Protein AF-A0A9N8HM47-F1 (afdb_monomer_lite)

InterPro domains:
  IPR004963 Pectinacetylesterase/NOTUM [PF03283] (1-287)
  IPR004963 Pectinacetylesterase/NOTUM [PTHR21562] (1-265)

Foldseek 3Di:
DEDDAAAQDLQSLVVLCVAQQAAVVRPDPDDDCPALCSALDCVSQVADNQHAAEAEGHRLRQLLFFCPPAFDQGPVRHDTRDNRSVVLVVVLLVCCVPPVVLLVAQEEELEYFASPLLSLLQCVVVSVVSNCVSVVNRQYEYERAQNQAAQDDPDPDQQQVSSLVSRCVVRVTDGDPQQCVPDPPSSCSSHNLRSLLRDLHAYEYEHELQAQVRCVRRPPDLVCQVVSQVSSVVSVVSQVVSCVSPPRPCVQHAYAYFLAHHGSDLQLQDFPRDGPSRLVNCSSVVPPSHRYGDDDDGPPDPVRSDRPDPPPDDPPDDDDDDDDDDDDDDDDDDDDDDDDDDDDDDDDDDDDDDDDDDDDDPDNDHHYSGDDDDDDDDDDDDDDDD

Organism: NCBI:txid568900

pLDDT: mean 79.09, std 24.96, range [22.53, 98.06]

Structure (mmCIF, N/CA/C/O backbone):
data_AF-A0A9N8HM47-F1
#
_entry.id   AF-A0A9N8HM47-F1
#
loop_
_atom_site.group_PDB
_atom_site.id
_atom_site.type_symbol
_atom_site.label_atom_id
_atom_site.label_alt_id
_atom_site.label_comp_id
_atom_site.label_asym_id
_atom_site.label_entity_id
_atom_site.label_seq_id
_atom_site.pdbx_PDB_ins_code
_atom_site.Cartn_x
_atom_site.Cartn_y
_atom_site.Cartn_z
_atom_site.occupancy
_atom_site.B_iso_or_equiv
_atom_site.auth_seq_id
_atom_site.auth_comp_id
_atom_site.auth_asym_id
_atom_site.auth_atom_id
_atom_site.pdbx_PDB_model_num
ATOM 1 N N . MET A 1 1 ? -0.900 -8.336 0.087 1.00 92.56 1 MET A N 1
ATOM 2 C CA . MET A 1 1 ? 0.102 -8.052 -0.956 1.00 92.56 1 MET A CA 1
ATOM 3 C C . MET A 1 1 ? 1.409 -7.610 -0.319 1.00 92.56 1 MET A C 1
ATOM 5 O O . MET A 1 1 ? 1.403 -6.824 0.624 1.00 92.56 1 MET A O 1
ATOM 9 N N . GLN A 1 2 ? 2.525 -8.169 -0.783 1.00 93.31 2 GLN A N 1
ATOM 10 C CA . GLN A 1 2 ? 3.862 -7.851 -0.278 1.00 93.31 2 GLN A CA 1
ATOM 11 C C . GLN A 1 2 ? 4.313 -6.437 -0.697 1.00 93.31 2 GLN A C 1
ATOM 13 O O . GLN A 1 2 ? 3.975 -5.975 -1.781 1.00 93.31 2 GLN A O 1
ATOM 18 N N . GLY A 1 3 ? 5.107 -5.770 0.147 1.00 92.81 3 GLY A N 1
ATOM 19 C CA . GLY A 1 3 ? 5.797 -4.517 -0.183 1.00 92.81 3 GLY A CA 1
ATOM 20 C C . GLY A 1 3 ? 7.274 -4.694 -0.553 1.00 92.81 3 GLY A C 1
ATOM 21 O O . GLY A 1 3 ? 7.811 -5.802 -0.592 1.00 92.81 3 GLY A O 1
ATOM 22 N N . GLY A 1 4 ? 7.971 -3.584 -0.794 1.00 92.81 4 GLY A N 1
ATOM 23 C CA . GLY A 1 4 ? 9.412 -3.614 -1.080 1.00 92.81 4 GLY A CA 1
ATOM 24 C C . GLY A 1 4 ? 9.939 -2.424 -1.873 1.00 92.81 4 GLY A C 1
ATOM 25 O O . GLY A 1 4 ? 10.873 -2.592 -2.658 1.00 92.81 4 GLY A O 1
ATOM 26 N N . GLY A 1 5 ? 9.320 -1.250 -1.743 1.00 94.38 5 GLY A N 1
ATOM 27 C CA . GLY A 1 5 ? 9.674 -0.062 -2.519 1.00 94.38 5 GLY A CA 1
ATOM 28 C C . GLY A 1 5 ? 9.485 -0.229 -4.032 1.00 94.38 5 GLY A C 1
ATOM 29 O O . GLY A 1 5 ? 8.837 -1.165 -4.495 1.00 94.38 5 GLY A O 1
ATOM 30 N N . TRP A 1 6 ? 10.104 0.658 -4.804 1.00 96.06 6 TRP A N 1
ATOM 31 C CA . TRP A 1 6 ? 9.923 0.767 -6.254 1.00 96.06 6 TRP A CA 1
ATOM 32 C C . TRP A 1 6 ? 11.269 0.836 -6.976 1.00 96.06 6 TRP A C 1
ATOM 34 O O . TRP A 1 6 ? 12.306 1.059 -6.347 1.00 96.06 6 TRP A O 1
ATOM 44 N N . CYS A 1 7 ? 11.269 0.653 -8.294 1.00 96.38 7 CYS A N 1
ATOM 45 C CA . CYS A 1 7 ? 12.394 1.042 -9.142 1.00 96.38 7 CYS A CA 1
ATOM 46 C C . CYS A 1 7 ? 11.928 2.051 -10.190 1.00 96.38 7 CYS A C 1
ATOM 48 O O . CYS A 1 7 ? 10.917 1.838 -10.851 1.00 96.38 7 CYS A O 1
ATOM 50 N N . LYS A 1 8 ? 12.671 3.150 -10.325 1.00 94.38 8 LYS A N 1
ATOM 51 C CA . LYS A 1 8 ? 12.242 4.319 -11.107 1.00 94.38 8 LYS A CA 1
ATOM 52 C C . LYS A 1 8 ? 13.067 4.605 -12.360 1.00 94.38 8 LYS A C 1
ATOM 54 O O . LYS A 1 8 ? 12.788 5.535 -13.095 1.00 94.38 8 LYS A O 1
ATOM 59 N N . ASP A 1 9 ? 14.141 3.852 -12.559 1.00 95.62 9 ASP A N 1
ATOM 60 C CA . ASP A 1 9 ? 14.996 3.960 -13.735 1.00 95.62 9 ASP A CA 1
ATOM 61 C C . ASP A 1 9 ? 15.509 2.565 -14.123 1.00 95.62 9 ASP A C 1
ATOM 63 O O . ASP A 1 9 ? 15.529 1.642 -13.298 1.00 95.62 9 ASP A O 1
ATOM 67 N N . ILE A 1 10 ? 15.937 2.405 -15.379 1.00 97.06 10 ILE A N 1
ATOM 68 C CA . ILE A 1 10 ? 16.410 1.121 -15.923 1.00 97.06 10 ILE A CA 1
ATOM 69 C C . ILE A 1 10 ? 17.522 0.517 -15.063 1.00 97.06 10 ILE A C 1
ATOM 71 O O . ILE A 1 10 ? 17.537 -0.690 -14.821 1.00 97.06 10 ILE A O 1
ATOM 75 N N . ARG A 1 11 ? 18.438 1.340 -14.545 1.00 96.81 11 ARG A N 1
ATOM 76 C CA . ARG A 1 11 ? 19.548 0.878 -13.704 1.00 96.81 11 ARG A CA 1
ATOM 77 C C . ARG A 1 11 ? 19.049 0.339 -12.365 1.00 96.81 11 ARG A C 1
ATOM 79 O O . ARG A 1 11 ? 19.504 -0.71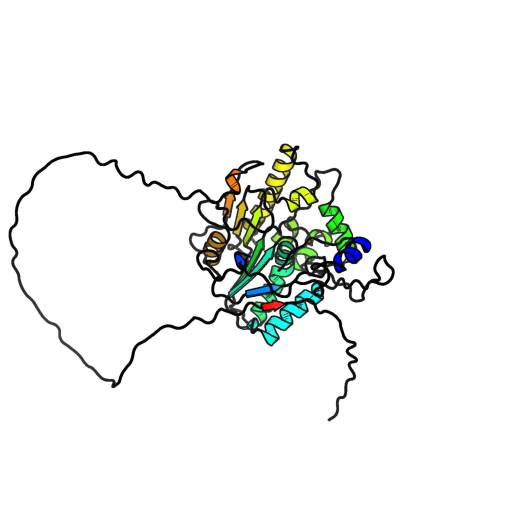3 -11.919 1.00 96.81 11 ARG A O 1
ATOM 86 N N . GLN A 1 12 ? 18.115 1.026 -11.717 1.00 96.38 12 GLN A N 1
ATOM 87 C CA . GLN A 1 12 ? 17.509 0.567 -10.472 1.00 96.38 12 GLN A CA 1
ATOM 88 C C . GLN A 1 12 ? 16.730 -0.728 -10.683 1.00 96.38 12 GLN A C 1
ATOM 90 O O . GLN A 1 12 ? 16.906 -1.657 -9.898 1.00 96.38 12 GLN A O 1
ATOM 95 N N . CYS A 1 13 ? 15.936 -0.833 -11.751 1.00 96.94 13 CYS A N 1
ATOM 96 C CA . CYS A 1 13 ? 15.198 -2.060 -12.048 1.00 96.94 13 CYS A CA 1
ATOM 97 C C . CYS A 1 13 ? 16.146 -3.230 -12.376 1.00 96.94 13 CYS A C 1
ATOM 99 O O . CYS A 1 13 ? 15.972 -4.322 -11.841 1.00 96.94 13 CYS A O 1
ATOM 101 N N . THR A 1 14 ? 17.229 -2.987 -13.123 1.00 96.81 14 THR A N 1
ATOM 102 C CA . THR A 1 14 ? 18.279 -3.992 -13.406 1.00 96.81 14 THR A CA 1
ATOM 103 C C . THR A 1 14 ? 18.984 -4.484 -12.140 1.00 96.81 14 THR A C 1
ATOM 105 O O . THR A 1 14 ? 19.330 -5.658 -12.017 1.00 96.81 14 THR A O 1
ATOM 108 N N . ASN A 1 15 ? 19.186 -3.619 -11.147 1.00 95.38 15 ASN A N 1
ATOM 109 C CA . ASN A 1 15 ? 19.714 -4.061 -9.856 1.00 95.38 15 ASN A CA 1
ATOM 110 C C . ASN A 1 15 ? 18.658 -4.789 -9.020 1.00 95.38 15 ASN A C 1
ATOM 112 O O . ASN A 1 15 ? 18.979 -5.754 -8.327 1.00 95.38 15 ASN A O 1
ATOM 116 N N . ARG A 1 16 ? 17.397 -4.366 -9.109 1.00 94.62 16 ARG A N 1
ATOM 117 C CA . ARG A 1 16 ? 16.286 -4.945 -8.356 1.00 94.62 16 ARG A CA 1
ATOM 118 C C . ARG A 1 16 ? 16.019 -6.402 -8.725 1.00 94.62 16 ARG A C 1
ATOM 120 O O . ARG A 1 16 ? 15.777 -7.196 -7.817 1.00 94.62 16 ARG A O 1
ATOM 127 N N . VAL A 1 17 ? 16.138 -6.786 -10.000 1.00 92.44 17 VAL A N 1
ATOM 128 C CA . VAL A 1 17 ? 15.951 -8.190 -10.437 1.00 92.44 17 VAL A CA 1
ATOM 129 C C . VAL A 1 17 ? 16.958 -9.168 -9.827 1.00 92.44 17 VAL A C 1
ATOM 131 O O . VAL A 1 17 ? 16.735 -10.372 -9.832 1.00 92.44 17 VAL A O 1
ATOM 134 N N . LYS A 1 18 ? 18.050 -8.672 -9.234 1.00 91.50 18 LYS A N 1
ATOM 135 C CA . LYS A 1 18 ? 19.041 -9.486 -8.510 1.00 91.50 18 LYS A CA 1
ATOM 136 C C . LYS A 1 18 ? 18.615 -9.794 -7.069 1.00 91.50 18 LYS A C 1
ATOM 138 O O . LYS A 1 18 ? 19.369 -10.408 -6.323 1.00 91.50 18 LYS A O 1
ATOM 143 N N . THR A 1 19 ? 17.425 -9.357 -6.663 1.00 91.69 19 THR A N 1
ATOM 144 C CA . THR A 1 19 ? 16.881 -9.492 -5.305 1.00 91.69 19 THR A CA 1
ATOM 145 C C . THR A 1 19 ? 15.529 -10.207 -5.330 1.00 91.69 19 THR A C 1
ATOM 147 O O . THR A 1 19 ? 14.919 -10.336 -6.389 1.00 91.69 19 THR A O 1
ATOM 150 N N . GLN A 1 20 ? 15.015 -10.609 -4.165 1.00 88.62 20 GLN A N 1
ATOM 151 C CA . GLN A 1 20 ? 13.668 -11.193 -4.031 1.00 88.62 20 GLN A CA 1
ATOM 152 C C . GLN A 1 20 ? 12.528 -10.251 -4.475 1.00 88.62 20 GLN A C 1
ATOM 154 O O . GLN A 1 20 ? 11.415 -10.699 -4.701 1.00 88.62 20 GLN A O 1
ATOM 159 N N . TRP A 1 21 ? 12.781 -8.942 -4.614 1.00 90.38 21 TRP A N 1
ATOM 160 C CA . TRP A 1 21 ? 11.757 -7.966 -5.015 1.00 90.38 21 TRP A CA 1
ATOM 161 C C . TRP A 1 21 ? 11.713 -7.673 -6.519 1.00 90.38 21 TRP A C 1
ATOM 163 O O . TRP A 1 21 ? 10.964 -6.795 -6.953 1.00 90.38 21 TRP A O 1
ATOM 173 N N . GLY A 1 22 ? 12.553 -8.347 -7.304 1.00 90.50 22 GLY A N 1
ATOM 174 C CA . GLY A 1 22 ? 12.534 -8.283 -8.767 1.00 90.50 22 GLY A CA 1
ATOM 175 C C . GLY A 1 22 ? 12.600 -9.655 -9.441 1.00 90.50 22 GLY A C 1
ATOM 176 O O . GLY A 1 22 ? 12.597 -9.732 -10.663 1.00 90.50 22 GLY A O 1
ATOM 177 N N . THR A 1 23 ? 12.690 -10.744 -8.670 1.00 88.44 23 THR A N 1
ATOM 178 C CA . THR A 1 23 ? 12.568 -12.115 -9.176 1.00 88.44 23 THR A CA 1
ATOM 179 C C . THR A 1 23 ? 12.165 -13.069 -8.062 1.00 88.44 23 THR A C 1
ATOM 181 O O . THR A 1 23 ? 12.686 -13.003 -6.950 1.00 88.44 23 THR A O 1
ATOM 184 N N . THR A 1 24 ? 11.310 -14.031 -8.393 1.00 87.31 24 THR A N 1
ATOM 185 C CA . THR A 1 24 ? 10.959 -15.149 -7.508 1.00 87.31 24 THR A CA 1
ATOM 186 C C . THR A 1 24 ? 12.037 -16.231 -7.462 1.00 87.31 24 THR A C 1
ATOM 188 O O . THR A 1 24 ? 12.000 -17.097 -6.596 1.00 87.31 24 THR A O 1
ATOM 191 N N . SER A 1 25 ? 13.059 -16.172 -8.327 1.00 87.81 25 SER A N 1
ATOM 192 C CA . SER A 1 25 ? 14.207 -17.097 -8.253 1.00 87.81 25 SER A CA 1
ATOM 193 C C . SER A 1 25 ? 15.029 -16.925 -6.970 1.00 87.81 25 SER A C 1
ATOM 195 O O . SER A 1 25 ? 15.739 -17.842 -6.567 1.00 87.81 25 SER A O 1
ATOM 197 N N . ASN A 1 26 ? 14.923 -15.756 -6.335 1.00 85.44 26 ASN A N 1
ATOM 198 C CA . ASN A 1 26 ? 15.590 -15.423 -5.079 1.00 85.44 26 ASN A CA 1
ATOM 199 C C . ASN A 1 26 ? 14.633 -15.474 -3.879 1.00 85.44 26 ASN A C 1
ATOM 201 O O . ASN A 1 26 ? 14.999 -15.034 -2.786 1.00 85.44 26 ASN A O 1
ATOM 205 N N . ASP A 1 27 ? 13.412 -15.983 -4.067 1.00 81.31 27 ASP A N 1
ATOM 206 C CA . ASP A 1 27 ? 12.465 -16.124 -2.971 1.00 81.31 27 ASP A CA 1
ATOM 207 C C . ASP A 1 27 ? 12.934 -17.177 -1.974 1.00 81.31 27 ASP A C 1
ATOM 209 O O . ASP A 1 27 ? 13.497 -18.222 -2.311 1.00 81.31 27 ASP A O 1
ATOM 213 N N . LYS A 1 28 ? 12.618 -16.924 -0.704 1.00 76.19 28 LYS A N 1
ATOM 214 C CA . LYS A 1 28 ? 12.702 -17.971 0.308 1.00 76.19 28 LYS A CA 1
ATOM 215 C C . LYS A 1 28 ? 11.646 -19.043 -0.000 1.00 76.19 28 LYS A C 1
ATOM 217 O O . LYS A 1 28 ? 10.505 -18.689 -0.297 1.00 76.19 28 LYS A O 1
ATOM 222 N N . PRO A 1 29 ? 11.987 -20.336 0.143 1.00 66.62 29 PRO A N 1
ATOM 223 C CA . PRO A 1 29 ? 11.106 -21.447 -0.224 1.00 66.62 29 PRO A CA 1
ATOM 224 C C . PRO A 1 29 ? 9.834 -21.539 0.629 1.00 66.62 29 PRO A C 1
ATOM 226 O O . PRO A 1 29 ? 8.898 -22.234 0.251 1.00 66.62 29 PRO A O 1
ATOM 229 N N . SER A 1 30 ? 9.781 -20.844 1.768 1.00 63.12 30 SER A N 1
ATOM 230 C CA . SER A 1 30 ? 8.581 -20.745 2.590 1.00 63.12 30 SER A CA 1
ATOM 231 C C . SER A 1 30 ? 8.272 -19.302 2.975 1.00 63.12 30 SER A C 1
ATOM 233 O O . SER A 1 30 ? 9.147 -18.515 3.358 1.00 63.12 30 SER A O 1
ATOM 235 N N . PHE A 1 31 ? 6.987 -18.959 2.893 1.00 67.44 31 PHE A N 1
ATOM 236 C CA . PHE A 1 31 ? 6.440 -17.798 3.573 1.00 67.44 31 PHE A CA 1
ATOM 237 C C . PHE A 1 31 ? 6.477 -18.047 5.085 1.00 67.44 31 PHE A C 1
ATOM 239 O O . PHE A 1 31 ? 6.021 -19.081 5.574 1.00 67.44 31 PHE A O 1
ATOM 246 N N . ARG A 1 32 ? 7.038 -17.104 5.845 1.00 59.62 32 ARG A N 1
ATOM 247 C CA . ARG A 1 32 ? 6.946 -17.151 7.304 1.00 59.62 32 ARG A CA 1
ATOM 248 C C . ARG A 1 32 ? 5.606 -16.542 7.700 1.00 59.62 32 ARG A C 1
ATOM 250 O O . ARG A 1 32 ? 5.452 -15.335 7.551 1.00 59.62 32 ARG A O 1
ATOM 257 N N . LYS A 1 33 ? 4.711 -17.338 8.298 1.00 60.47 33 LYS A N 1
ATOM 258 C CA . LYS A 1 33 ? 3.457 -16.889 8.949 1.00 60.47 33 LYS A CA 1
ATOM 259 C C . LYS A 1 33 ? 3.664 -15.906 10.124 1.00 60.47 33 LYS A C 1
ATOM 261 O O . LYS A 1 33 ? 2.757 -15.673 10.902 1.00 60.47 33 LYS A O 1
ATOM 266 N N . ALA A 1 34 ? 4.859 -15.339 10.289 1.00 59.69 34 ALA A N 1
ATOM 267 C CA . ALA A 1 34 ? 5.217 -14.476 11.412 1.00 59.69 34 ALA A CA 1
ATOM 268 C C . ALA A 1 34 ? 4.567 -13.079 11.350 1.00 59.69 34 ALA A C 1
ATOM 270 O O . ALA A 1 34 ? 4.773 -12.277 12.250 1.00 59.69 34 ALA A O 1
ATOM 271 N N . GLN A 1 35 ? 3.831 -12.761 10.282 1.00 76.94 35 GLN A N 1
ATOM 272 C CA . GLN A 1 35 ? 3.062 -11.522 10.189 1.00 76.94 35 GLN A CA 1
ATOM 273 C C . GLN A 1 35 ? 1.719 -11.710 10.897 1.00 76.94 35 GLN A C 1
ATOM 275 O O . GLN A 1 35 ? 1.038 -12.696 10.627 1.00 76.94 35 GLN A O 1
ATOM 280 N N . ALA A 1 36 ? 1.322 -10.757 11.747 1.00 87.31 36 ALA A N 1
ATOM 281 C CA . ALA A 1 36 ? 0.083 -10.831 12.528 1.00 87.31 36 ALA A CA 1
ATOM 282 C C . ALA A 1 36 ? -1.157 -11.096 11.653 1.00 87.31 36 ALA A C 1
ATOM 284 O O . ALA A 1 36 ? -1.953 -11.970 11.975 1.00 87.31 36 ALA A O 1
ATOM 285 N N . LEU A 1 37 ? -1.241 -10.452 10.480 1.00 88.19 37 LEU A N 1
ATOM 286 C CA . LEU A 1 37 ? -2.293 -10.664 9.469 1.00 88.19 37 LEU A CA 1
ATOM 287 C C . LEU A 1 37 ? -2.416 -12.117 8.975 1.00 88.19 37 LEU A C 1
ATOM 289 O O . LEU A 1 37 ? -3.462 -12.521 8.477 1.00 88.19 37 LEU A O 1
ATOM 293 N N . PHE A 1 38 ? -1.341 -12.899 9.082 1.00 89.50 38 PHE A N 1
ATOM 294 C CA . PHE A 1 38 ? -1.285 -14.300 8.671 1.00 89.50 38 PHE A CA 1
ATOM 295 C C . PHE A 1 38 ? -1.272 -15.272 9.854 1.00 89.50 38 PHE A C 1
ATOM 297 O O . PHE A 1 38 ? -1.121 -16.478 9.642 1.00 89.50 38 PHE A O 1
ATOM 304 N N . SER A 1 39 ? -1.416 -14.767 11.081 1.00 90.94 39 SER A N 1
ATOM 305 C CA . SER A 1 39 ? -1.484 -15.602 12.272 1.00 90.94 39 SER A CA 1
ATOM 306 C C . SER A 1 39 ? -2.765 -16.431 12.271 1.00 90.94 39 SER A C 1
ATOM 308 O O . SER A 1 39 ? -3.828 -15.937 11.886 1.00 90.94 39 SER A O 1
ATOM 310 N N . ASP A 1 40 ? -2.639 -17.681 12.714 1.00 93.00 40 ASP A N 1
ATOM 311 C CA . ASP A 1 40 ? -3.765 -18.572 13.010 1.00 93.00 40 ASP A CA 1
ATOM 312 C C . ASP A 1 40 ? -4.187 -18.467 14.495 1.00 93.00 40 ASP A C 1
ATOM 314 O O . ASP A 1 40 ? -5.105 -19.151 14.934 1.00 93.00 40 ASP A O 1
ATOM 318 N N . ASP A 1 41 ? -3.508 -17.625 15.282 1.00 93.62 41 ASP A N 1
ATOM 319 C CA . ASP A 1 41 ? -3.838 -17.374 16.686 1.00 93.62 41 ASP A CA 1
ATOM 320 C C . ASP A 1 41 ? -4.934 -16.294 16.792 1.00 93.62 41 ASP A C 1
ATOM 322 O O . ASP A 1 41 ? -4.668 -15.146 16.408 1.00 93.62 41 ASP A O 1
ATOM 326 N N . PRO A 1 42 ? -6.134 -16.602 17.326 1.00 95.69 42 PRO A N 1
ATOM 327 C CA . PRO A 1 42 ? -7.209 -15.625 17.500 1.00 95.69 42 PRO A CA 1
ATOM 328 C C . PRO A 1 42 ? -6.855 -14.481 18.459 1.00 95.69 42 PRO A C 1
ATOM 330 O O . PRO A 1 42 ? -7.457 -13.418 18.363 1.00 95.69 42 PRO A O 1
ATOM 333 N N . ALA A 1 43 ? -5.872 -14.642 19.352 1.00 93.38 43 ALA A N 1
ATOM 334 C CA . ALA A 1 43 ? -5.398 -13.544 20.198 1.00 93.38 43 ALA A CA 1
ATOM 335 C C . ALA A 1 43 ? -4.536 -12.529 19.424 1.00 93.38 43 ALA A C 1
ATOM 337 O O . ALA A 1 43 ? -4.372 -11.393 19.859 1.00 93.38 43 ALA A O 1
ATOM 338 N N . VAL A 1 44 ? -3.969 -12.934 18.283 1.00 92.69 44 VAL A N 1
ATOM 339 C CA . VAL A 1 44 ? -3.170 -12.066 17.403 1.00 92.69 44 VAL A CA 1
ATOM 340 C C . VAL A 1 44 ? -4.008 -11.560 16.229 1.00 92.69 44 VAL A C 1
ATOM 342 O O . VAL A 1 44 ? -3.887 -10.401 15.847 1.00 92.69 44 VAL A O 1
ATOM 345 N N . ASN A 1 45 ? -4.849 -12.419 15.651 1.00 95.25 45 ASN A N 1
ATOM 346 C CA . ASN A 1 45 ? -5.672 -12.144 14.475 1.00 95.25 45 ASN A CA 1
ATOM 347 C C . ASN A 1 45 ? -7.152 -12.470 14.751 1.00 95.25 45 ASN A C 1
ATOM 349 O O . ASN A 1 45 ? -7.688 -13.449 14.232 1.00 95.25 45 ASN A O 1
ATOM 353 N N . PRO A 1 46 ? -7.838 -11.667 15.573 1.00 96.00 46 PRO A N 1
ATOM 354 C CA . PRO A 1 46 ? -9.153 -12.028 16.096 1.00 96.00 46 PRO A CA 1
ATOM 355 C C . PRO A 1 46 ? -10.248 -12.108 15.023 1.00 96.00 46 PRO A C 1
ATOM 357 O O . PRO A 1 46 ? -11.228 -12.818 15.226 1.00 96.00 46 PRO A O 1
ATOM 360 N N . LEU A 1 47 ? -10.090 -11.417 13.885 1.00 96.19 47 LEU A N 1
ATOM 361 C CA . LEU A 1 47 ? -11.049 -11.459 12.775 1.00 96.19 47 LEU A CA 1
ATOM 362 C C . LEU A 1 47 ? -10.810 -12.640 11.822 1.00 96.19 47 LEU A C 1
ATOM 364 O O . LEU A 1 47 ? -11.762 -13.297 11.425 1.00 96.19 47 LEU A O 1
ATOM 368 N N . MET A 1 48 ? -9.554 -12.883 11.425 1.00 96.44 48 MET A N 1
ATOM 369 C CA . MET A 1 48 ? -9.222 -13.714 10.252 1.00 96.44 48 MET A CA 1
ATOM 370 C C . MET A 1 48 ? -8.321 -14.915 10.592 1.00 96.44 48 MET A C 1
ATOM 372 O O . MET A 1 48 ? -7.665 -15.476 9.705 1.00 96.44 48 MET A O 1
ATOM 376 N N . HIS A 1 49 ? -8.211 -15.293 11.870 1.00 95.75 49 HIS A N 1
ATOM 377 C CA . HIS A 1 49 ? -7.335 -16.389 12.306 1.00 95.75 49 HIS A CA 1
ATOM 378 C C . HIS A 1 49 ? -7.645 -17.722 11.614 1.00 95.75 49 HIS A C 1
ATOM 380 O O . HIS A 1 49 ? -6.717 -18.454 11.281 1.00 95.75 49 HIS A O 1
ATOM 386 N N . ASP A 1 50 ? -8.905 -18.016 11.316 1.00 95.75 50 ASP A N 1
ATOM 387 C CA . ASP A 1 50 ? -9.364 -19.263 10.698 1.00 95.75 50 ASP A CA 1
ATOM 388 C C . ASP A 1 50 ? -9.661 -19.139 9.190 1.00 95.75 50 ASP A C 1
ATOM 390 O O . ASP A 1 50 ? -10.008 -20.124 8.535 1.00 95.75 50 ASP A O 1
ATOM 394 N N . TRP A 1 51 ? -9.447 -17.962 8.592 1.00 96.25 51 TRP A N 1
ATOM 395 C CA . TRP A 1 51 ? -9.701 -17.726 7.167 1.00 96.25 51 TRP A CA 1
ATOM 396 C C . TRP A 1 51 ? -8.630 -18.351 6.261 1.00 96.25 51 TRP A C 1
ATOM 398 O O . 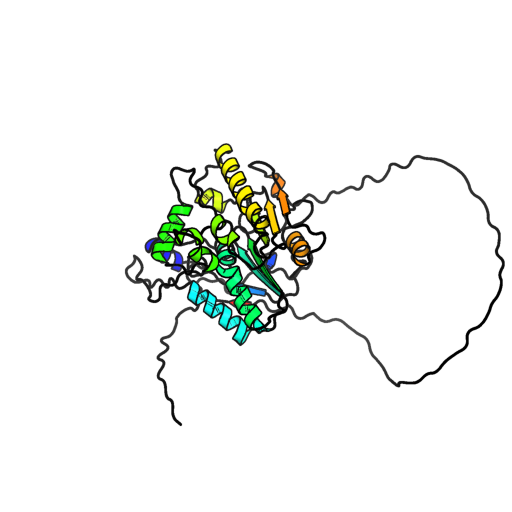TRP A 1 51 ? -7.495 -18.629 6.672 1.00 96.25 51 TRP A O 1
ATOM 408 N N . ASN A 1 52 ? -8.972 -18.502 4.975 1.00 94.81 52 ASN A N 1
ATOM 409 C CA . ASN A 1 52 ? -8.003 -18.807 3.923 1.00 94.81 52 ASN A CA 1
ATOM 410 C C . ASN A 1 52 ? -7.023 -17.641 3.753 1.00 94.81 52 ASN A C 1
ATOM 412 O O . ASN A 1 52 ? -7.426 -16.486 3.627 1.00 94.81 52 ASN A O 1
ATOM 416 N N . LYS A 1 53 ? -5.723 -17.945 3.709 1.00 92.75 53 LYS A N 1
ATOM 417 C CA . LYS A 1 53 ? -4.663 -16.930 3.676 1.00 92.75 53 LYS A CA 1
ATOM 418 C C . LYS A 1 53 ? -3.876 -16.998 2.377 1.00 92.75 53 LYS A C 1
ATOM 420 O O . LYS A 1 53 ? -3.268 -18.027 2.072 1.00 92.75 53 LYS A O 1
ATOM 425 N N . VAL A 1 54 ? -3.832 -15.880 1.655 1.00 92.81 54 VAL A N 1
ATOM 426 C CA . VAL A 1 54 ? -3.110 -15.753 0.383 1.00 92.81 54 VAL A CA 1
ATOM 427 C C . VAL A 1 54 ? -1.998 -14.721 0.507 1.00 92.81 54 VAL A C 1
ATOM 429 O O . VAL A 1 54 ? -2.233 -13.547 0.789 1.00 92.81 54 VAL A O 1
ATOM 432 N N . TYR A 1 55 ? -0.765 -15.150 0.251 1.00 91.25 55 TYR A N 1
ATOM 433 C CA . TYR A 1 55 ? 0.380 -14.258 0.165 1.00 91.25 55 TYR A CA 1
ATOM 434 C C . TYR A 1 55 ? 0.727 -13.952 -1.293 1.00 91.25 55 TYR A C 1
ATOM 436 O O . TYR A 1 55 ? 1.252 -14.802 -2.014 1.00 91.25 55 TYR A O 1
ATOM 444 N N . PHE A 1 56 ? 0.453 -12.718 -1.711 1.00 90.50 56 PHE A N 1
ATOM 445 C CA . PHE A 1 56 ? 0.737 -12.227 -3.059 1.00 90.50 56 PHE A CA 1
ATOM 446 C C . PHE A 1 56 ? 2.158 -11.642 -3.135 1.00 90.50 56 PHE A C 1
ATOM 448 O O . PHE A 1 56 ? 2.430 -10.602 -2.519 1.00 90.50 56 PHE A O 1
ATOM 455 N N . ARG A 1 57 ? 3.069 -12.328 -3.843 1.00 90.81 57 ARG A N 1
ATOM 456 C CA . ARG A 1 57 ? 4.495 -11.961 -3.954 1.00 90.81 57 ARG A CA 1
ATOM 457 C C . ARG A 1 57 ? 4.709 -10.754 -4.852 1.00 90.81 57 ARG A C 1
ATOM 459 O O . ARG A 1 57 ? 4.188 -10.709 -5.960 1.00 90.81 57 ARG A O 1
ATOM 466 N N . TYR A 1 58 ? 5.536 -9.825 -4.386 1.00 90.38 58 TYR A N 1
ATOM 467 C CA . TYR A 1 58 ? 5.854 -8.585 -5.088 1.00 90.38 58 TYR A CA 1
ATOM 468 C C . TYR A 1 58 ? 7.197 -8.684 -5.806 1.00 90.38 58 TYR A C 1
ATOM 470 O O . TYR A 1 58 ? 8.234 -8.868 -5.168 1.00 90.38 58 TYR A O 1
ATOM 478 N N . CYS A 1 59 ? 7.174 -8.546 -7.130 1.00 92.12 59 CYS A N 1
ATOM 479 C CA . CYS A 1 59 ? 8.355 -8.719 -7.977 1.00 92.12 59 CYS A CA 1
ATOM 480 C C . CYS A 1 59 ? 8.390 -7.787 -9.203 1.00 92.12 59 CYS A C 1
ATOM 482 O O . CYS A 1 59 ? 9.320 -7.878 -9.998 1.00 92.12 59 CYS A O 1
ATOM 484 N N . ASP A 1 60 ? 7.383 -6.934 -9.397 1.00 93.88 60 ASP A N 1
ATOM 485 C CA . ASP A 1 60 ? 7.251 -6.087 -10.589 1.00 93.88 60 ASP A CA 1
ATOM 486 C C . ASP A 1 60 ? 7.943 -4.729 -10.426 1.00 93.88 60 ASP A C 1
ATOM 488 O O . ASP A 1 60 ? 8.365 -4.115 -11.402 1.00 93.88 60 ASP A O 1
ATOM 492 N N . GLY A 1 61 ? 8.105 -4.276 -9.180 1.00 94.81 61 GLY A N 1
ATOM 493 C CA . GLY A 1 61 ? 8.790 -3.027 -8.867 1.00 94.81 61 GLY A CA 1
ATOM 494 C C . GLY A 1 61 ? 7.932 -1.770 -9.000 1.00 94.81 61 GLY A C 1
ATOM 495 O O . GLY A 1 61 ? 8.498 -0.685 -8.831 1.00 94.81 61 GLY A O 1
ATOM 496 N N . PHE A 1 62 ? 6.619 -1.895 -9.248 1.00 97.25 62 PHE A N 1
ATOM 497 C CA . PHE A 1 62 ? 5.705 -0.758 -9.259 1.00 97.25 62 PHE A CA 1
ATOM 498 C C . PHE A 1 62 ? 4.276 -1.059 -8.778 1.00 97.25 62 PHE A C 1
ATOM 500 O O . PHE A 1 62 ? 3.299 -0.795 -9.476 1.00 97.25 62 PHE A O 1
ATOM 507 N N . SER A 1 63 ? 4.159 -1.597 -7.557 1.00 97.31 63 SER A N 1
ATOM 508 C CA . SER A 1 63 ? 2.881 -1.839 -6.856 1.00 97.31 63 SER A CA 1
ATOM 509 C C . SER A 1 63 ? 1.827 -2.610 -7.666 1.00 97.31 63 SER A C 1
ATOM 511 O O . SER A 1 63 ? 0.629 -2.367 -7.515 1.00 97.31 63 SER A O 1
ATOM 513 N N . PHE A 1 64 ? 2.262 -3.569 -8.489 1.00 97.44 64 PHE A N 1
ATOM 514 C CA . PHE A 1 64 ? 1.409 -4.362 -9.375 1.00 97.44 64 PHE A CA 1
ATOM 515 C C . PHE A 1 64 ? 0.653 -3.543 -10.427 1.00 97.44 64 PHE A C 1
ATOM 517 O O . PHE A 1 64 ? -0.441 -3.917 -10.845 1.00 97.44 64 PHE A O 1
ATOM 524 N N . SER A 1 65 ? 1.237 -2.436 -10.884 1.00 97.62 65 SER A N 1
ATOM 525 C CA . SER A 1 65 ? 0.550 -1.536 -11.814 1.00 97.62 65 SER A CA 1
ATOM 526 C C . SER A 1 65 ? 1.196 -1.451 -13.194 1.00 97.62 65 SER A C 1
ATOM 528 O O . SER A 1 65 ? 0.503 -1.084 -14.132 1.00 97.62 65 SER A O 1
ATOM 530 N N . GLY A 1 66 ? 2.475 -1.809 -13.371 1.00 97.69 66 GLY A N 1
ATOM 531 C CA . GLY A 1 66 ? 3.162 -1.654 -14.666 1.00 97.69 66 GLY A CA 1
ATOM 532 C C . GLY A 1 66 ? 2.510 -2.423 -15.828 1.00 97.69 66 GLY A C 1
ATOM 533 O O . GLY A 1 66 ? 2.058 -3.556 -15.637 1.00 97.69 66 GLY A O 1
ATOM 534 N N . THR A 1 67 ? 2.474 -1.819 -17.024 1.00 97.69 67 THR A N 1
ATOM 535 C CA . THR A 1 67 ? 1.764 -2.347 -18.214 1.00 97.69 67 THR A CA 1
ATOM 536 C C . THR A 1 67 ? 2.662 -2.585 -19.434 1.00 97.69 67 THR A C 1
ATOM 538 O O . THR A 1 67 ? 2.179 -2.831 -20.541 1.00 97.69 67 THR A O 1
ATOM 541 N N . ILE A 1 68 ? 3.985 -2.545 -19.259 1.00 97.75 68 ILE A N 1
ATOM 542 C CA . ILE A 1 68 ? 4.929 -2.650 -20.375 1.00 97.75 68 ILE A CA 1
ATOM 543 C C . ILE A 1 68 ? 4.893 -4.057 -20.986 1.00 97.75 68 ILE A C 1
ATOM 545 O O . ILE A 1 68 ? 5.432 -5.011 -20.430 1.00 97.75 68 ILE A O 1
ATOM 549 N N . ALA A 1 69 ? 4.294 -4.183 -22.172 1.00 95.00 69 ALA A N 1
ATOM 550 C CA . ALA A 1 69 ? 4.036 -5.479 -22.801 1.00 95.00 69 ALA A CA 1
ATOM 551 C C . ALA A 1 69 ? 5.309 -6.269 -23.163 1.00 95.00 69 ALA A C 1
ATOM 553 O O . ALA A 1 69 ? 5.373 -7.481 -22.941 1.00 95.00 69 ALA A O 1
ATOM 554 N N . ASN A 1 70 ? 6.316 -5.590 -23.722 1.00 95.62 70 ASN A N 1
ATOM 555 C CA . ASN A 1 70 ? 7.563 -6.206 -24.178 1.00 95.62 70 ASN A CA 1
ATOM 556 C C . ASN A 1 70 ? 8.701 -5.923 -23.189 1.00 95.62 70 ASN A C 1
ATOM 558 O O . ASN A 1 70 ? 8.807 -4.795 -22.712 1.00 95.62 70 ASN A O 1
ATOM 562 N N . PRO A 1 71 ? 9.580 -6.898 -22.903 1.00 95.12 71 PRO A N 1
ATOM 563 C CA . PRO A 1 71 ? 10.702 -6.670 -22.004 1.00 95.12 71 PRO A CA 1
ATOM 564 C C . PRO A 1 71 ? 11.621 -5.555 -22.513 1.00 95.12 71 PRO A C 1
ATOM 566 O O . PRO A 1 71 ? 11.873 -5.429 -23.713 1.00 95.12 71 PRO A O 1
ATOM 569 N N . ILE A 1 72 ? 12.149 -4.769 -21.577 1.00 95.94 72 ILE A N 1
ATOM 570 C CA . ILE A 1 72 ? 13.153 -3.737 -21.851 1.00 95.94 72 ILE A CA 1
ATOM 571 C C . ILE A 1 72 ? 14.530 -4.300 -21.502 1.00 95.94 72 ILE A C 1
ATOM 573 O O . ILE A 1 72 ? 14.687 -4.971 -20.483 1.00 95.94 72 ILE A O 1
ATOM 577 N N . ILE A 1 73 ? 15.543 -4.011 -22.319 1.00 97.12 73 ILE A N 1
ATOM 578 C CA . ILE A 1 73 ? 16.920 -4.403 -22.008 1.00 97.12 73 ILE A CA 1
ATOM 579 C C . ILE A 1 73 ? 17.483 -3.493 -20.912 1.00 97.12 73 ILE A C 1
ATOM 581 O O . ILE A 1 73 ? 17.477 -2.265 -21.023 1.00 97.12 73 ILE A O 1
ATOM 585 N N . GLY A 1 74 ? 17.964 -4.122 -19.846 1.00 95.88 74 GLY A N 1
ATOM 586 C CA . GLY A 1 74 ? 18.603 -3.495 -18.704 1.00 95.88 74 GLY A CA 1
ATOM 587 C C . GLY A 1 74 ? 19.879 -2.750 -19.078 1.00 95.88 74 GLY A C 1
ATOM 588 O O . GLY A 1 74 ? 20.451 -2.910 -20.157 1.00 95.88 74 GLY A O 1
ATOM 589 N N . ASN A 1 75 ? 20.383 -1.939 -18.150 1.00 96.00 75 ASN A N 1
ATOM 590 C CA . ASN A 1 75 ? 21.555 -1.098 -18.411 1.00 96.00 75 ASN A CA 1
ATOM 591 C C . ASN A 1 75 ? 22.869 -1.896 -18.536 1.00 96.00 75 ASN A C 1
ATOM 593 O O . ASN A 1 75 ? 23.903 -1.313 -18.848 1.00 96.00 75 ASN A O 1
ATOM 597 N N . ASP A 1 76 ? 22.844 -3.199 -18.251 1.00 95.81 76 ASP A N 1
ATOM 598 C CA . ASP A 1 76 ? 23.947 -4.132 -18.493 1.00 95.81 76 ASP A CA 1
ATOM 599 C C . ASP A 1 76 ? 23.935 -4.729 -19.915 1.00 95.81 76 ASP A C 1
ATOM 601 O O . ASP A 1 76 ? 24.819 -5.510 -20.258 1.00 95.81 76 ASP A O 1
ATOM 605 N N . GLY A 1 77 ? 22.943 -4.371 -20.739 1.00 96.38 77 GLY A N 1
ATOM 606 C CA . GLY A 1 77 ? 22.800 -4.829 -22.119 1.00 96.38 77 GLY A CA 1
ATOM 607 C C . GLY A 1 77 ? 22.300 -6.268 -22.275 1.00 96.38 77 GLY A C 1
ATOM 608 O O . GLY A 1 77 ? 22.243 -6.753 -23.402 1.00 96.38 77 GLY A O 1
ATOM 609 N N . THR A 1 78 ? 21.958 -6.961 -21.183 1.00 95.00 78 THR A N 1
ATOM 610 C CA . THR A 1 78 ? 21.637 -8.403 -21.214 1.00 95.00 78 THR A CA 1
ATOM 611 C C . THR A 1 78 ? 20.422 -8.796 -20.383 1.00 95.00 78 THR A C 1
ATOM 613 O O . THR A 1 78 ? 19.733 -9.750 -20.732 1.00 95.00 78 THR A O 1
ATOM 616 N N . THR A 1 79 ? 20.140 -8.082 -19.296 1.00 94.88 79 THR A N 1
ATOM 617 C CA . THR A 1 79 ? 19.012 -8.371 -18.413 1.00 94.88 79 THR A CA 1
ATOM 618 C C . THR A 1 79 ? 17.702 -7.957 -19.077 1.00 94.88 79 THR A C 1
ATOM 620 O O . THR A 1 79 ? 17.535 -6.795 -19.430 1.00 94.88 79 THR A O 1
ATOM 623 N N . GLU A 1 80 ? 16.741 -8.870 -19.194 1.00 95.38 80 GLU A N 1
ATOM 624 C CA . GLU A 1 80 ? 15.374 -8.526 -19.596 1.00 95.38 80 GLU A CA 1
ATOM 625 C C . GLU A 1 80 ? 14.567 -8.040 -18.385 1.00 95.38 80 GLU A C 1
ATOM 627 O O . GLU A 1 80 ? 14.444 -8.730 -17.370 1.00 95.38 80 GLU A O 1
ATOM 632 N N . LEU A 1 81 ? 14.017 -6.831 -18.484 1.00 96.25 81 LEU A N 1
ATOM 633 C CA . LEU A 1 81 ? 13.157 -6.226 -17.473 1.00 96.25 81 LEU A CA 1
ATOM 634 C C . LEU A 1 81 ? 11.693 -6.383 -17.882 1.00 96.25 81 LEU A C 1
ATOM 636 O O . LEU A 1 81 ? 11.242 -5.766 -18.847 1.00 96.25 81 LEU A O 1
ATOM 640 N N . HIS A 1 82 ? 10.943 -7.178 -17.119 1.00 95.56 82 HIS A N 1
ATOM 641 C CA . HIS A 1 82 ? 9.504 -7.364 -17.305 1.00 95.56 82 HIS A CA 1
ATOM 642 C C . HIS A 1 82 ? 8.721 -6.461 -16.350 1.00 95.56 82 HIS A C 1
ATOM 644 O O . HIS A 1 82 ? 8.427 -6.839 -15.217 1.00 95.56 82 HIS A O 1
ATOM 650 N N . LEU A 1 83 ? 8.357 -5.267 -16.812 1.00 96.81 83 LEU A N 1
ATOM 651 C CA . LEU A 1 83 ? 7.618 -4.276 -16.021 1.00 96.81 83 LEU A CA 1
ATOM 652 C C . LEU A 1 83 ? 6.098 -4.488 -16.163 1.00 96.81 83 LEU A C 1
ATOM 654 O O . LEU A 1 83 ? 5.363 -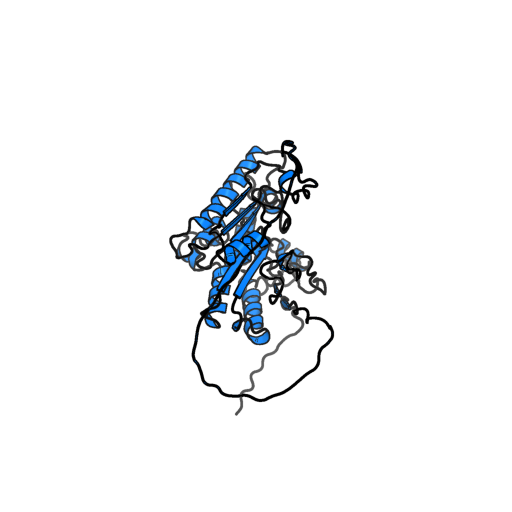3.621 -16.630 1.00 96.81 83 LEU A O 1
ATOM 658 N N . ARG A 1 84 ? 5.647 -5.702 -15.816 1.00 96.00 84 ARG A N 1
ATOM 659 C CA . ARG A 1 84 ? 4.293 -6.234 -16.081 1.00 96.00 84 ARG A CA 1
ATOM 660 C C . ARG A 1 84 ? 3.479 -6.450 -14.806 1.00 96.00 84 ARG A C 1
ATOM 662 O O . ARG A 1 84 ? 2.805 -7.468 -14.653 1.00 96.00 84 ARG A O 1
ATOM 669 N N . GLY A 1 85 ? 3.582 -5.519 -13.860 1.00 96.81 85 GLY A N 1
ATOM 670 C CA . GLY A 1 85 ? 2.915 -5.623 -12.560 1.00 96.81 85 GLY A CA 1
ATOM 671 C C . GLY A 1 85 ? 1.413 -5.868 -12.665 1.00 96.81 85 GLY A C 1
ATOM 672 O O . GLY A 1 85 ? 0.888 -6.728 -11.959 1.00 96.81 85 GLY A O 1
ATOM 673 N N . PHE A 1 86 ? 0.744 -5.189 -13.597 1.00 97.69 86 PHE A N 1
ATOM 674 C CA . PHE A 1 86 ? -0.697 -5.329 -13.778 1.00 97.69 86 PHE A CA 1
ATOM 675 C C . PHE A 1 86 ? -1.099 -6.694 -14.352 1.00 97.69 86 PHE A C 1
ATOM 677 O O . PHE A 1 86 ? -2.125 -7.263 -13.974 1.00 97.69 86 PHE A O 1
ATOM 684 N N . ASP A 1 87 ? -0.273 -7.272 -15.223 1.00 97.12 87 ASP A N 1
ATOM 685 C CA . ASP A 1 87 ? -0.500 -8.627 -15.732 1.00 97.12 87 ASP A CA 1
ATOM 686 C C . ASP A 1 87 ? -0.269 -9.680 -14.640 1.00 97.12 87 ASP A C 1
ATOM 688 O O . ASP A 1 87 ? -0.994 -10.670 -14.574 1.00 97.12 87 ASP A O 1
ATOM 692 N N . ILE A 1 88 ? 0.707 -9.459 -13.750 1.00 96.00 88 ILE A N 1
ATOM 693 C CA . ILE A 1 88 ? 0.955 -10.332 -12.592 1.00 96.00 88 ILE A CA 1
ATOM 694 C C . ILE A 1 88 ? -0.249 -10.318 -11.643 1.00 96.00 88 ILE A C 1
ATOM 696 O O . ILE A 1 88 ? -0.676 -11.385 -11.199 1.00 96.00 88 ILE A O 1
ATOM 700 N N . LEU A 1 89 ? -0.823 -9.140 -11.366 1.00 97.25 89 LEU A N 1
ATOM 701 C CA . LEU A 1 89 ? -2.037 -9.015 -10.558 1.00 97.25 89 LEU A CA 1
ATOM 702 C C . LEU A 1 89 ? -3.187 -9.829 -11.155 1.00 97.25 89 LEU A C 1
ATOM 704 O O . LEU A 1 89 ? -3.733 -10.705 -10.489 1.00 97.25 89 LEU A O 1
ATOM 708 N N . GLN A 1 90 ? -3.510 -9.580 -12.426 1.00 96.62 90 GLN A N 1
ATOM 709 C CA . GLN A 1 90 ? -4.611 -10.252 -13.119 1.00 96.62 90 GLN A CA 1
ATOM 710 C C . GLN A 1 90 ? -4.406 -11.764 -13.206 1.00 96.62 90 GLN A C 1
ATOM 712 O O . GLN A 1 90 ? -5.348 -12.528 -12.987 1.00 96.62 90 GLN A O 1
ATOM 717 N N . ALA A 1 91 ? -3.182 -12.212 -13.497 1.00 96.31 91 ALA A N 1
ATOM 718 C CA . ALA A 1 91 ? -2.858 -13.631 -13.539 1.00 96.31 91 ALA A CA 1
ATOM 719 C C . ALA A 1 91 ? -3.054 -14.286 -12.166 1.00 96.31 91 ALA A C 1
ATOM 721 O O . ALA A 1 91 ? -3.658 -15.352 -12.086 1.00 96.31 91 ALA A O 1
ATOM 722 N N . GLY A 1 92 ? -2.605 -13.637 -11.086 1.00 95.88 92 GLY A N 1
ATOM 723 C CA . GLY A 1 92 ? -2.802 -14.144 -9.729 1.00 95.88 92 GLY A CA 1
ATOM 724 C C . GLY A 1 92 ? -4.271 -14.160 -9.308 1.00 95.88 92 GLY A C 1
ATOM 725 O O . GLY A 1 92 ? -4.724 -15.159 -8.760 1.00 95.88 92 GLY A O 1
ATOM 726 N N . MET A 1 93 ? -5.043 -13.113 -9.620 1.00 96.25 93 MET A N 1
ATOM 727 C CA . MET A 1 93 ? -6.498 -13.104 -9.413 1.00 96.25 93 MET A CA 1
ATOM 728 C C . MET A 1 93 ? -7.158 -14.273 -10.152 1.00 96.25 93 MET A C 1
ATOM 730 O O . MET A 1 93 ? -7.860 -15.076 -9.543 1.00 96.25 93 MET A O 1
ATOM 734 N N . THR A 1 94 ? -6.874 -14.415 -11.449 1.00 96.56 94 THR A N 1
ATOM 735 C CA . THR A 1 94 ? -7.419 -15.486 -12.299 1.00 96.56 94 THR A CA 1
ATOM 736 C C . THR A 1 94 ? -7.108 -16.869 -11.731 1.00 96.56 94 THR A C 1
ATOM 738 O O . THR A 1 94 ? -7.987 -17.727 -11.681 1.00 96.56 94 THR A O 1
ATOM 741 N N . ASP A 1 95 ? -5.876 -17.088 -11.270 1.00 96.25 95 ASP A N 1
ATOM 742 C CA . ASP A 1 95 ? -5.458 -18.354 -10.668 1.00 96.25 95 ASP A CA 1
ATOM 743 C C . ASP A 1 95 ? -6.238 -18.659 -9.378 1.00 96.25 95 ASP A C 1
ATOM 745 O O . ASP A 1 95 ? -6.716 -19.780 -9.193 1.00 96.25 95 ASP A O 1
ATOM 749 N N . LEU A 1 96 ? -6.454 -17.651 -8.526 1.00 96.56 96 LEU A N 1
ATOM 750 C CA . LEU A 1 96 ? -7.232 -17.788 -7.292 1.00 96.56 96 LEU A CA 1
ATOM 751 C C . LEU A 1 96 ? -8.699 -18.147 -7.555 1.00 96.56 96 LEU A C 1
ATOM 753 O O . LEU A 1 96 ? -9.242 -19.029 -6.885 1.00 96.56 96 LEU A O 1
ATOM 757 N N . PHE A 1 97 ? -9.332 -17.513 -8.543 1.00 96.31 97 PHE A N 1
ATOM 758 C CA . PHE A 1 97 ? -10.699 -17.854 -8.944 1.00 96.31 97 PHE A CA 1
ATOM 759 C C . PHE A 1 97 ? -10.776 -19.261 -9.540 1.00 96.31 97 PHE A C 1
ATOM 761 O O . PHE A 1 97 ? -11.620 -20.055 -9.132 1.00 96.31 97 PHE A O 1
ATOM 768 N N . ALA A 1 98 ? -9.875 -19.590 -10.466 1.00 96.06 98 ALA A N 1
ATOM 769 C CA . ALA A 1 98 ? -9.948 -20.830 -11.231 1.00 96.06 98 ALA A CA 1
ATOM 770 C C . ALA A 1 98 ? -9.513 -22.077 -10.444 1.00 96.06 98 ALA A C 1
ATOM 772 O O . ALA A 1 98 ? -9.997 -23.172 -10.729 1.00 96.06 98 ALA A O 1
ATOM 773 N N . LYS A 1 99 ? -8.575 -21.943 -9.497 1.00 96.44 99 LYS A N 1
ATOM 774 C CA . LYS A 1 99 ? -7.935 -23.093 -8.829 1.00 96.44 99 LYS A CA 1
ATOM 775 C C . LYS A 1 99 ? -8.098 -23.120 -7.317 1.00 96.44 99 LYS A C 1
ATOM 777 O O . LYS A 1 99 ? -7.870 -24.166 -6.712 1.00 96.44 99 LYS A O 1
ATOM 782 N N . HIS A 1 100 ? -8.470 -21.998 -6.706 1.00 95.19 100 HIS A N 1
ATOM 783 C CA . HIS A 1 100 ? -8.493 -21.855 -5.249 1.00 95.19 100 HIS A CA 1
ATOM 784 C C . HIS A 1 100 ? -9.846 -21.396 -4.703 1.00 95.19 100 HIS A C 1
ATOM 786 O O . HIS A 1 100 ? -9.935 -21.021 -3.538 1.00 95.19 100 HIS A O 1
ATOM 792 N N . ASN A 1 101 ? -10.903 -21.487 -5.517 1.00 94.44 101 ASN A N 1
ATOM 793 C CA . ASN A 1 101 ? -12.289 -21.231 -5.124 1.00 94.44 101 ASN A CA 1
ATOM 794 C C . ASN A 1 101 ? -12.526 -19.844 -4.506 1.00 94.44 101 ASN A C 1
ATOM 796 O O . ASN A 1 101 ? -13.450 -19.682 -3.710 1.00 94.44 101 ASN A O 1
ATOM 800 N N . LEU A 1 102 ? -11.736 -18.830 -4.883 1.00 95.88 102 LEU A N 1
ATOM 801 C CA . LEU A 1 102 ? -11.954 -17.464 -4.396 1.00 95.88 102 LEU A CA 1
ATOM 802 C C . LEU A 1 102 ? -13.363 -16.955 -4.740 1.00 95.8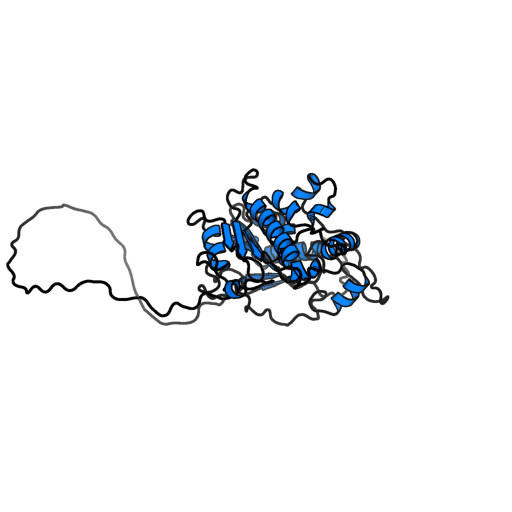8 102 LEU A C 1
ATOM 804 O O . LEU A 1 102 ? -13.966 -16.236 -3.954 1.00 95.88 102 LEU A O 1
ATOM 808 N N . GLY A 1 103 ? -13.924 -17.404 -5.866 1.00 94.31 103 GLY A N 1
ATOM 809 C CA . GLY A 1 103 ? -15.293 -17.083 -6.277 1.00 94.31 103 GLY A CA 1
ATOM 810 C C . GLY A 1 103 ? -16.396 -17.725 -5.429 1.00 94.31 103 GLY A C 1
ATOM 811 O O . GLY A 1 103 ? -17.554 -17.571 -5.776 1.00 94.31 103 GLY A O 1
ATOM 812 N N . MET A 1 104 ? -16.068 -18.471 -4.366 1.00 95.50 104 MET A N 1
ATOM 813 C CA . MET A 1 104 ? -17.034 -18.935 -3.358 1.00 95.50 104 MET A CA 1
ATOM 814 C C . MET A 1 104 ? -16.862 -18.227 -2.007 1.00 95.50 104 MET A C 1
ATOM 816 O O . MET A 1 104 ? -17.542 -18.579 -1.046 1.00 95.50 104 MET A O 1
ATOM 820 N N . ALA A 1 105 ? -15.924 -17.282 -1.893 1.00 97.06 105 ALA A N 1
ATOM 821 C CA . ALA A 1 105 ? -15.705 -16.564 -0.647 1.00 97.06 105 ALA A CA 1
ATOM 822 C C . ALA A 1 105 ? -16.934 -15.712 -0.298 1.00 97.06 105 ALA A C 1
ATOM 824 O O . ALA A 1 105 ? -17.506 -15.055 -1.168 1.00 97.06 105 ALA A O 1
ATOM 825 N N . THR A 1 106 ? -17.318 -15.731 0.976 1.00 97.50 106 THR A N 1
ATOM 826 C CA . THR A 1 106 ? -18.350 -14.853 1.547 1.00 97.50 106 THR A CA 1
ATOM 827 C C . THR A 1 106 ? -17.748 -13.557 2.076 1.00 97.50 106 THR A C 1
ATOM 829 O O . THR A 1 106 ? -18.399 -12.519 2.050 1.00 97.50 106 THR A O 1
ATOM 832 N N . ASP A 1 107 ? -16.488 -13.608 2.504 1.00 97.75 107 ASP A N 1
ATOM 833 C CA . ASP A 1 107 ? -15.791 -12.525 3.181 1.00 97.75 107 ASP A CA 1
ATOM 834 C C . ASP A 1 107 ? -14.356 -12.451 2.653 1.00 97.75 107 ASP A C 1
ATOM 836 O O . ASP A 1 107 ? -13.647 -13.461 2.590 1.00 97.75 107 ASP A O 1
ATOM 840 N N . VAL A 1 108 ? -13.921 -11.258 2.244 1.00 97.69 108 VAL A N 1
ATOM 841 C CA . VAL A 1 108 ? -12.566 -11.032 1.734 1.00 97.69 108 VAL A CA 1
ATOM 842 C C . VAL A 1 108 ? -11.998 -9.726 2.276 1.00 97.69 108 VAL A C 1
ATOM 844 O O . VAL A 1 108 ? -12.576 -8.655 2.110 1.00 97.69 108 VAL A O 1
ATOM 847 N N . VAL A 1 109 ? -10.810 -9.817 2.876 1.00 97.75 109 VAL A N 1
ATOM 848 C CA . VAL A 1 109 ? -9.987 -8.662 3.251 1.00 97.75 109 VAL A CA 1
ATOM 849 C C . VAL A 1 109 ? -8.780 -8.608 2.320 1.00 97.75 109 VAL A C 1
ATOM 851 O O . VAL A 1 109 ? -7.910 -9.483 2.347 1.00 97.75 109 VAL A O 1
ATOM 854 N N . VAL A 1 110 ? -8.700 -7.560 1.504 1.00 97.56 110 VAL A N 1
ATOM 855 C CA . VAL A 1 110 ? -7.542 -7.286 0.650 1.00 97.56 110 VAL A CA 1
ATOM 856 C C . VAL A 1 110 ? -6.585 -6.383 1.416 1.00 97.56 110 VAL A C 1
ATOM 858 O O . VAL A 1 110 ? -6.797 -5.183 1.547 1.00 97.56 110 VAL A O 1
ATOM 861 N N . GLY A 1 111 ? -5.522 -6.965 1.964 1.00 96.12 111 GLY A N 1
ATOM 862 C CA . GLY A 1 111 ? -4.515 -6.234 2.735 1.00 96.12 111 GLY A CA 1
ATOM 863 C C . GLY A 1 111 ? -3.165 -6.174 2.036 1.00 96.12 111 GLY A C 1
ATOM 864 O O . GLY A 1 111 ? -2.850 -7.000 1.177 1.00 96.12 111 GLY A O 1
ATOM 865 N N . GLY A 1 112 ? -2.311 -5.240 2.439 1.00 95.56 112 GLY A N 1
ATOM 866 C CA . GLY A 1 112 ? -0.933 -5.161 1.962 1.00 95.56 112 GLY A CA 1
ATOM 867 C C . GLY A 1 112 ? -0.134 -4.116 2.716 1.00 95.56 112 GLY A C 1
ATOM 868 O O . GLY A 1 112 ? -0.729 -3.209 3.286 1.00 95.56 112 GLY A O 1
ATOM 869 N N . CYS A 1 113 ? 1.196 -4.249 2.706 1.00 95.44 113 CYS A N 1
ATOM 870 C CA . CYS A 1 113 ? 2.064 -3.303 3.403 1.00 95.44 113 CYS A CA 1
ATOM 871 C C . CYS A 1 113 ? 3.032 -2.542 2.495 1.00 95.44 113 CYS A C 1
ATOM 873 O O . CYS A 1 113 ? 3.560 -3.128 1.544 1.00 95.44 113 CYS A O 1
ATOM 875 N N . SER A 1 114 ? 3.325 -1.272 2.804 1.00 96.56 114 SER A N 1
ATOM 876 C CA . SER A 1 114 ? 4.295 -0.438 2.080 1.00 96.56 114 SER A CA 1
ATOM 877 C C . SER A 1 114 ? 3.859 -0.278 0.623 1.00 96.56 114 SER A C 1
ATOM 879 O O . SER A 1 114 ? 2.705 0.045 0.358 1.00 96.56 114 SER A O 1
ATOM 881 N N . ALA A 1 115 ? 4.717 -0.604 -0.346 1.00 97.19 115 ALA A N 1
ATOM 882 C CA . ALA A 1 115 ? 4.329 -0.685 -1.757 1.00 97.19 115 ALA A CA 1
ATOM 883 C C . ALA A 1 115 ? 3.127 -1.616 -2.015 1.00 97.19 115 ALA A C 1
ATOM 885 O O . ALA A 1 115 ? 2.353 -1.378 -2.941 1.00 97.19 115 ALA A O 1
ATOM 886 N N . GLY A 1 116 ? 2.942 -2.648 -1.186 1.00 97.38 116 GLY A N 1
ATOM 887 C CA . GLY A 1 116 ? 1.767 -3.515 -1.210 1.00 97.38 116 GLY A CA 1
ATOM 888 C C . GLY A 1 116 ? 0.532 -2.871 -0.581 1.00 97.38 116 GLY A C 1
ATOM 889 O O . GLY A 1 116 ? -0.570 -3.196 -0.993 1.00 97.38 116 GLY A O 1
ATOM 890 N N . GLY A 1 117 ? 0.699 -1.951 0.372 1.00 97.50 117 GLY A N 1
ATOM 891 C CA . GLY A 1 117 ? -0.390 -1.144 0.927 1.00 97.50 117 GLY A CA 1
ATOM 892 C C . GLY A 1 117 ? -0.857 -0.087 -0.070 1.00 97.50 117 GLY A C 1
ATOM 893 O O . GLY A 1 117 ? -2.056 0.062 -0.278 1.00 97.50 117 GLY A O 1
ATOM 894 N N . LEU A 1 118 ? 0.078 0.548 -0.788 1.00 97.75 118 LEU A N 1
ATOM 895 C CA . LEU A 1 118 ? -0.271 1.390 -1.933 1.00 97.75 118 LEU A CA 1
ATOM 896 C C . LEU A 1 118 ? -0.991 0.571 -3.011 1.00 97.75 118 LEU A C 1
ATOM 898 O O . LEU A 1 118 ? -2.018 0.992 -3.526 1.00 97.75 118 LEU A O 1
ATOM 902 N N . SER A 1 119 ? -0.495 -0.632 -3.317 1.00 98.00 119 SER A N 1
ATOM 903 C CA . SER A 1 119 ? -1.164 -1.540 -4.254 1.00 98.00 119 SER A CA 1
ATOM 904 C C . SER A 1 119 ? -2.592 -1.885 -3.812 1.00 98.00 119 SER A C 1
ATOM 906 O O . SER A 1 119 ? -3.485 -1.956 -4.650 1.00 98.00 119 SER A O 1
ATOM 908 N N . THR A 1 120 ? -2.831 -2.052 -2.505 1.00 98.06 120 THR A N 1
ATOM 909 C CA . THR A 1 120 ? -4.179 -2.283 -1.963 1.00 98.06 120 THR A CA 1
ATOM 910 C C . THR A 1 120 ? -5.110 -1.130 -2.304 1.00 98.06 120 THR A C 1
ATOM 912 O O . THR A 1 120 ? -6.212 -1.393 -2.761 1.00 98.06 120 THR A O 1
ATOM 915 N N . LEU A 1 121 ? -4.666 0.120 -2.150 1.00 97.06 121 LEU A N 1
ATOM 916 C CA . LEU A 1 121 ? -5.449 1.292 -2.553 1.00 97.06 121 LEU A CA 1
ATOM 917 C C . LEU A 1 121 ? -5.671 1.317 -4.074 1.00 97.06 121 LEU A C 1
ATOM 919 O O . LEU A 1 121 ? -6.807 1.410 -4.525 1.00 97.06 121 LEU A O 1
ATOM 923 N N . LEU A 1 122 ? -4.601 1.151 -4.862 1.00 97.69 122 LEU A N 1
ATOM 924 C CA . LEU A 1 122 ? -4.637 1.190 -6.332 1.00 97.69 122 LEU A CA 1
ATOM 925 C C . LEU A 1 122 ? -5.545 0.130 -6.961 1.00 97.69 122 LEU A C 1
ATOM 927 O O . LEU A 1 122 ? -6.023 0.325 -8.071 1.00 97.69 122 LEU A O 1
ATOM 931 N N . HIS A 1 123 ? -5.760 -1.006 -6.306 1.00 97.94 123 HIS A N 1
ATOM 932 C CA . HIS A 1 123 ? -6.509 -2.119 -6.892 1.00 97.94 123 HIS A CA 1
ATOM 933 C C . HIS A 1 123 ? -7.701 -2.549 -6.039 1.00 97.94 123 HIS A C 1
ATOM 935 O O . HIS A 1 123 ? -8.219 -3.641 -6.258 1.00 97.94 123 HIS A O 1
ATOM 941 N N . CYS A 1 124 ? -8.135 -1.717 -5.088 1.00 96.94 124 CYS A N 1
ATOM 942 C CA . CYS A 1 124 ? -9.184 -2.072 -4.133 1.00 96.94 124 CYS A CA 1
ATOM 943 C C . CYS A 1 124 ? -10.496 -2.459 -4.832 1.00 96.94 124 CYS A C 1
ATOM 945 O O . CYS A 1 124 ? -10.908 -3.618 -4.764 1.00 96.94 124 CYS A O 1
ATOM 947 N N . ASP A 1 125 ? -11.074 -1.532 -5.601 1.00 96.31 125 ASP A N 1
ATOM 948 C CA . ASP A 1 125 ? -12.330 -1.776 -6.323 1.00 96.31 125 ASP A CA 1
ATOM 949 C C . ASP A 1 125 ? -12.182 -2.882 -7.362 1.00 96.31 125 ASP A C 1
ATOM 951 O O . ASP A 1 125 ? -13.070 -3.701 -7.537 1.00 96.31 125 ASP A O 1
ATOM 955 N N . ARG A 1 126 ? -11.003 -3.017 -7.976 1.00 97.25 126 ARG A N 1
ATOM 956 C CA . ARG A 1 126 ? -10.738 -4.113 -8.915 1.00 97.25 126 ARG A CA 1
ATOM 957 C C . ARG A 1 126 ? -10.869 -5.487 -8.259 1.00 97.25 126 ARG A C 1
ATOM 959 O O . ARG A 1 126 ? -11.358 -6.418 -8.899 1.00 97.25 126 ARG A O 1
ATOM 966 N N . TRP A 1 127 ? -10.388 -5.644 -7.026 1.00 97.44 127 TRP A N 1
ATOM 967 C CA . TRP A 1 127 ? -10.592 -6.881 -6.277 1.00 97.44 127 TRP A CA 1
ATOM 968 C C . TRP A 1 127 ? -12.063 -7.071 -5.922 1.00 97.44 127 TRP A C 1
ATOM 970 O O . TRP A 1 127 ? -12.571 -8.173 -6.123 1.00 97.44 127 TRP A O 1
ATOM 980 N N . ALA A 1 128 ? -12.731 -6.025 -5.433 1.00 96.75 128 ALA A N 1
ATOM 981 C CA . ALA A 1 128 ? -14.146 -6.079 -5.081 1.00 96.75 128 ALA A CA 1
ATOM 982 C C . ALA A 1 128 ? -15.018 -6.469 -6.278 1.00 96.75 128 ALA A C 1
ATOM 984 O O . ALA A 1 128 ? -15.694 -7.493 -6.207 1.00 96.75 128 ALA A O 1
ATOM 985 N N . ASP A 1 129 ? -14.892 -5.761 -7.401 1.00 96.69 129 ASP A N 1
ATOM 986 C CA . ASP A 1 129 ? -15.588 -6.029 -8.660 1.00 96.69 129 ASP A CA 1
ATOM 987 C C . ASP A 1 129 ? -15.389 -7.476 -9.113 1.00 96.69 129 ASP A C 1
ATOM 989 O O . ASP A 1 129 ? -16.343 -8.186 -9.435 1.00 96.69 129 ASP A O 1
ATOM 993 N N . ALA A 1 130 ? -14.136 -7.943 -9.115 1.00 97.00 130 ALA A N 1
ATOM 994 C CA . ALA A 1 130 ? -13.816 -9.299 -9.534 1.00 97.00 130 ALA A CA 1
ATOM 995 C C . ALA A 1 130 ? -14.427 -10.352 -8.603 1.00 97.00 130 ALA A C 1
ATOM 997 O O . ALA A 1 130 ? -14.888 -11.378 -9.085 1.00 97.00 130 ALA A O 1
ATOM 998 N N . ILE A 1 131 ? -14.439 -10.135 -7.286 1.00 97.69 131 ILE A N 1
ATOM 999 C CA . ILE A 1 131 ? -15.032 -11.078 -6.326 1.00 97.69 131 ILE A CA 1
ATOM 1000 C C . ILE A 1 131 ? -16.556 -11.067 -6.451 1.00 97.69 131 ILE A C 1
ATOM 1002 O O . ILE A 1 131 ? -17.170 -12.129 -6.557 1.00 97.69 131 ILE A O 1
ATOM 1006 N N . GLN A 1 132 ? -17.161 -9.883 -6.500 1.00 96.31 132 GLN A N 1
ATOM 1007 C CA . GLN A 1 132 ? -18.609 -9.696 -6.552 1.00 96.31 132 GLN A CA 1
ATOM 1008 C C . GLN A 1 132 ? -19.218 -10.123 -7.890 1.00 96.31 132 GLN A C 1
ATOM 1010 O O . GLN A 1 132 ? -20.386 -10.501 -7.941 1.00 96.31 132 GLN A O 1
ATOM 1015 N N . GLN A 1 133 ? -18.419 -10.185 -8.958 1.00 96.75 133 GLN A N 1
ATOM 1016 C CA . GLN A 1 133 ? -18.826 -10.825 -10.207 1.00 96.75 133 GLN A CA 1
ATOM 1017 C C . GLN A 1 133 ? -19.159 -12.320 -10.030 1.00 96.75 133 GLN A C 1
ATOM 1019 O O . GLN A 1 133 ? -20.040 -12.827 -10.726 1.00 96.75 133 GLN A O 1
ATOM 1024 N N . TYR A 1 134 ? -18.476 -13.028 -9.121 1.00 96.00 134 TYR A N 1
ATOM 1025 C CA . TYR A 1 134 ? -18.730 -14.449 -8.827 1.00 96.00 134 TYR A CA 1
ATOM 1026 C C . TYR A 1 134 ? -19.646 -14.640 -7.610 1.00 96.00 134 TYR A C 1
ATOM 1028 O O . TYR A 1 134 ? -20.528 -15.497 -7.644 1.00 96.00 134 TYR A O 1
ATOM 1036 N N . SER A 1 135 ? -19.466 -13.817 -6.573 1.00 95.94 135 SER A N 1
ATOM 1037 C CA . SER A 1 135 ? -20.234 -13.828 -5.324 1.00 95.94 135 SER A CA 1
ATOM 1038 C C . SER A 1 135 ? -20.823 -12.438 -5.045 1.00 95.94 135 SER A C 1
ATOM 1040 O O . SER A 1 135 ? -20.231 -11.680 -4.278 1.00 95.94 135 SER A O 1
ATOM 1042 N N . PRO A 1 136 ? -21.987 -12.079 -5.618 1.00 95.75 136 PRO A N 1
ATOM 1043 C CA . PRO A 1 136 ? -22.550 -10.727 -5.494 1.00 95.75 136 PRO A CA 1
ATOM 1044 C C . PRO A 1 136 ? -22.798 -10.252 -4.057 1.00 95.75 136 PRO A C 1
ATOM 1046 O O . PRO A 1 136 ? -22.775 -9.056 -3.791 1.00 95.75 136 PRO A O 1
ATOM 1049 N N . GLU A 1 137 ? -23.030 -11.183 -3.129 1.00 95.25 137 GLU A N 1
ATOM 1050 C CA . GLU A 1 137 ? -23.263 -10.894 -1.707 1.00 95.25 137 GLU A CA 1
ATOM 1051 C C . GLU A 1 137 ? -21.976 -10.925 -0.865 1.00 95.25 137 GLU A C 1
ATOM 1053 O O . GLU A 1 137 ? -22.033 -10.717 0.346 1.00 95.25 137 GLU A O 1
ATOM 1058 N N . ALA A 1 138 ? -20.813 -11.197 -1.473 1.00 96.44 138 ALA A N 1
ATOM 1059 C CA . ALA A 1 138 ? -19.559 -11.253 -0.738 1.00 96.44 138 ALA A CA 1
ATOM 1060 C C . ALA A 1 138 ? -19.193 -9.884 -0.163 1.00 96.44 138 ALA A C 1
ATOM 1062 O O . ALA A 1 138 ? -19.175 -8.861 -0.858 1.00 96.44 138 ALA A O 1
ATOM 1063 N N . LYS A 1 139 ? -18.822 -9.889 1.115 1.00 95.94 139 LYS A N 1
ATOM 1064 C CA . LYS A 1 139 ? -18.323 -8.717 1.813 1.00 95.94 139 LYS A CA 1
ATOM 1065 C C . LYS A 1 139 ? -16.836 -8.547 1.538 1.00 95.94 139 LYS A C 1
ATOM 1067 O O . LYS A 1 139 ? -16.006 -9.291 2.064 1.00 95.94 139 LYS A O 1
ATOM 1072 N N . VAL A 1 140 ? -16.500 -7.541 0.736 1.00 96.31 140 VAL A N 1
ATOM 1073 C CA . VAL A 1 140 ? -15.117 -7.202 0.387 1.00 96.31 140 VAL A CA 1
ATOM 1074 C C . VAL A 1 140 ? -14.724 -5.887 1.044 1.00 96.31 140 VAL A C 1
ATOM 1076 O O . VAL A 1 140 ? -15.461 -4.908 0.974 1.00 96.31 140 VAL A O 1
ATOM 1079 N N . VAL A 1 141 ? -13.556 -5.874 1.681 1.00 96.12 141 VAL A N 1
ATOM 1080 C CA . VAL A 1 141 ? -12.952 -4.667 2.255 1.00 96.12 141 VAL A CA 1
ATOM 1081 C C . VAL A 1 141 ? -11.461 -4.607 1.947 1.00 96.12 141 VAL A C 1
ATOM 1083 O O . VAL A 1 141 ? -10.809 -5.639 1.758 1.00 96.12 141 VAL A O 1
ATOM 1086 N N . CYS A 1 142 ? -10.893 -3.406 1.972 1.00 96.69 142 CYS A N 1
ATOM 1087 C CA . CYS A 1 142 ? -9.462 -3.189 1.792 1.00 96.69 142 CYS A CA 1
ATOM 1088 C C . CYS A 1 142 ? -8.809 -2.672 3.073 1.00 96.69 142 CYS A C 1
ATOM 1090 O O . CYS A 1 142 ? -9.321 -1.769 3.723 1.00 96.69 142 CYS A O 1
ATOM 1092 N N . ALA A 1 143 ? -7.649 -3.219 3.428 1.00 96.62 143 ALA A N 1
ATOM 1093 C CA . ALA A 1 143 ? -6.930 -2.881 4.655 1.00 96.62 143 ALA A CA 1
ATOM 1094 C C . ALA A 1 143 ? -5.451 -2.559 4.356 1.00 96.62 143 ALA A C 1
ATOM 1096 O O . ALA A 1 143 ? -4.572 -3.406 4.567 1.00 96.62 143 ALA A O 1
ATOM 1097 N N . PRO A 1 144 ? -5.148 -1.383 3.773 1.00 96.62 144 PRO A N 1
ATOM 1098 C CA . PRO A 1 144 ? -3.774 -0.973 3.508 1.00 96.62 144 PRO A CA 1
ATOM 1099 C C . PRO A 1 144 ? -3.035 -0.654 4.815 1.00 96.62 144 PRO A C 1
ATOM 1101 O O . PRO A 1 144 ? -3.547 0.048 5.684 1.00 96.62 144 PRO A O 1
ATOM 1104 N N . GLU A 1 145 ? -1.800 -1.137 4.925 1.00 96.31 145 GLU A N 1
ATOM 1105 C CA . GLU A 1 145 ? -0.888 -0.869 6.037 1.00 96.31 145 GLU A CA 1
ATOM 1106 C C . GLU A 1 145 ? 0.338 -0.093 5.536 1.00 96.31 145 GLU A C 1
ATOM 1108 O O . GLU A 1 145 ? 0.971 -0.506 4.560 1.00 96.31 145 GLU A O 1
ATOM 1113 N N . SER A 1 146 ? 0.706 1.019 6.182 1.00 96.88 146 SER A N 1
ATOM 1114 C CA . SER A 1 146 ? 1.897 1.814 5.810 1.00 96.88 146 SER A CA 1
ATOM 1115 C C . SER A 1 146 ? 1.972 2.123 4.301 1.00 96.88 146 SER A C 1
ATOM 1117 O O . SER A 1 146 ? 3.049 2.167 3.707 1.00 96.88 146 SER A O 1
ATOM 1119 N N . GLY A 1 147 ? 0.813 2.218 3.646 1.00 96.31 147 GLY A N 1
ATOM 1120 C CA . GLY A 1 147 ? 0.668 2.346 2.196 1.00 96.31 147 GLY A CA 1
ATOM 1121 C C . GLY A 1 147 ? 0.215 3.732 1.759 1.00 96.31 147 GLY A C 1
ATOM 1122 O O . GLY A 1 147 ? 0.097 3.983 0.561 1.00 96.31 147 GLY A O 1
ATOM 1123 N N . PHE A 1 148 ? -0.065 4.607 2.725 1.00 94.75 148 PHE A N 1
ATOM 1124 C CA . PHE A 1 148 ? -0.620 5.927 2.493 1.00 94.75 148 PHE A CA 1
ATOM 1125 C C . PHE A 1 148 ? 0.517 6.941 2.322 1.00 94.75 148 PHE A C 1
ATOM 1127 O O . PHE A 1 148 ? 0.920 7.629 3.259 1.00 94.75 148 PHE A O 1
ATOM 1134 N N . PHE A 1 149 ? 1.093 6.979 1.122 1.00 92.88 149 PHE A N 1
ATOM 1135 C CA . PHE A 1 149 ? 2.183 7.895 0.791 1.00 92.88 149 PHE A CA 1
ATOM 1136 C C . PHE A 1 149 ? 1.658 9.160 0.127 1.00 92.88 149 PHE A C 1
ATOM 1138 O O . PHE A 1 149 ? 0.910 9.068 -0.848 1.00 92.88 149 PHE A O 1
ATOM 1145 N N . ILE A 1 150 ? 2.135 10.301 0.628 1.00 89.75 150 ILE A N 1
ATOM 1146 C CA . ILE A 1 150 ? 1.737 11.634 0.179 1.00 89.75 150 ILE A CA 1
ATOM 1147 C C . ILE A 1 150 ? 2.801 12.333 -0.670 1.00 89.75 150 ILE A C 1
ATOM 1149 O O . ILE A 1 150 ? 4.005 12.143 -0.445 1.00 89.75 150 ILE A O 1
ATOM 1153 N N . ASP A 1 151 ? 2.381 13.167 -1.622 1.00 88.12 151 ASP A N 1
ATOM 1154 C CA . ASP A 1 151 ? 3.259 14.038 -2.407 1.00 88.12 151 ASP A CA 1
ATOM 1155 C C . ASP A 1 151 ? 3.698 15.259 -1.584 1.00 88.12 151 ASP A C 1
ATOM 1157 O O . ASP A 1 151 ? 3.237 16.393 -1.722 1.00 88.12 151 ASP A O 1
ATOM 1161 N N . TYR A 1 152 ? 4.610 15.005 -0.648 1.00 86.62 152 TYR A N 1
ATOM 1162 C CA . TYR A 1 152 ? 5.135 16.022 0.252 1.00 86.62 152 TYR A CA 1
ATOM 1163 C C . TYR A 1 152 ? 6.188 16.904 -0.435 1.00 86.62 152 TYR A C 1
ATOM 1165 O O . TYR A 1 152 ? 7.315 16.462 -0.677 1.00 86.62 152 TYR A O 1
ATOM 1173 N N . ASN A 1 153 ? 5.853 18.174 -0.681 1.00 80.25 153 ASN A N 1
ATOM 1174 C CA . ASN A 1 153 ? 6.663 19.107 -1.478 1.00 80.25 153 ASN A CA 1
ATOM 1175 C C . ASN A 1 153 ? 7.459 20.167 -0.700 1.00 80.25 153 ASN A C 1
ATOM 1177 O O . ASN A 1 153 ? 8.133 21.007 -1.294 1.00 80.25 153 ASN A O 1
ATOM 1181 N N . GLU A 1 154 ? 7.452 20.095 0.626 1.00 73.81 154 GLU A N 1
ATOM 1182 C CA . GLU A 1 154 ? 8.098 21.082 1.500 1.00 73.81 154 GLU A CA 1
ATOM 1183 C C . GLU A 1 154 ? 9.617 20.885 1.630 1.00 73.81 154 GLU A C 1
ATOM 1185 O O . GLU A 1 154 ? 10.308 21.691 2.256 1.00 73.81 154 GLU A O 1
ATOM 1190 N N . THR A 1 155 ? 10.177 19.820 1.045 1.00 64.88 155 THR A N 1
ATOM 1191 C CA . THR A 1 155 ? 11.630 19.652 0.955 1.00 64.88 155 THR A CA 1
ATOM 1192 C C . THR A 1 155 ? 12.127 20.054 -0.429 1.00 64.88 155 THR A C 1
ATOM 1194 O O . THR A 1 155 ? 11.616 19.617 -1.457 1.00 64.88 155 THR A O 1
ATOM 1197 N N . ALA A 1 156 ? 13.212 20.836 -0.474 1.00 59.16 156 ALA A N 1
ATOM 1198 C CA . ALA A 1 156 ? 13.871 21.234 -1.726 1.00 59.16 156 ALA A CA 1
ATOM 1199 C C . ALA A 1 156 ? 14.397 20.036 -2.554 1.00 59.16 156 ALA A C 1
ATOM 1201 O O . ALA A 1 156 ? 14.873 20.197 -3.675 1.00 59.16 156 ALA A O 1
ATOM 1202 N N . SER A 1 157 ? 14.341 18.827 -1.991 1.00 61.09 157 SER A N 1
ATOM 1203 C CA . SER A 1 157 ? 14.862 17.587 -2.544 1.00 61.09 157 SER A CA 1
ATOM 1204 C C . SER A 1 157 ? 13.775 16.515 -2.625 1.00 61.09 157 SER A C 1
ATOM 1206 O O . SER A 1 157 ? 13.960 15.433 -2.074 1.00 61.09 157 SER A O 1
ATOM 1208 N N . LEU A 1 158 ? 12.661 16.808 -3.299 1.00 63.56 158 LEU A N 1
ATOM 1209 C CA . LEU A 1 158 ? 11.588 15.855 -3.612 1.00 63.56 158 LEU A CA 1
ATOM 1210 C C . LEU A 1 158 ? 12.148 14.485 -4.028 1.00 63.56 158 LEU A C 1
ATOM 1212 O O . LEU A 1 158 ? 12.672 14.345 -5.128 1.00 63.56 158 LEU A O 1
ATOM 1216 N N . THR A 1 159 ? 12.075 13.451 -3.192 1.00 80.06 159 THR A N 1
ATOM 1217 C CA . THR A 1 159 ? 12.542 12.109 -3.588 1.00 80.06 159 THR A CA 1
ATOM 1218 C C . THR A 1 159 ? 11.428 11.116 -3.805 1.00 80.06 159 THR A C 1
ATOM 1220 O O . THR A 1 159 ? 11.549 10.347 -4.753 1.00 80.06 159 THR A O 1
ATOM 1223 N N . TYR A 1 160 ? 10.341 11.177 -3.035 1.00 88.00 160 TYR A N 1
ATOM 1224 C CA . TYR A 1 160 ? 9.176 10.333 -3.276 1.00 88.00 160 TYR A CA 1
ATOM 1225 C C . TYR A 1 160 ? 8.415 10.762 -4.537 1.00 88.00 160 TYR A C 1
ATOM 1227 O O . TYR A 1 160 ? 8.319 9.964 -5.463 1.00 88.00 160 TYR A O 1
ATOM 1235 N N . GLY A 1 161 ? 8.004 12.031 -4.647 1.00 88.56 161 GLY A N 1
ATOM 1236 C CA . GLY A 1 161 ? 7.317 12.523 -5.850 1.00 88.56 161 GLY A CA 1
ATOM 1237 C C . GLY A 1 161 ? 8.154 12.371 -7.129 1.00 88.56 161 GLY A C 1
ATOM 1238 O O . GLY A 1 161 ? 7.668 11.920 -8.162 1.00 88.56 161 GLY A O 1
ATOM 1239 N N . ASN A 1 162 ? 9.472 12.609 -7.051 1.00 88.31 162 ASN A N 1
ATOM 1240 C CA . ASN A 1 162 ? 10.383 12.309 -8.165 1.00 88.31 162 ASN A CA 1
ATOM 1241 C C . ASN A 1 162 ? 10.467 10.804 -8.461 1.00 88.31 162 ASN A C 1
ATOM 1243 O O . ASN A 1 162 ? 10.569 10.417 -9.618 1.00 88.31 162 ASN A O 1
ATOM 1247 N N . LEU A 1 163 ? 10.460 9.949 -7.435 1.00 91.62 163 LEU A N 1
ATOM 1248 C CA . LEU A 1 163 ? 10.456 8.500 -7.617 1.00 91.62 163 LEU A CA 1
ATOM 1249 C C . LEU A 1 163 ? 9.180 8.021 -8.303 1.00 91.62 163 LEU A C 1
ATOM 1251 O O . LEU A 1 163 ? 9.275 7.185 -9.199 1.00 91.62 163 LEU A O 1
ATOM 1255 N N . MET A 1 164 ? 8.033 8.574 -7.921 1.00 94.12 164 MET A N 1
ATOM 1256 C CA . MET A 1 164 ? 6.753 8.240 -8.524 1.00 94.12 164 MET A CA 1
ATOM 1257 C C . MET A 1 164 ? 6.660 8.748 -9.955 1.00 94.12 164 MET A C 1
ATOM 1259 O O . MET A 1 164 ? 6.365 7.952 -10.835 1.00 94.12 164 MET A O 1
ATOM 1263 N N . ARG A 1 165 ? 7.022 10.005 -10.231 1.00 92.62 165 ARG A N 1
ATOM 1264 C CA . ARG A 1 165 ? 7.027 10.546 -11.600 1.00 92.62 165 ARG A CA 1
ATOM 1265 C C . ARG A 1 165 ? 7.914 9.734 -12.550 1.00 92.62 165 ARG A C 1
ATOM 1267 O O . ARG A 1 165 ? 7.439 9.290 -13.591 1.00 92.62 165 ARG A O 1
ATOM 1274 N N . ASP A 1 166 ? 9.175 9.506 -12.176 1.00 95.12 166 ASP A N 1
ATOM 1275 C CA . ASP A 1 166 ? 10.122 8.733 -12.994 1.00 95.12 166 ASP A CA 1
ATOM 1276 C C . ASP A 1 166 ? 9.622 7.274 -13.169 1.00 95.12 166 ASP A C 1
ATOM 1278 O O . ASP A 1 166 ? 9.747 6.667 -14.232 1.00 95.12 166 ASP A O 1
ATOM 1282 N N . GLY A 1 167 ? 9.008 6.704 -12.125 1.00 96.56 167 GLY A N 1
ATOM 1283 C CA . GLY A 1 167 ? 8.422 5.368 -12.162 1.00 96.56 167 GLY A CA 1
ATOM 1284 C C . GLY A 1 167 ? 7.175 5.262 -13.044 1.00 96.56 167 GLY A C 1
ATOM 1285 O O . GLY A 1 167 ? 7.039 4.279 -13.765 1.00 96.56 167 GLY A O 1
ATOM 1286 N N . ILE A 1 168 ? 6.301 6.270 -13.051 1.00 97.00 168 ILE A N 1
ATOM 1287 C CA . ILE A 1 168 ? 5.127 6.335 -13.931 1.00 97.00 168 ILE A CA 1
ATOM 1288 C C . ILE A 1 168 ? 5.565 6.359 -15.393 1.00 97.00 168 ILE A C 1
ATOM 1290 O O . ILE A 1 168 ? 5.022 5.605 -16.198 1.00 97.00 168 ILE A O 1
ATOM 1294 N N . GLU A 1 169 ? 6.569 7.171 -15.727 1.00 96.94 169 GLU A N 1
ATOM 1295 C CA . GLU A 1 169 ? 7.119 7.239 -17.083 1.00 96.94 169 GLU A CA 1
ATOM 1296 C C . GLU A 1 169 ? 7.670 5.878 -17.537 1.00 96.94 169 GLU A C 1
ATOM 1298 O O . GLU A 1 169 ? 7.410 5.435 -18.658 1.00 96.94 169 GLU A O 1
ATOM 1303 N N . LEU A 1 170 ? 8.389 5.187 -16.648 1.00 97.62 170 LEU A N 1
ATOM 1304 C CA . LEU A 1 170 ? 9.019 3.905 -16.949 1.00 97.62 170 LEU A CA 1
ATOM 1305 C C . LEU A 1 170 ? 8.030 2.728 -17.011 1.00 97.62 170 LEU A C 1
ATOM 1307 O O . LEU A 1 170 ? 8.132 1.888 -17.903 1.00 97.62 170 LEU A O 1
ATOM 1311 N N . HIS A 1 171 ? 7.122 2.620 -16.038 1.00 97.88 171 HIS A N 1
ATOM 1312 C CA . HIS A 1 171 ? 6.239 1.456 -15.870 1.00 97.88 171 HIS A CA 1
ATOM 1313 C C . HIS A 1 171 ? 4.888 1.615 -16.563 1.00 97.88 171 HIS A C 1
ATOM 1315 O O . HIS A 1 171 ? 4.225 0.603 -16.797 1.00 97.88 171 HIS A O 1
ATOM 1321 N N . GLN A 1 172 ? 4.479 2.850 -16.875 1.00 97.25 172 GLN A N 1
ATOM 1322 C CA . GLN A 1 172 ? 3.180 3.186 -17.469 1.00 97.25 172 GLN A CA 1
ATOM 1323 C C . GLN A 1 172 ? 2.028 2.498 -16.719 1.00 97.25 172 GLN A C 1
ATOM 1325 O O . GLN A 1 172 ? 1.372 1.607 -17.259 1.00 97.25 172 GLN A O 1
ATOM 1330 N N . PRO A 1 173 ? 1.833 2.812 -15.429 1.00 97.56 173 PRO A N 1
ATOM 1331 C CA . PRO A 1 173 ? 0.947 2.048 -14.572 1.00 97.56 173 PRO A CA 1
ATOM 1332 C C . PRO A 1 173 ? -0.514 2.104 -15.026 1.00 97.56 173 PRO A C 1
ATOM 1334 O O . PRO A 1 173 ? -1.022 3.157 -15.404 1.00 97.56 173 PRO A O 1
ATOM 1337 N N . MET A 1 174 ? -1.215 0.980 -14.893 1.00 97.12 174 MET A N 1
ATOM 1338 C CA . MET A 1 174 ? -2.671 0.944 -14.885 1.00 97.12 174 MET A CA 1
ATOM 1339 C C . MET A 1 174 ? -3.162 1.571 -13.578 1.00 97.12 174 MET A C 1
ATOM 1341 O O . MET A 1 174 ? -3.025 0.968 -12.511 1.00 97.12 174 MET A O 1
ATOM 1345 N N . LEU A 1 175 ? -3.704 2.785 -13.665 1.00 96.81 175 LEU A N 1
ATOM 1346 C CA . LEU A 1 175 ? -4.258 3.527 -12.532 1.00 96.81 175 LEU A CA 1
ATOM 1347 C C . LEU A 1 175 ? -5.794 3.414 -12.499 1.00 96.81 175 LEU A C 1
ATOM 1349 O O . LEU A 1 175 ? -6.404 3.125 -13.533 1.00 96.81 175 LEU A O 1
ATOM 1353 N N . PRO A 1 176 ? -6.443 3.619 -11.339 1.00 95.44 176 PRO A N 1
ATOM 1354 C CA . PRO A 1 176 ? -7.891 3.443 -11.219 1.00 95.44 176 PRO A CA 1
ATOM 1355 C C . PRO A 1 176 ? -8.692 4.421 -12.055 1.00 95.44 176 PRO A C 1
ATOM 1357 O O . PRO A 1 176 ? -8.509 5.636 -11.966 1.00 95.44 176 PRO A O 1
ATOM 1360 N N . SER A 1 177 ? -9.638 3.881 -12.822 1.00 93.75 177 SER A N 1
ATOM 1361 C CA . SER A 1 177 ? -10.503 4.669 -13.697 1.00 93.75 177 SER A CA 1
ATOM 1362 C C . SER A 1 177 ? -11.292 5.719 -12.924 1.00 93.75 177 SER A C 1
ATOM 1364 O O . SER A 1 177 ? -11.364 6.853 -13.389 1.00 93.75 177 SER A O 1
ATOM 1366 N N . GLY A 1 178 ? -11.788 5.371 -11.730 1.00 91.44 178 GLY A N 1
ATOM 1367 C CA . GLY A 1 178 ? -12.491 6.294 -10.839 1.00 91.44 178 GLY A CA 1
ATOM 1368 C C . GLY A 1 178 ? -11.692 7.567 -10.562 1.00 91.44 178 GLY A C 1
ATOM 1369 O O . GLY A 1 178 ? -12.256 8.649 -10.619 1.00 91.44 178 GLY A O 1
ATOM 1370 N N . CYS A 1 179 ? -10.372 7.472 -10.387 1.00 94.62 179 CYS A N 1
ATOM 1371 C CA . CYS A 1 179 ? -9.514 8.644 -10.212 1.00 94.62 179 CYS A CA 1
ATOM 1372 C C . CYS A 1 179 ? -9.130 9.296 -11.549 1.00 94.62 179 CYS A C 1
ATOM 1374 O O . CYS A 1 179 ? -9.321 10.494 -11.748 1.00 94.62 179 CYS A O 1
ATOM 1376 N N . THR A 1 180 ? -8.649 8.515 -12.523 1.00 95.88 180 THR A N 1
ATOM 1377 C CA . THR A 1 180 ? -8.127 9.070 -13.792 1.00 95.88 180 THR A CA 1
ATOM 1378 C C . THR A 1 180 ? -9.175 9.786 -14.649 1.00 95.88 180 THR A C 1
ATOM 1380 O O . THR A 1 180 ? -8.815 10.544 -15.542 1.00 95.88 180 THR A O 1
ATOM 1383 N N . GLN A 1 181 ? -10.467 9.543 -14.410 1.00 94.75 181 GLN A N 1
ATOM 1384 C CA . GLN A 1 181 ? -11.556 10.253 -15.085 1.00 94.75 181 GLN A CA 1
ATOM 1385 C C . GLN A 1 181 ? -11.861 11.625 -14.463 1.00 94.75 181 GLN A C 1
ATOM 1387 O O . GLN A 1 181 ? -12.494 12.448 -15.122 1.00 94.75 181 GLN A O 1
ATOM 1392 N N . HIS A 1 182 ? -11.421 11.871 -13.226 1.00 92.00 182 HIS A N 1
ATOM 1393 C CA . HIS A 1 182 ? -11.680 13.107 -12.481 1.00 92.00 182 HIS A CA 1
ATOM 1394 C C . HIS A 1 182 ? -10.438 14.001 -12.362 1.00 92.00 182 HIS A C 1
ATOM 1396 O O . HIS A 1 182 ? -10.577 15.219 -12.262 1.00 92.00 182 HIS A O 1
ATOM 1402 N N . GLU A 1 183 ? -9.239 13.422 -12.441 1.00 89.38 183 GLU A N 1
ATOM 1403 C CA . GLU A 1 183 ? -7.979 14.163 -12.397 1.00 89.38 183 GLU A CA 1
ATOM 1404 C C . GLU A 1 183 ? -7.552 14.697 -13.769 1.00 89.38 183 GLU A C 1
ATOM 1406 O O . GLU A 1 183 ? -7.503 13.967 -14.761 1.00 89.38 183 GLU A O 1
ATOM 1411 N N . SER A 1 184 ? -7.157 15.974 -13.827 1.00 91.56 184 SER A N 1
ATOM 1412 C CA . SER A 1 184 ? -6.598 16.560 -15.057 1.00 91.56 184 SER A CA 1
ATOM 1413 C C . SER A 1 184 ? -5.209 16.013 -15.393 1.00 91.56 184 SER A C 1
ATOM 1415 O O . SER A 1 184 ? -4.842 15.925 -16.563 1.00 91.56 184 SER A O 1
ATOM 1417 N N . ASP A 1 185 ? -4.439 15.660 -14.362 1.00 93.06 185 ASP A N 1
ATOM 1418 C CA . ASP A 1 185 ? -3.171 14.950 -14.482 1.00 93.06 185 ASP A CA 1
ATOM 1419 C C . ASP A 1 185 ? -3.353 13.554 -13.889 1.00 93.06 185 ASP A C 1
ATOM 1421 O O . ASP A 1 185 ? -3.290 13.351 -12.680 1.00 93.06 185 ASP A O 1
ATOM 1425 N N . THR A 1 186 ? -3.563 12.567 -14.756 1.00 93.25 186 THR A N 1
ATOM 1426 C CA . THR A 1 186 ? -3.844 11.187 -14.343 1.00 93.25 186 THR A CA 1
ATOM 1427 C C . THR A 1 186 ? -2.706 10.568 -13.529 1.00 93.25 186 THR A C 1
ATOM 1429 O O . THR A 1 186 ? -2.933 9.594 -12.817 1.00 93.25 186 THR A O 1
ATOM 1432 N N . SER A 1 187 ? -1.480 11.105 -13.620 1.00 92.12 187 SER A N 1
ATOM 1433 C CA . SER A 1 187 ? -0.334 10.627 -12.840 1.00 92.12 187 SER A CA 1
ATOM 1434 C C . SER A 1 187 ? -0.509 10.861 -11.333 1.00 92.12 187 SER A C 1
ATOM 1436 O O . SER A 1 187 ? 0.046 10.111 -10.529 1.00 92.12 187 SER A O 1
ATOM 1438 N N . GLN A 1 188 ? -1.361 11.818 -10.950 1.00 92.81 188 GLN A N 1
ATOM 1439 C CA . GLN A 1 188 ? -1.704 12.116 -9.560 1.00 92.81 188 GLN A CA 1
ATOM 1440 C C . GLN A 1 188 ? -2.421 10.953 -8.862 1.00 92.81 188 GLN A C 1
ATOM 1442 O O . GLN A 1 188 ? -2.308 10.798 -7.648 1.00 92.81 188 GLN A O 1
ATOM 1447 N N . CYS A 1 189 ? -3.072 10.068 -9.619 1.00 94.81 189 CYS A N 1
ATOM 1448 C CA . CYS A 1 189 ? -3.778 8.900 -9.089 1.00 94.81 189 CYS A CA 1
ATOM 1449 C C . CYS A 1 189 ? -2.862 7.814 -8.500 1.00 94.81 189 CYS A C 1
ATOM 1451 O O . CYS A 1 189 ? -3.355 6.807 -7.995 1.00 94.81 189 CYS A O 1
ATOM 1453 N N . VAL A 1 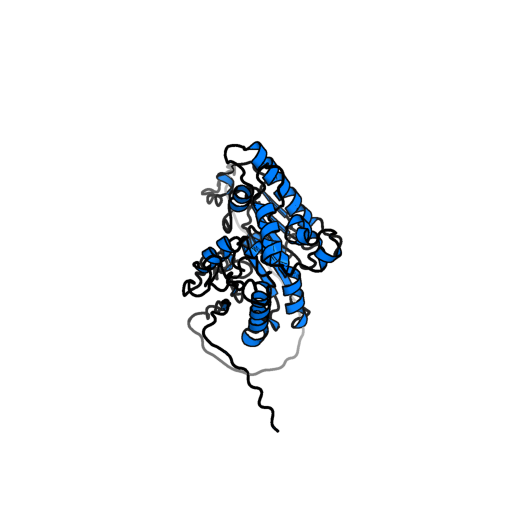190 ? -1.536 7.988 -8.566 1.00 94.50 190 VAL A N 1
ATOM 1454 C CA . VAL A 1 190 ? -0.582 7.136 -7.842 1.00 94.50 190 VAL A CA 1
ATOM 1455 C C . VAL A 1 190 ? -0.496 7.484 -6.351 1.00 94.50 190 VAL A C 1
ATOM 1457 O O . VAL A 1 190 ? -0.006 6.671 -5.570 1.00 94.50 190 VAL A O 1
ATOM 1460 N N . TYR A 1 191 ? -0.907 8.693 -5.958 1.00 93.00 191 TYR A N 1
ATOM 1461 C CA . TYR A 1 191 ? -0.788 9.186 -4.588 1.00 93.00 191 TYR A CA 1
ATOM 1462 C C . TYR A 1 191 ? -2.040 8.866 -3.781 1.00 93.00 191 TYR A C 1
ATOM 1464 O O . TYR A 1 191 ? -3.163 8.946 -4.288 1.00 93.00 191 TYR A O 1
ATOM 1472 N N . ALA A 1 192 ? -1.838 8.500 -2.515 1.00 91.94 192 ALA A N 1
ATOM 1473 C CA . ALA A 1 192 ? -2.915 8.031 -1.656 1.00 91.94 192 ALA A CA 1
ATOM 1474 C C . ALA A 1 192 ? -3.954 9.133 -1.373 1.00 91.94 192 ALA A C 1
ATOM 1476 O O . ALA A 1 192 ? -5.146 8.832 -1.339 1.00 91.94 192 ALA A O 1
ATOM 1477 N N . GLU A 1 193 ? -3.527 10.398 -1.252 1.00 88.88 193 GLU A N 1
ATOM 1478 C CA . GLU A 1 193 ? -4.415 11.561 -1.087 1.00 88.88 193 GLU A CA 1
ATOM 1479 C C . GLU A 1 193 ? -5.445 11.707 -2.202 1.00 88.88 193 GLU A C 1
ATOM 1481 O O . GLU A 1 193 ? -6.569 12.127 -1.938 1.00 88.88 193 GLU A O 1
ATOM 1486 N N . ASN A 1 194 ? -5.068 11.353 -3.430 1.00 91.31 194 ASN A N 1
ATOM 1487 C CA . ASN A 1 194 ? -5.890 11.600 -4.607 1.00 91.31 194 ASN A CA 1
ATOM 1488 C C . ASN A 1 194 ? -6.797 10.403 -4.865 1.00 91.31 194 ASN A C 1
ATOM 1490 O O . ASN A 1 194 ? -8.002 10.547 -5.020 1.00 91.31 194 ASN A O 1
ATOM 1494 N N . ILE A 1 195 ? -6.242 9.188 -4.845 1.00 90.44 195 ILE A N 1
ATOM 1495 C CA . ILE A 1 195 ? -7.023 7.985 -5.143 1.00 90.44 195 ILE A CA 1
ATOM 1496 C C . ILE A 1 195 ? -8.126 7.715 -4.121 1.00 90.44 195 ILE A C 1
ATOM 1498 O O . ILE A 1 195 ? -9.182 7.215 -4.497 1.00 90.44 195 ILE A O 1
ATOM 1502 N N . VAL A 1 196 ? -7.909 8.011 -2.838 1.00 86.94 196 VAL A N 1
ATOM 1503 C CA . VAL A 1 196 ? -8.806 7.522 -1.785 1.00 86.94 196 VAL A CA 1
ATOM 1504 C C . VAL A 1 196 ? -10.218 8.105 -1.860 1.00 86.94 196 VAL A C 1
ATOM 1506 O O . VAL A 1 196 ? -11.167 7.484 -1.388 1.00 86.94 196 VAL A O 1
ATOM 1509 N N . GLN A 1 197 ? -10.377 9.260 -2.511 1.00 86.25 197 GLN A N 1
ATOM 1510 C CA . GLN A 1 197 ? -11.686 9.862 -2.763 1.00 86.25 197 GLN A CA 1
ATOM 1511 C C . GLN A 1 197 ? -12.485 9.137 -3.860 1.00 86.25 197 GLN A C 1
ATOM 1513 O O . GLN A 1 197 ? -13.686 9.355 -4.014 1.00 86.25 197 GLN A O 1
ATOM 1518 N N . HIS A 1 198 ? -11.829 8.256 -4.610 1.00 89.31 198 HIS A N 1
ATOM 1519 C CA . HIS A 1 198 ? -12.393 7.540 -5.749 1.00 89.31 198 HIS A CA 1
ATOM 1520 C C . HIS A 1 198 ? -12.534 6.036 -5.514 1.00 89.31 198 HIS A C 1
ATOM 1522 O O . HIS A 1 198 ? -12.895 5.332 -6.452 1.00 89.31 198 HIS A O 1
ATOM 1528 N N . ILE A 1 199 ? -12.218 5.554 -4.307 1.00 90.44 199 ILE A N 1
ATOM 1529 C CA . ILE A 1 199 ? -12.424 4.155 -3.928 1.00 90.44 199 ILE A CA 1
ATOM 1530 C C . ILE A 1 199 ? -13.855 4.002 -3.411 1.00 90.44 199 ILE A C 1
ATOM 1532 O O . ILE A 1 199 ? -14.246 4.696 -2.471 1.00 90.44 199 ILE A O 1
ATOM 1536 N N . GLU A 1 200 ? -14.620 3.097 -4.016 1.00 90.56 200 GLU A N 1
ATOM 1537 C CA . GLU A 1 200 ? -16.013 2.813 -3.631 1.00 90.56 200 GLU A CA 1
ATOM 1538 C C . GLU A 1 200 ? -16.101 1.714 -2.559 1.00 90.56 200 GLU A C 1
ATOM 1540 O O . GLU A 1 200 ? -16.985 1.715 -1.700 1.00 90.56 200 GLU A O 1
ATOM 1545 N N . THR A 1 201 ? -15.155 0.778 -2.580 1.00 92.94 201 THR A N 1
ATOM 1546 C CA . THR A 1 201 ? -15.065 -0.333 -1.630 1.00 92.94 201 THR A CA 1
ATOM 1547 C C . THR A 1 201 ? -14.620 0.158 -0.245 1.00 92.94 201 THR A C 1
ATOM 1549 O O . THR A 1 201 ? -13.646 0.907 -0.160 1.00 92.94 201 THR A O 1
ATOM 1552 N N . PRO A 1 202 ? -15.230 -0.301 0.868 1.00 93.38 202 PRO A N 1
ATOM 1553 C CA . PRO A 1 202 ? -14.832 0.131 2.206 1.00 93.38 202 PRO A CA 1
ATOM 1554 C C . PRO A 1 202 ? -13.347 -0.113 2.513 1.00 93.38 202 PRO A C 1
ATOM 1556 O O . PRO A 1 202 ? -12.830 -1.226 2.346 1.00 93.38 202 PRO A O 1
ATOM 1559 N N . VAL A 1 203 ? -12.674 0.922 3.024 1.00 94.12 203 VAL A N 1
ATOM 1560 C CA . VAL A 1 203 ? -11.242 0.893 3.354 1.00 94.12 203 VAL A CA 1
ATOM 1561 C C . VAL A 1 203 ? -11.009 1.114 4.848 1.00 94.12 203 VAL A C 1
ATOM 1563 O O . VAL A 1 203 ? -11.538 2.060 5.428 1.00 94.12 203 VAL A O 1
ATOM 1566 N N . PHE A 1 204 ? -10.150 0.289 5.451 1.00 95.38 204 PHE A N 1
ATOM 1567 C CA . PHE A 1 204 ? -9.599 0.484 6.792 1.00 95.38 204 PHE A CA 1
ATOM 1568 C C . PHE A 1 204 ? -8.095 0.781 6.733 1.00 95.38 204 PHE A C 1
ATOM 1570 O O . PHE A 1 204 ? -7.271 -0.128 6.600 1.00 95.38 204 PHE A O 1
ATOM 1577 N N . VAL A 1 205 ? -7.716 2.057 6.803 1.00 96.00 205 VAL A N 1
ATOM 1578 C CA . VAL A 1 205 ? -6.315 2.485 6.662 1.00 96.00 205 VAL A CA 1
ATOM 1579 C C . VAL A 1 205 ? -5.571 2.344 7.985 1.00 96.00 205 VAL A C 1
ATOM 1581 O O . VAL A 1 205 ? -5.931 2.983 8.965 1.00 96.00 205 VAL A O 1
ATOM 1584 N N . MET A 1 206 ? -4.484 1.574 8.010 1.00 96.88 206 MET A N 1
ATOM 1585 C CA . MET A 1 206 ? -3.569 1.496 9.154 1.00 96.88 206 MET A CA 1
ATOM 1586 C C . MET A 1 206 ? -2.277 2.238 8.819 1.00 96.88 206 MET A C 1
ATOM 1588 O O . MET A 1 206 ? -1.509 1.794 7.963 1.00 96.88 206 MET A O 1
ATOM 1592 N N . GLN A 1 207 ? -2.020 3.365 9.478 1.00 97.12 207 GLN A N 1
ATOM 1593 C CA . GLN A 1 207 ? -0.930 4.253 9.087 1.00 97.12 207 GLN A CA 1
ATOM 1594 C C . GLN A 1 207 ? -0.261 4.908 10.300 1.00 97.12 207 GLN A C 1
ATOM 1596 O O . GLN A 1 207 ? -0.919 5.365 11.230 1.00 97.12 207 GLN A O 1
ATOM 1601 N N . SER A 1 208 ? 1.069 4.986 10.268 1.00 96.50 208 SER A N 1
ATOM 1602 C CA . SER A 1 208 ? 1.821 5.837 11.188 1.00 96.50 208 SER A CA 1
ATOM 1603 C C . SER A 1 208 ? 1.849 7.273 10.671 1.00 96.50 208 SER A C 1
ATOM 1605 O O . SER A 1 208 ? 2.122 7.501 9.487 1.00 96.50 208 SER A O 1
ATOM 1607 N N . LEU A 1 209 ? 1.622 8.236 11.569 1.00 96.00 209 LEU A N 1
ATOM 1608 C CA . LEU A 1 209 ? 1.806 9.666 11.306 1.00 96.00 209 LEU A CA 1
ATOM 1609 C C . LEU A 1 209 ? 3.258 9.991 10.942 1.00 96.00 209 LEU A C 1
ATOM 1611 O O . LEU A 1 209 ? 3.522 10.890 10.147 1.00 96.00 209 LEU A O 1
ATOM 1615 N N . TYR A 1 210 ? 4.202 9.232 11.490 1.00 95.31 210 TYR A N 1
ATOM 1616 C CA . TYR A 1 210 ? 5.634 9.446 11.323 1.00 95.31 210 TYR A CA 1
ATOM 1617 C C . TYR A 1 210 ? 6.311 8.242 10.666 1.00 95.31 210 TYR A C 1
ATOM 1619 O O . TYR A 1 210 ? 7.445 7.923 11.019 1.00 95.31 210 TYR A O 1
ATOM 1627 N N . ASP A 1 211 ? 5.622 7.594 9.714 1.00 95.38 211 ASP A N 1
ATOM 1628 C CA . ASP A 1 211 ? 6.106 6.394 9.022 1.00 95.38 211 ASP A CA 1
ATOM 1629 C C . ASP A 1 211 ? 7.565 6.561 8.579 1.00 95.38 211 ASP A C 1
ATOM 1631 O O . ASP A 1 211 ? 7.916 7.485 7.833 1.00 95.38 211 ASP A O 1
ATOM 1635 N N . ASP A 1 212 ? 8.423 5.669 9.074 1.00 92.06 212 ASP A N 1
ATOM 1636 C CA . ASP A 1 212 ? 9.873 5.819 8.949 1.00 92.06 212 ASP A CA 1
ATOM 1637 C C . ASP A 1 212 ? 10.335 5.777 7.496 1.00 92.06 212 ASP A C 1
ATOM 1639 O O . ASP A 1 212 ? 11.251 6.507 7.094 1.00 92.06 212 ASP A O 1
ATOM 1643 N N . TRP A 1 213 ? 9.686 4.939 6.683 1.00 93.75 213 TRP A N 1
ATOM 1644 C CA . TRP A 1 213 ? 9.996 4.870 5.265 1.00 93.75 213 TRP A CA 1
ATOM 1645 C C . TRP A 1 213 ? 9.505 6.127 4.554 1.00 93.75 213 TRP A C 1
ATOM 1647 O O . TRP A 1 213 ? 10.266 6.718 3.791 1.00 93.75 213 TRP A O 1
ATOM 1657 N N . GLY A 1 214 ? 8.273 6.563 4.833 1.00 91.94 214 GLY A N 1
ATOM 1658 C CA . GLY A 1 214 ? 7.675 7.778 4.285 1.00 91.94 214 GLY A CA 1
ATOM 1659 C C . GLY A 1 214 ? 8.547 9.007 4.535 1.00 91.94 214 GLY A C 1
ATOM 1660 O O . GLY A 1 214 ? 8.976 9.657 3.579 1.00 91.94 214 GLY A O 1
ATOM 1661 N N . ARG A 1 215 ? 8.916 9.272 5.798 1.00 91.94 215 ARG A N 1
ATOM 1662 C CA . ARG A 1 215 ? 9.825 10.377 6.160 1.00 91.94 215 ARG A CA 1
ATOM 1663 C C . ARG A 1 215 ? 11.177 10.268 5.465 1.00 91.94 215 ARG A C 1
ATOM 1665 O O . ARG A 1 215 ? 11.692 11.265 4.947 1.00 91.94 215 ARG A O 1
ATOM 1672 N N . GLY A 1 216 ? 11.759 9.068 5.442 1.00 90.75 216 GLY A N 1
ATOM 1673 C CA . GLY A 1 216 ? 13.028 8.814 4.764 1.00 90.75 216 GLY A CA 1
ATOM 1674 C C . GLY A 1 216 ? 12.947 9.102 3.263 1.00 90.75 216 GLY A C 1
ATOM 1675 O O . GLY A 1 216 ? 13.837 9.741 2.696 1.00 90.75 216 GLY A O 1
ATOM 1676 N N . ALA A 1 217 ? 11.846 8.706 2.625 1.00 88.69 217 ALA A N 1
ATOM 1677 C CA . ALA A 1 217 ? 11.593 8.907 1.204 1.00 88.69 217 ALA A CA 1
ATOM 1678 C C . ALA A 1 217 ? 11.364 10.375 0.830 1.00 88.69 217 ALA A C 1
ATOM 1680 O O . ALA A 1 217 ? 11.601 10.744 -0.321 1.00 88.69 217 ALA A O 1
ATOM 1681 N N . VAL A 1 218 ? 10.976 11.231 1.776 1.00 89.75 218 VAL A N 1
ATOM 1682 C CA . VAL A 1 218 ? 10.875 12.689 1.578 1.00 89.75 218 VAL A CA 1
ATOM 1683 C C . VAL A 1 218 ? 12.070 13.463 2.158 1.00 89.75 218 VAL A C 1
ATOM 1685 O O . VAL A 1 218 ? 12.086 14.693 2.118 1.00 89.75 218 VAL A O 1
ATOM 1688 N N . LYS A 1 219 ? 13.109 12.746 2.623 1.00 89.38 219 LYS A N 1
ATOM 1689 C CA . LYS A 1 219 ? 14.379 13.274 3.163 1.00 89.38 219 LYS A CA 1
ATOM 1690 C C . LYS A 1 219 ? 14.225 14.196 4.374 1.00 89.38 219 LYS A C 1
ATOM 1692 O O . LYS A 1 219 ? 14.981 15.156 4.536 1.00 89.38 219 LYS A O 1
ATOM 1697 N N . LEU A 1 220 ? 13.280 13.891 5.256 1.00 89.56 220 LEU A N 1
ATOM 1698 C CA . LEU A 1 220 ? 13.162 14.607 6.521 1.00 89.56 220 LEU A CA 1
ATOM 1699 C C . LEU A 1 220 ? 14.272 14.172 7.484 1.00 89.56 220 LEU A C 1
ATOM 1701 O O . LEU A 1 220 ? 14.407 12.998 7.821 1.00 89.56 220 LEU A O 1
ATOM 1705 N N . SER A 1 221 ? 15.089 15.133 7.919 1.00 87.94 221 SER A N 1
ATOM 1706 C CA . SER A 1 221 ? 16.142 14.897 8.911 1.00 87.94 221 SER A CA 1
ATOM 1707 C C . SER A 1 221 ? 15.537 14.725 10.301 1.00 87.94 221 SER A C 1
ATOM 1709 O O . SER A 1 221 ? 14.751 15.568 10.723 1.00 87.94 221 SER A O 1
ATOM 1711 N N . ASN A 1 222 ? 15.983 13.711 11.050 1.00 87.44 222 ASN A N 1
ATOM 1712 C CA . ASN A 1 222 ? 15.535 13.451 12.428 1.00 87.44 222 ASN A CA 1
ATOM 1713 C C . ASN A 1 222 ? 15.755 14.642 13.383 1.00 87.44 222 ASN A C 1
ATOM 1715 O O . ASN A 1 222 ? 15.091 14.738 14.406 1.00 87.44 222 ASN A O 1
ATOM 1719 N N . GLY A 1 223 ? 16.682 15.556 13.065 1.00 88.69 223 GLY A N 1
ATOM 1720 C CA . GLY A 1 223 ? 16.916 16.768 13.860 1.00 88.69 223 GLY A CA 1
ATOM 1721 C C . GLY A 1 223 ? 15.934 17.914 13.588 1.00 88.69 223 GLY A C 1
ATOM 1722 O O . GLY A 1 223 ? 15.949 18.899 14.320 1.00 88.69 223 GLY A O 1
ATOM 1723 N N . ASN A 1 224 ? 15.104 17.820 12.544 1.00 91.56 224 ASN A N 1
ATOM 1724 C CA . ASN A 1 224 ? 14.132 18.850 12.180 1.00 91.56 224 ASN A CA 1
ATOM 1725 C C . ASN A 1 224 ? 12.720 18.436 12.618 1.00 91.56 224 ASN A C 1
ATOM 1727 O O . ASN A 1 224 ? 11.892 18.045 11.796 1.00 91.56 224 ASN A O 1
ATOM 1731 N N . VAL A 1 225 ? 12.473 18.514 13.928 1.00 94.06 225 VAL A N 1
ATOM 1732 C CA . VAL A 1 225 ? 11.194 18.125 14.546 1.00 94.06 225 VAL A CA 1
ATOM 1733 C C . VAL A 1 225 ? 10.025 18.900 13.941 1.00 94.06 225 VAL A C 1
ATOM 1735 O O . VAL A 1 225 ? 9.023 18.292 13.600 1.00 94.06 225 VAL A O 1
ATOM 1738 N N . GLU A 1 226 ? 10.165 20.206 13.709 1.00 93.94 226 GLU A N 1
ATOM 1739 C CA . GLU A 1 226 ? 9.103 21.033 13.118 1.00 93.94 226 GLU A CA 1
ATOM 1740 C C . GLU A 1 226 ? 8.653 20.515 11.741 1.00 93.94 226 GLU A C 1
ATOM 1742 O O . GLU A 1 226 ? 7.458 20.381 11.482 1.00 93.94 226 GLU A O 1
ATOM 1747 N N . ALA A 1 227 ? 9.599 20.161 10.864 1.00 92.44 227 ALA A N 1
ATOM 1748 C CA . ALA A 1 227 ? 9.263 19.607 9.554 1.00 92.44 227 ALA A CA 1
ATOM 1749 C C . ALA A 1 227 ? 8.640 18.205 9.647 1.00 92.44 227 ALA A C 1
ATOM 1751 O O . ALA A 1 227 ? 7.798 17.855 8.821 1.00 92.44 227 ALA A O 1
ATOM 1752 N N . ILE A 1 228 ? 9.039 17.406 10.640 1.00 94.31 228 ILE A N 1
ATOM 1753 C CA . ILE A 1 228 ? 8.450 16.085 10.883 1.00 94.31 228 ILE A CA 1
ATOM 1754 C C . ILE A 1 228 ? 7.023 16.216 11.421 1.00 94.31 228 ILE A C 1
ATOM 1756 O O . ILE A 1 228 ? 6.136 15.504 10.960 1.00 94.31 228 ILE A O 1
ATOM 1760 N N . GLU A 1 229 ? 6.775 17.162 12.322 1.00 95.31 229 GLU A N 1
ATOM 1761 C CA . GLU A 1 229 ? 5.435 17.466 12.824 1.00 95.31 229 GLU A CA 1
ATOM 1762 C C . GLU A 1 229 ? 4.516 17.965 11.713 1.00 95.31 229 GLU A C 1
ATOM 1764 O O . GLU A 1 229 ? 3.374 17.526 11.603 1.00 95.31 229 GLU A O 1
ATOM 1769 N N . LYS A 1 230 ? 5.026 18.824 10.823 1.00 94.19 230 LYS A N 1
ATOM 1770 C CA . LYS A 1 230 ? 4.280 19.273 9.642 1.00 94.19 230 LYS A CA 1
ATOM 1771 C C . LYS A 1 230 ? 3.919 18.106 8.719 1.00 94.19 230 LYS A C 1
ATOM 1773 O O . LYS A 1 230 ? 2.786 18.034 8.246 1.00 94.19 230 LYS A O 1
ATOM 1778 N N . PHE A 1 231 ? 4.855 17.183 8.489 1.00 93.38 231 PHE A N 1
ATOM 1779 C CA . PHE A 1 231 ? 4.597 15.957 7.734 1.00 93.38 231 PHE A CA 1
ATOM 1780 C C . PHE A 1 231 ? 3.526 15.091 8.408 1.00 93.38 231 PHE A C 1
ATOM 1782 O O . PHE A 1 231 ? 2.550 14.728 7.755 1.00 93.38 231 PHE A O 1
ATOM 1789 N N . GLY A 1 232 ? 3.652 14.824 9.711 1.00 95.25 232 GLY A N 1
ATOM 1790 C CA . GLY A 1 232 ? 2.682 14.019 10.456 1.00 95.25 232 GLY A CA 1
ATOM 1791 C C . GLY A 1 232 ? 1.291 14.648 10.505 1.00 95.25 232 GLY A C 1
ATOM 1792 O O . GLY A 1 232 ? 0.294 13.950 10.334 1.00 95.25 232 GLY A O 1
ATOM 1793 N N . ALA A 1 233 ? 1.203 15.974 10.634 1.00 94.69 233 ALA A N 1
ATOM 1794 C CA . ALA A 1 233 ? -0.058 16.702 10.548 1.00 94.69 233 ALA A CA 1
ATOM 1795 C C . ALA A 1 233 ? -0.721 16.556 9.168 1.00 94.69 233 ALA A C 1
ATOM 1797 O O . ALA A 1 233 ? -1.939 16.385 9.095 1.00 94.69 233 ALA A O 1
ATOM 1798 N N . LEU A 1 234 ? 0.064 16.578 8.084 1.00 92.44 234 LEU A N 1
ATOM 1799 C CA . LEU A 1 234 ? -0.457 16.380 6.733 1.00 92.44 234 LEU A CA 1
ATOM 1800 C C . LEU A 1 234 ? -0.899 14.930 6.497 1.00 92.44 234 LEU A C 1
ATOM 1802 O O . LEU A 1 234 ? -1.993 14.718 5.979 1.00 92.44 234 LEU A O 1
ATOM 1806 N N . VAL A 1 235 ? -0.109 13.940 6.931 1.00 94.44 235 VAL A N 1
ATOM 1807 C CA . VAL A 1 235 ? -0.511 12.522 6.896 1.00 94.44 235 VAL A CA 1
ATOM 1808 C C . VAL A 1 235 ? -1.814 12.331 7.669 1.00 94.44 235 VAL A C 1
ATOM 1810 O O . VAL A 1 235 ? -2.761 11.768 7.128 1.00 94.44 235 VAL A O 1
ATOM 1813 N N . LYS A 1 236 ? -1.904 12.866 8.894 1.00 94.69 236 LYS A N 1
ATOM 1814 C CA . LYS A 1 236 ? -3.116 12.804 9.720 1.00 94.69 236 LYS A CA 1
ATOM 1815 C C . LYS A 1 236 ? -4.325 13.357 8.980 1.00 94.69 236 LYS A C 1
ATOM 1817 O O . LYS A 1 236 ? -5.340 12.679 8.874 1.00 94.69 236 LYS A O 1
ATOM 1822 N N . GLN A 1 237 ? -4.215 14.588 8.485 1.00 91.06 237 GLN A N 1
ATOM 1823 C CA . GLN A 1 237 ? -5.311 15.267 7.803 1.00 91.06 237 GLN A CA 1
ATOM 1824 C C . GLN A 1 237 ? -5.798 14.452 6.603 1.00 91.06 237 GLN A C 1
ATOM 1826 O O . GLN A 1 237 ? -6.990 14.190 6.481 1.00 91.06 237 GLN A O 1
ATOM 1831 N N . THR A 1 238 ? -4.863 14.002 5.774 1.00 89.31 238 THR A N 1
ATOM 1832 C CA . THR A 1 238 ? -5.159 13.304 4.523 1.00 89.31 238 THR A CA 1
ATOM 1833 C C . THR A 1 238 ? -5.741 11.910 4.763 1.00 89.31 238 THR A C 1
ATOM 1835 O O . THR A 1 238 ? -6.692 11.506 4.100 1.00 89.31 238 THR A O 1
ATOM 1838 N N . VAL A 1 239 ? -5.231 11.172 5.755 1.00 91.62 239 VAL A N 1
ATOM 1839 C CA . VAL A 1 239 ? -5.805 9.873 6.136 1.00 91.62 239 VAL A CA 1
ATOM 1840 C C . VAL A 1 239 ? -7.179 10.053 6.785 1.00 91.62 239 VAL A C 1
ATOM 1842 O O . VAL A 1 239 ? -8.078 9.257 6.548 1.00 91.62 239 VAL A O 1
ATOM 1845 N N . LEU A 1 240 ? -7.403 11.110 7.568 1.00 89.81 240 LEU A N 1
ATOM 1846 C CA . LEU A 1 240 ? -8.737 11.383 8.107 1.00 89.81 240 LEU A CA 1
ATOM 1847 C C . LEU A 1 240 ? -9.739 11.774 7.014 1.00 89.81 240 LEU A C 1
ATOM 1849 O O . LEU A 1 240 ? -10.930 11.507 7.175 1.00 89.81 240 LEU A O 1
ATOM 1853 N N . ASP A 1 241 ? -9.294 12.338 5.890 1.00 82.88 241 ASP A N 1
ATOM 1854 C CA . ASP A 1 241 ? -10.174 12.638 4.755 1.00 82.88 241 ASP A CA 1
ATOM 1855 C C . ASP A 1 241 ? -10.782 11.365 4.129 1.00 82.88 241 ASP A C 1
ATOM 1857 O O . ASP A 1 241 ? -11.897 11.420 3.611 1.00 82.88 241 ASP A O 1
ATOM 1861 N N . VAL A 1 242 ? -10.160 10.192 4.316 1.00 78.00 242 VAL A N 1
ATOM 1862 C CA . VAL A 1 242 ? -10.738 8.875 3.968 1.00 78.00 242 VAL A CA 1
ATOM 1863 C C . VAL A 1 242 ? -12.096 8.652 4.636 1.00 78.00 242 VAL A C 1
ATOM 1865 O O . VAL A 1 242 ? -13.016 8.095 4.037 1.00 78.00 242 VAL A O 1
ATOM 1868 N N . THR A 1 243 ? -12.251 9.131 5.873 1.00 75.56 243 THR A N 1
ATOM 1869 C CA . THR A 1 243 ? -13.505 9.016 6.636 1.00 75.56 243 THR A CA 1
ATOM 1870 C C . THR A 1 243 ? -14.539 10.083 6.272 1.00 75.56 243 THR A C 1
ATOM 1872 O O . THR A 1 243 ? -15.700 9.963 6.659 1.00 75.56 243 THR A O 1
ATOM 1875 N N . LYS A 1 244 ? -14.137 11.118 5.520 1.00 68.50 244 LYS A N 1
ATOM 1876 C CA . LYS A 1 244 ? -14.999 12.224 5.073 1.00 68.50 244 LYS A CA 1
ATOM 1877 C C . LYS A 1 244 ? -15.591 12.003 3.686 1.00 68.50 244 LYS A C 1
ATOM 1879 O O . LYS A 1 244 ? -16.512 12.730 3.322 1.00 68.50 244 LYS A O 1
ATOM 1884 N N . ASN A 1 245 ? -15.123 11.000 2.937 1.00 56.06 245 ASN A N 1
ATOM 1885 C CA . ASN A 1 245 ? -15.650 10.622 1.621 1.00 56.06 245 ASN A CA 1
ATOM 1886 C C . ASN A 1 245 ? -17.023 9.908 1.698 1.00 56.06 245 ASN A C 1
ATOM 1888 O O . ASN A 1 245 ? -17.281 8.901 1.049 1.00 56.06 245 ASN A O 1
ATOM 1892 N N . GLN A 1 246 ? -17.915 10.438 2.535 1.00 53.72 246 GLN A N 1
ATOM 1893 C CA . GLN A 1 246 ? -19.233 9.893 2.875 1.00 53.72 246 GLN A CA 1
ATOM 1894 C C . GLN A 1 246 ? -20.269 10.113 1.757 1.00 53.72 246 GLN A C 1
ATOM 1896 O O . GLN A 1 246 ? -21.396 9.637 1.837 1.00 53.72 246 GLN A O 1
ATOM 1901 N N . SER A 1 247 ? -19.910 10.837 0.692 1.00 39.06 247 SER A N 1
ATOM 1902 C CA . SER A 1 247 ? -20.814 11.181 -0.413 1.00 39.06 247 SER A CA 1
ATOM 1903 C C . SER A 1 247 ? -20.992 10.083 -1.470 1.00 39.06 247 SER A C 1
ATOM 1905 O O . SER A 1 247 ? -21.850 10.235 -2.335 1.00 39.06 247 SER A O 1
ATOM 1907 N N . MET A 1 248 ? -20.234 8.981 -1.405 1.00 42.34 248 MET A N 1
ATOM 1908 C CA . MET A 1 248 ? -20.263 7.873 -2.380 1.00 42.34 248 MET A CA 1
ATOM 1909 C C . MET A 1 248 ? -20.612 6.522 -1.722 1.00 42.34 248 MET A C 1
ATOM 1911 O O . MET A 1 248 ? -20.053 5.487 -2.056 1.00 42.34 248 MET A O 1
ATOM 1915 N N . GLY A 1 249 ? -21.535 6.511 -0.752 1.00 39.56 249 GLY A N 1
ATOM 1916 C CA . GLY A 1 249 ? -22.120 5.270 -0.220 1.00 39.56 249 GLY A CA 1
ATOM 1917 C C . GLY A 1 249 ? -21.289 4.491 0.810 1.00 39.56 249 GLY A C 1
ATOM 1918 O O . GLY A 1 249 ? -21.778 3.482 1.316 1.00 39.56 249 GLY A O 1
ATOM 1919 N N . SER A 1 250 ? -20.090 4.948 1.191 1.00 50.09 250 SER A N 1
ATOM 1920 C CA . SER A 1 250 ? -19.281 4.302 2.231 1.00 50.09 250 SER A CA 1
ATOM 1921 C C . SER A 1 250 ? -19.321 5.064 3.567 1.00 50.09 250 SER A C 1
ATOM 1923 O O . SER A 1 250 ? -18.323 5.643 3.999 1.00 50.09 250 SER A O 1
ATOM 1925 N N . ASP A 1 251 ? -20.420 4.947 4.316 1.00 58.62 251 ASP A N 1
ATOM 1926 C CA . ASP A 1 251 ? -20.467 5.268 5.764 1.00 58.62 251 ASP A CA 1
ATOM 1927 C C . ASP A 1 251 ? -19.577 4.320 6.610 1.00 58.62 251 ASP A C 1
ATOM 1929 O O . ASP A 1 251 ? -19.676 4.246 7.833 1.00 58.62 251 ASP A O 1
ATOM 1933 N N . GLN A 1 252 ? -18.725 3.540 5.943 1.00 78.31 252 GLN A N 1
ATOM 1934 C CA . GLN A 1 252 ? -18.045 2.366 6.460 1.00 78.31 252 GLN A CA 1
ATOM 1935 C C . GLN A 1 252 ? -16.529 2.460 6.331 1.00 78.31 252 GLN A C 1
ATOM 1937 O O . GLN A 1 252 ? -15.883 1.467 6.603 1.00 78.31 252 GLN A O 1
ATOM 1942 N N . ASN A 1 253 ? -15.924 3.583 5.934 1.00 90.12 253 ASN A N 1
ATOM 1943 C CA . ASN A 1 253 ? -14.460 3.695 5.975 1.00 90.12 253 ASN A CA 1
ATOM 1944 C C . ASN A 1 253 ? -13.956 3.800 7.417 1.00 90.12 253 ASN A C 1
ATOM 1946 O O . ASN A 1 253 ? -14.660 4.297 8.295 1.00 90.12 253 ASN A O 1
ATOM 1950 N N . GLY A 1 254 ? -12.729 3.346 7.663 1.00 92.62 254 GLY A N 1
ATOM 1951 C CA . GLY A 1 254 ? -12.101 3.439 8.972 1.00 92.62 254 GLY A CA 1
ATOM 1952 C C . GLY A 1 254 ? -10.603 3.697 8.908 1.00 92.62 254 GLY A C 1
ATOM 1953 O O . GLY A 1 254 ? -9.957 3.522 7.874 1.00 92.62 254 GLY A O 1
ATOM 1954 N N . VAL A 1 255 ? -10.046 4.159 10.020 1.00 95.00 255 VAL A N 1
ATOM 1955 C CA . VAL A 1 255 ? -8.631 4.505 10.133 1.00 95.00 255 VAL A CA 1
ATOM 1956 C C . VAL A 1 255 ? -8.076 4.113 11.495 1.00 95.00 255 VAL A C 1
ATOM 1958 O O . VAL A 1 255 ? -8.731 4.271 12.526 1.00 95.00 255 VAL A O 1
ATOM 1961 N N . PHE A 1 256 ? -6.833 3.651 11.490 1.00 96.38 256 PHE A N 1
ATOM 1962 C CA . PHE A 1 256 ? -6.009 3.416 12.662 1.00 96.38 256 PHE A CA 1
ATOM 1963 C C . PHE A 1 256 ? -4.701 4.186 12.501 1.00 96.38 256 PHE A C 1
ATOM 1965 O O . PHE A 1 256 ? -3.828 3.803 11.716 1.00 96.38 256 PHE A O 1
ATOM 1972 N N . LEU A 1 257 ? -4.598 5.296 13.225 1.00 95.94 257 LEU A N 1
ATOM 1973 C CA . LEU A 1 257 ? -3.502 6.249 13.169 1.00 95.94 257 LEU A CA 1
ATOM 1974 C C . LEU A 1 257 ? -2.679 6.201 14.454 1.00 95.94 257 LEU A C 1
ATOM 1976 O O . LEU A 1 257 ? -3.212 6.416 15.543 1.00 95.94 257 LEU A O 1
ATOM 1980 N N . VAL A 1 258 ? -1.377 5.942 14.307 1.00 95.44 258 VAL A N 1
ATOM 1981 C CA . VAL A 1 258 ? -0.415 5.885 15.420 1.00 95.44 258 VAL A CA 1
ATOM 1982 C C . VAL A 1 258 ? 0.663 6.955 15.301 1.00 95.44 258 VAL A C 1
ATOM 1984 O O . VAL A 1 258 ? 1.136 7.255 14.205 1.00 95.44 258 VAL A O 1
ATOM 1987 N N . SER A 1 259 ? 1.126 7.459 16.441 1.00 95.38 259 SER A N 1
ATOM 1988 C CA . SER A 1 259 ? 2.302 8.333 16.542 1.00 95.38 259 SER A CA 1
ATOM 1989 C C . SER A 1 259 ? 3.612 7.551 16.681 1.00 95.38 259 SER A C 1
ATOM 1991 O O . SER A 1 259 ? 4.684 8.146 16.791 1.00 95.38 259 SER A O 1
ATOM 1993 N N . CYS A 1 260 ? 3.561 6.217 16.706 1.00 92.81 260 CYS A N 1
ATOM 1994 C CA . CYS A 1 260 ? 4.765 5.395 16.683 1.00 92.81 260 CYS A CA 1
ATOM 1995 C C . CYS A 1 260 ? 5.520 5.554 15.354 1.00 92.81 260 CYS A C 1
ATOM 1997 O O . CYS A 1 260 ? 4.917 5.473 14.289 1.00 92.81 260 CYS A O 1
ATOM 1999 N N . GLU A 1 261 ? 6.840 5.726 15.413 1.00 92.50 261 GLU A N 1
ATOM 2000 C CA . GLU A 1 261 ? 7.739 5.623 14.259 1.00 92.50 261 GLU A CA 1
ATOM 2001 C C . GLU A 1 261 ? 7.850 4.154 13.829 1.00 92.50 261 GLU A C 1
ATOM 2003 O O . GLU A 1 261 ? 8.563 3.358 14.442 1.00 92.50 261 GLU A O 1
ATOM 2008 N N . GLU A 1 262 ? 7.086 3.769 12.810 1.00 92.50 262 GLU A N 1
ATOM 2009 C CA . GLU A 1 262 ? 7.060 2.394 12.320 1.00 92.50 262 GLU A CA 1
ATOM 2010 C C . GLU A 1 262 ? 6.820 2.317 10.813 1.00 92.50 262 GLU A C 1
ATOM 2012 O O . GLU A 1 262 ? 6.375 3.270 10.176 1.00 92.50 262 GLU A O 1
ATOM 2017 N N . HIS A 1 263 ? 7.106 1.146 10.244 1.00 95.00 263 HIS A N 1
ATOM 2018 C CA . HIS A 1 263 ? 6.779 0.806 8.867 1.00 95.00 263 HIS A CA 1
ATOM 2019 C C . HIS A 1 263 ? 6.562 -0.706 8.752 1.00 95.00 263 HIS A C 1
ATOM 2021 O O . HIS A 1 263 ? 7.483 -1.474 9.040 1.00 95.00 263 HIS A O 1
ATOM 2027 N N . CYS A 1 264 ? 5.382 -1.150 8.309 1.00 91.25 264 CYS A N 1
ATOM 2028 C CA . CYS A 1 264 ? 5.034 -2.577 8.216 1.00 91.25 264 CYS A CA 1
ATOM 2029 C C . CYS A 1 264 ? 5.224 -3.372 9.515 1.00 91.25 264 CYS A C 1
ATOM 2031 O O . CYS A 1 264 ? 6.090 -4.252 9.599 1.00 91.25 264 CYS A O 1
ATOM 2033 N N . GLY A 1 265 ? 4.416 -3.090 10.531 1.00 86.88 265 GLY A N 1
ATOM 2034 C CA . GLY A 1 265 ? 4.524 -3.737 11.827 1.00 86.88 265 GLY A CA 1
ATOM 2035 C C . GLY A 1 265 ? 3.663 -3.101 12.909 1.00 86.88 265 GLY A C 1
ATOM 2036 O O . GLY A 1 265 ? 2.530 -2.702 12.659 1.00 86.88 265 GLY A O 1
ATOM 2037 N N . GLY A 1 266 ? 4.188 -3.140 14.139 1.00 86.50 266 GLY A N 1
ATOM 2038 C CA . GLY A 1 266 ? 3.543 -2.634 15.358 1.00 86.50 266 GLY A CA 1
ATOM 2039 C C . GLY A 1 266 ? 2.083 -3.035 15.511 1.00 86.50 266 GLY A C 1
ATOM 2040 O O . GLY A 1 266 ? 1.251 -2.257 15.960 1.00 86.50 266 GLY A O 1
ATOM 2041 N N . PHE A 1 267 ? 1.766 -4.286 15.174 1.00 88.12 267 PHE A N 1
ATOM 2042 C CA . PHE A 1 267 ? 0.444 -4.859 15.432 1.00 88.12 267 PHE A CA 1
ATOM 2043 C C . PHE A 1 267 ? 0.141 -5.005 16.931 1.00 88.12 267 PHE A C 1
ATOM 2045 O O . PHE A 1 267 ? -1.007 -5.240 17.285 1.00 88.12 267 PHE A O 1
ATOM 2052 N N . ASP A 1 268 ? 1.145 -4.833 17.796 1.00 89.06 268 ASP A N 1
ATOM 2053 C CA . ASP A 1 268 ? 0.998 -4.764 19.251 1.00 89.06 268 ASP A CA 1
ATOM 2054 C C . ASP A 1 268 ? 0.852 -3.332 19.794 1.00 89.06 268 ASP A C 1
ATOM 2056 O O . ASP A 1 268 ? 0.653 -3.168 20.996 1.00 89.06 268 ASP A O 1
ATOM 2060 N N . VAL A 1 269 ? 0.964 -2.301 18.944 1.00 90.31 269 VAL A N 1
ATOM 2061 C CA . VAL A 1 269 ? 0.687 -0.915 19.341 1.00 90.31 269 VAL A CA 1
ATOM 2062 C C . VAL A 1 269 ? -0.812 -0.756 19.546 1.00 90.31 269 VAL A C 1
ATOM 2064 O O . VAL A 1 269 ? -1.612 -1.181 18.708 1.00 90.31 269 VAL A O 1
ATOM 2067 N N . GLU A 1 270 ? -1.179 -0.123 20.655 1.00 91.44 270 GLU A N 1
ATOM 2068 C CA . GLU A 1 270 ? -2.569 0.106 21.026 1.00 91.44 270 GLU A CA 1
ATOM 2069 C C . GLU A 1 270 ? -2.952 1.576 20.895 1.00 91.44 270 GLU A C 1
ATOM 2071 O O . GLU A 1 270 ? -2.214 2.475 21.300 1.00 91.44 270 GLU A O 1
ATOM 2076 N N . VAL A 1 271 ? -4.161 1.805 20.392 1.00 91.62 271 VAL A N 1
ATOM 2077 C CA . VAL A 1 271 ? -4.816 3.111 20.371 1.00 91.62 271 VAL A CA 1
ATOM 2078 C C . VAL A 1 271 ? -6.182 2.946 21.012 1.00 91.62 271 VAL A C 1
ATOM 2080 O O . VAL A 1 271 ? -6.975 2.107 20.591 1.00 91.62 271 VAL A O 1
ATOM 2083 N N . ASN A 1 272 ? -6.446 3.710 22.074 1.00 88.94 272 ASN A N 1
ATOM 2084 C CA . ASN A 1 272 ? -7.664 3.588 22.884 1.00 88.94 272 ASN A CA 1
ATOM 2085 C C . ASN A 1 272 ? -7.922 2.160 23.415 1.00 88.94 272 ASN A C 1
ATOM 2087 O O . ASN A 1 272 ? -9.070 1.763 23.586 1.00 88.94 272 ASN A O 1
ATOM 2091 N N . GLY A 1 273 ? -6.854 1.396 23.679 1.00 89.81 273 GLY A N 1
ATOM 2092 C CA . GLY A 1 273 ? -6.931 0.013 24.167 1.00 89.81 273 GLY A CA 1
ATOM 2093 C C . GLY A 1 273 ? -7.204 -1.039 23.088 1.00 89.81 273 GLY A C 1
ATOM 2094 O O . GLY A 1 273 ? -7.496 -2.177 23.434 1.00 89.81 273 GLY A O 1
ATOM 2095 N N . PHE A 1 274 ? -7.124 -0.670 21.806 1.00 92.62 274 PHE A N 1
ATOM 2096 C CA . PHE A 1 274 ? -7.263 -1.595 20.684 1.00 92.62 274 PHE A CA 1
ATOM 2097 C C . PHE A 1 274 ? -5.960 -1.703 19.906 1.00 92.62 274 PHE A C 1
ATOM 2099 O O . PHE A 1 274 ? -5.382 -0.690 19.501 1.00 92.62 274 PHE A O 1
ATOM 2106 N N . LYS A 1 275 ? -5.541 -2.932 19.619 1.00 94.50 275 LYS A N 1
ATOM 2107 C CA . LYS A 1 275 ? -4.526 -3.227 18.606 1.00 94.50 275 LYS A CA 1
ATOM 2108 C C . LYS A 1 275 ? -5.097 -3.069 17.200 1.00 94.50 275 LYS A C 1
ATOM 2110 O O . LYS A 1 275 ? -6.305 -3.165 16.990 1.00 94.50 275 LYS A O 1
ATOM 2115 N N . LYS A 1 276 ? -4.225 -2.942 16.196 1.00 94.38 276 LYS A N 1
ATOM 2116 C CA . LYS A 1 276 ? -4.615 -2.798 14.777 1.00 94.38 276 LYS A CA 1
ATOM 2117 C C . LYS A 1 276 ? -5.645 -3.831 14.298 1.00 94.38 276 LYS A C 1
ATOM 2119 O O . LYS A 1 276 ? -6.638 -3.460 13.680 1.00 94.38 276 LYS A O 1
ATOM 2124 N N . LEU A 1 277 ? -5.422 -5.123 14.570 1.00 95.25 277 LEU A N 1
ATOM 2125 C CA . LEU A 1 277 ? -6.321 -6.190 14.093 1.00 95.25 277 LEU A CA 1
ATOM 2126 C C . LEU A 1 277 ? -7.596 -6.331 14.933 1.00 95.25 277 LEU A C 1
ATOM 2128 O O . LEU A 1 277 ? -8.606 -6.810 14.424 1.00 95.25 277 LEU A O 1
ATOM 2132 N N . GLU A 1 278 ? -7.576 -5.880 16.186 1.00 95.38 278 GLU A N 1
ATOM 2133 C CA . GLU A 1 278 ? -8.779 -5.770 17.017 1.00 95.38 278 GLU A CA 1
ATOM 2134 C C . GLU A 1 278 ? -9.657 -4.618 16.523 1.00 95.38 278 GLU A C 1
ATOM 2136 O O . GLU A 1 278 ? -10.850 -4.804 16.301 1.00 95.38 278 GLU A O 1
ATOM 2141 N N . ALA A 1 279 ? -9.054 -3.460 16.254 1.00 95.19 279 ALA A N 1
ATOM 2142 C CA . ALA A 1 279 ? -9.726 -2.307 15.670 1.00 95.19 279 ALA A CA 1
ATOM 2143 C C . ALA A 1 279 ? -10.330 -2.631 14.293 1.00 95.19 279 ALA A C 1
ATOM 2145 O O . ALA A 1 279 ? -11.491 -2.310 14.038 1.00 95.19 279 ALA A O 1
ATOM 2146 N N . LEU A 1 280 ? -9.578 -3.340 13.438 1.00 95.31 280 LEU A N 1
ATOM 2147 C CA . LEU A 1 280 ? -10.080 -3.841 12.157 1.00 95.31 280 LEU A CA 1
ATOM 2148 C C . LEU A 1 280 ? -11.291 -4.762 12.351 1.00 95.31 280 LEU A C 1
ATOM 2150 O O . LEU A 1 280 ? -12.255 -4.637 11.606 1.00 95.31 280 LEU A O 1
ATOM 2154 N N . LYS A 1 281 ? -11.272 -5.663 13.344 1.00 95.19 281 LYS A N 1
ATOM 2155 C CA . LYS A 1 281 ? -12.413 -6.540 13.653 1.00 95.19 281 LYS A CA 1
ATOM 2156 C C . LYS A 1 281 ? -13.651 -5.743 14.056 1.00 95.19 281 LYS A C 1
ATOM 2158 O O . LYS A 1 281 ? -14.720 -5.980 13.504 1.00 95.19 281 LYS A O 1
ATOM 2163 N N . VAL A 1 282 ? -13.505 -4.818 15.006 1.00 93.06 282 VAL A N 1
ATOM 2164 C CA . VAL A 1 282 ? -14.610 -3.987 15.515 1.00 93.06 282 VAL A CA 1
ATOM 2165 C C . VAL A 1 282 ? -15.243 -3.194 14.376 1.00 93.06 282 VAL A C 1
ATOM 2167 O O . VAL A 1 282 ? -16.457 -3.245 14.184 1.00 93.06 282 VAL A O 1
ATOM 2170 N N . TRP A 1 283 ? -14.408 -2.540 13.568 1.00 92.81 283 TRP A N 1
ATOM 2171 C CA . TRP A 1 283 ? -14.841 -1.818 12.377 1.00 92.81 283 TRP A CA 1
ATOM 2172 C C . TRP A 1 283 ? -15.531 -2.737 11.363 1.00 92.81 283 TRP A C 1
ATOM 2174 O O . TRP A 1 283 ? -16.629 -2.437 10.896 1.00 92.81 283 TRP A O 1
ATOM 2184 N N . TYR A 1 284 ? -14.918 -3.883 11.058 1.00 92.81 284 TYR A N 1
ATOM 2185 C CA . TYR A 1 284 ? -15.429 -4.831 10.077 1.00 92.81 284 TYR A CA 1
ATOM 2186 C C . TYR A 1 284 ? -16.806 -5.352 10.476 1.00 92.81 284 TYR A C 1
ATOM 2188 O O . TYR A 1 284 ? -17.723 -5.366 9.663 1.00 92.81 284 TYR A O 1
ATOM 2196 N N . GLU A 1 285 ? -16.983 -5.760 11.727 1.00 91.38 285 GLU A N 1
ATOM 2197 C CA . GLU A 1 285 ? -18.254 -6.268 12.247 1.00 91.38 285 GLU A CA 1
ATOM 2198 C C . GLU A 1 285 ? -19.279 -5.157 12.521 1.00 91.38 285 GLU A C 1
ATOM 2200 O O . GLU A 1 285 ? -20.405 -5.461 12.909 1.00 91.38 285 GLU A O 1
ATOM 2205 N N . GLN A 1 286 ? -18.909 -3.889 12.292 1.00 80.62 286 GLN A N 1
ATOM 2206 C CA . GLN A 1 286 ? -19.718 -2.701 12.577 1.00 80.62 286 GLN A CA 1
ATOM 2207 C C . GLN A 1 286 ? -20.164 -2.630 14.046 1.00 80.62 286 GLN A C 1
ATOM 2209 O O . GLN A 1 286 ? -21.245 -2.134 14.366 1.00 80.62 286 GLN A O 1
ATOM 2214 N N . GLN A 1 287 ? -19.325 -3.128 14.956 1.00 59.84 287 GLN A N 1
ATOM 2215 C CA . GLN A 1 287 ? -19.557 -3.024 16.393 1.00 59.84 287 GLN A CA 1
ATOM 2216 C C . GLN A 1 287 ? -19.232 -1.596 16.852 1.00 59.84 287 GLN A C 1
ATOM 2218 O O . GLN A 1 287 ? -18.217 -1.019 16.470 1.00 59.84 287 GLN A O 1
ATOM 2223 N N . ASP A 1 288 ? -20.132 -1.000 17.636 1.00 57.44 288 ASP A N 1
ATOM 2224 C CA . ASP A 1 288 ? -19.959 0.295 18.317 1.00 57.44 288 ASP A CA 1
ATOM 2225 C C . ASP A 1 288 ? -19.724 1.546 17.437 1.00 57.44 288 ASP A C 1
ATOM 2227 O O . ASP A 1 288 ? -19.476 2.627 17.969 1.00 57.44 288 ASP A O 1
ATOM 2231 N N . ALA A 1 289 ? -19.851 1.440 16.107 1.00 68.25 289 ALA A N 1
ATOM 2232 C CA . ALA A 1 289 ? -19.684 2.540 15.141 1.00 68.25 289 ALA A CA 1
ATOM 2233 C C . ALA A 1 289 ? -18.316 3.265 15.199 1.00 68.25 289 ALA A C 1
ATOM 2235 O O . ALA A 1 289 ? -18.190 4.402 14.738 1.00 68.25 289 ALA A O 1
ATOM 2236 N N . ILE A 1 290 ? -17.276 2.622 15.744 1.00 79.62 290 ILE A N 1
ATOM 2237 C CA . ILE A 1 290 ? -15.935 3.214 15.829 1.00 79.62 290 ILE A CA 1
ATOM 2238 C C . ILE A 1 290 ? -15.220 3.056 14.485 1.00 79.62 290 ILE A C 1
ATOM 2240 O O . ILE A 1 290 ? -14.782 1.968 14.112 1.00 79.62 290 ILE A O 1
ATOM 2244 N N . SER A 1 291 ? -15.061 4.170 13.774 1.00 86.25 291 SER A N 1
ATOM 2245 C CA . SER A 1 291 ? -14.324 4.248 12.508 1.00 86.25 291 SER A CA 1
ATOM 2246 C C . SER A 1 291 ? -12.962 4.930 12.632 1.00 86.25 291 SER A C 1
ATOM 2248 O O . SER A 1 291 ? -12.161 4.853 11.708 1.00 86.25 291 SER A O 1
ATOM 2250 N N . VAL A 1 292 ? -12.659 5.583 13.757 1.00 92.06 292 VAL A N 1
ATOM 2251 C CA . VAL A 1 292 ? -11.419 6.350 13.935 1.00 92.06 292 VAL A CA 1
ATOM 2252 C C . VAL A 1 292 ? -10.720 5.934 15.223 1.00 92.06 292 VAL A C 1
ATOM 2254 O O . VAL A 1 292 ? -11.217 6.179 16.321 1.00 92.06 292 VAL A O 1
ATOM 2257 N N . TYR A 1 293 ? -9.528 5.364 15.077 1.00 94.19 293 TYR A N 1
ATOM 2258 C CA . TYR A 1 293 ? -8.579 5.114 16.155 1.00 94.19 293 TYR A CA 1
ATOM 2259 C C . TYR A 1 293 ? -7.398 6.048 15.926 1.00 94.19 293 TYR A C 1
ATOM 2261 O O . TYR A 1 293 ? -6.736 5.959 14.894 1.00 94.19 293 TYR A O 1
ATOM 2269 N N . LEU A 1 294 ? -7.169 6.981 16.845 1.00 94.50 294 LEU A N 1
ATOM 2270 C CA . LEU A 1 294 ? -6.208 8.057 16.645 1.00 94.50 294 LEU A CA 1
ATOM 2271 C C . LEU A 1 294 ? -5.354 8.298 17.891 1.00 94.50 294 LEU A C 1
ATOM 2273 O O . LEU A 1 294 ? -5.873 8.603 18.963 1.00 94.50 294 LEU A O 1
ATOM 2277 N N . GLN A 1 295 ? -4.046 8.177 17.705 1.00 93.50 295 GLN A N 1
ATOM 2278 C CA . GLN A 1 295 ? -2.992 8.635 18.602 1.00 93.50 295 GLN A CA 1
ATOM 2279 C C . GLN A 1 295 ? -2.416 9.939 18.023 1.00 93.50 295 GLN A C 1
ATOM 2281 O O . GLN A 1 295 ? -2.132 9.996 16.827 1.00 93.50 295 GLN A O 1
ATOM 2286 N N . GLU A 1 296 ? -2.301 10.999 18.829 1.00 91.81 296 GLU A N 1
ATOM 2287 C CA . GLU A 1 296 ? -1.934 12.357 18.366 1.00 91.81 296 GLU A CA 1
ATOM 2288 C C . GLU A 1 296 ? -0.700 12.936 19.073 1.00 91.81 296 GLU A C 1
ATOM 2290 O O . GLU A 1 296 ? -0.451 14.142 19.054 1.00 91.81 296 GLU A O 1
ATOM 2295 N N . GLU A 1 297 ? 0.078 12.088 19.728 1.00 94.62 297 GLU A N 1
ATOM 2296 C CA . GLU A 1 297 ? 1.305 12.456 20.408 1.00 94.62 297 GLU A CA 1
ATOM 2297 C C . GLU A 1 297 ? 2.350 12.946 19.398 1.00 94.62 297 GLU A C 1
ATOM 2299 O O . GLU A 1 297 ? 2.500 12.369 18.321 1.00 94.62 297 GLU A O 1
ATOM 2304 N N . GLY A 1 298 ? 3.087 13.994 19.770 1.00 93.56 298 GLY A N 1
ATOM 2305 C CA . GLY A 1 298 ? 4.122 14.590 18.926 1.00 93.56 298 GLY A CA 1
ATOM 2306 C C . GLY A 1 298 ? 5.363 13.711 18.731 1.00 93.56 298 GLY A C 1
ATOM 2307 O O . GLY A 1 298 ? 5.631 12.765 19.480 1.00 93.56 298 GLY A O 1
ATOM 2308 N N . TYR A 1 299 ? 6.163 14.073 17.737 1.00 92.62 299 TYR A N 1
ATOM 2309 C CA . TYR A 1 299 ? 7.414 13.435 17.366 1.00 92.62 299 TYR A CA 1
ATOM 2310 C C . TYR A 1 299 ? 8.582 13.807 18.303 1.00 92.62 299 TYR A C 1
ATOM 2312 O O . TYR A 1 299 ? 8.816 14.973 18.612 1.00 92.62 299 TYR A O 1
ATOM 2320 N N . SER A 1 300 ? 9.443 12.871 18.707 1.00 90.44 300 SER A N 1
ATOM 2321 C CA . SER A 1 300 ? 9.301 11.414 18.592 1.00 90.44 300 SER A CA 1
ATOM 2322 C C . SER A 1 300 ? 8.505 10.870 19.779 1.00 90.44 300 SER A C 1
ATOM 2324 O O . SER A 1 300 ? 8.824 11.214 20.923 1.00 90.44 300 SER A O 1
ATOM 2326 N N . CYS A 1 301 ? 7.587 9.931 19.555 1.00 88.38 301 CYS A N 1
ATOM 2327 C CA . CYS A 1 301 ? 6.879 9.267 20.645 1.00 88.38 301 CYS A CA 1
ATOM 2328 C C . CYS A 1 301 ? 7.372 7.827 20.867 1.00 88.38 301 CYS A C 1
ATOM 2330 O O . CYS A 1 301 ? 6.756 6.855 20.440 1.00 88.38 301 CYS A O 1
ATOM 2332 N N . GLN A 1 302 ? 8.471 7.666 21.610 1.00 83.38 302 GLN A N 1
ATOM 2333 C CA . GLN A 1 302 ? 9.003 6.334 21.954 1.00 83.38 302 GLN A CA 1
ATOM 2334 C C . GLN A 1 302 ? 8.003 5.484 22.758 1.00 83.38 302 GLN A C 1
ATOM 2336 O O . GLN A 1 302 ? 7.915 4.274 22.565 1.00 83.38 302 GLN A O 1
ATOM 2341 N N . GLY A 1 303 ? 7.226 6.115 23.648 1.00 86.69 303 GLY A N 1
ATOM 2342 C CA . GLY A 1 303 ? 6.190 5.434 24.431 1.00 86.69 303 GLY A CA 1
ATOM 2343 C C . GLY A 1 303 ? 5.022 4.924 23.585 1.00 86.69 303 GLY A C 1
ATOM 2344 O O . GLY A 1 303 ? 4.409 3.930 23.957 1.00 86.69 303 GLY A O 1
ATOM 2345 N N . CYS A 1 304 ? 4.768 5.550 22.433 1.00 89.38 304 CYS A N 1
ATOM 2346 C CA . CYS A 1 304 ? 3.698 5.169 21.516 1.00 89.38 304 CYS A CA 1
ATOM 2347 C C . CYS A 1 304 ? 3.978 3.851 20.787 1.00 89.38 304 CYS A C 1
ATOM 2349 O O . CYS A 1 304 ? 3.051 3.216 20.305 1.00 89.38 304 CYS A O 1
ATOM 2351 N N . CYS A 1 305 ? 5.242 3.428 20.707 1.00 87.88 305 CYS A N 1
ATOM 2352 C CA . CYS A 1 305 ? 5.639 2.183 20.046 1.00 87.88 305 CYS A CA 1
ATOM 2353 C C . CYS A 1 305 ? 5.592 0.949 20.951 1.00 87.88 305 CYS A C 1
ATOM 2355 O O . CYS A 1 305 ? 5.900 -0.159 20.509 1.00 87.88 305 CYS A O 1
ATOM 2357 N N . LEU A 1 306 ? 5.282 1.128 22.235 1.00 80.25 306 LEU A N 1
ATOM 2358 C CA . LEU A 1 306 ? 5.270 0.044 23.205 1.00 80.25 306 LEU A CA 1
ATOM 2359 C C . LEU A 1 306 ? 3.847 -0.486 23.364 1.00 80.25 306 LEU A C 1
ATOM 2361 O O . LEU A 1 306 ? 2.913 0.292 23.542 1.00 80.25 306 LEU A O 1
ATOM 2365 N N . ALA A 1 307 ? 3.702 -1.811 23.405 1.00 66.25 307 ALA A N 1
ATOM 2366 C CA . ALA A 1 307 ? 2.514 -2.410 24.001 1.00 66.25 307 ALA A CA 1
ATOM 2367 C C . ALA A 1 307 ? 2.395 -1.891 25.447 1.00 66.25 307 ALA A C 1
ATOM 2369 O O . ALA A 1 307 ? 3.421 -1.842 26.152 1.00 66.25 307 ALA A O 1
ATOM 2370 N N . PRO A 1 308 ? 1.202 -1.489 25.921 1.00 57.91 308 PRO A N 1
ATOM 2371 C CA . PRO A 1 308 ? 1.050 -1.087 27.306 1.00 57.91 308 PRO A CA 1
ATOM 2372 C C . PRO A 1 308 ? 1.561 -2.211 28.207 1.00 57.91 308 PRO A C 1
ATOM 2374 O O . PRO A 1 308 ? 1.270 -3.393 28.009 1.00 57.91 308 PRO A O 1
ATOM 2377 N N . LYS A 1 309 ? 2.390 -1.854 29.195 1.00 39.81 309 LYS A N 1
ATOM 2378 C CA . LYS A 1 309 ? 2.839 -2.836 30.185 1.00 39.81 309 LYS A CA 1
ATOM 2379 C C . LYS A 1 309 ? 1.585 -3.429 30.831 1.00 39.81 309 LYS A C 1
ATOM 2381 O O . LYS A 1 309 ? 0.740 -2.635 31.248 1.00 39.81 309 LYS A O 1
ATOM 2386 N N . PRO A 1 310 ? 1.467 -4.763 30.978 1.00 39.47 310 PRO A N 1
ATOM 2387 C CA . PRO A 1 310 ? 0.385 -5.332 31.764 1.00 39.47 310 PRO A CA 1
ATOM 2388 C C . PRO A 1 310 ? 0.434 -4.672 33.137 1.00 39.47 310 PRO A C 1
ATOM 2390 O O . PRO A 1 310 ? 1.439 -4.759 33.848 1.00 39.47 310 PRO A O 1
ATOM 2393 N N . THR A 1 311 ? -0.618 -3.936 33.478 1.00 36.47 311 THR A N 1
ATOM 2394 C CA . THR A 1 311 ? -0.752 -3.287 34.774 1.00 36.47 311 THR A CA 1
ATOM 2395 C C . THR A 1 311 ? -0.874 -4.386 35.818 1.00 36.47 311 THR A C 1
ATOM 2397 O O . THR A 1 311 ? -1.952 -4.887 36.128 1.00 36.47 311 THR A O 1
ATOM 2400 N N . THR A 1 312 ? 0.258 -4.793 36.387 1.00 41.16 312 THR A N 1
ATOM 2401 C CA . THR A 1 312 ? 0.281 -5.535 37.640 1.00 41.16 312 THR A CA 1
ATOM 2402 C C . THR A 1 312 ? -0.166 -4.582 38.741 1.00 41.16 312 THR A C 1
ATOM 2404 O O . THR A 1 312 ? 0.667 -3.879 39.306 1.00 41.16 312 THR A O 1
ATOM 2407 N N . ALA A 1 313 ? -1.475 -4.507 38.980 1.00 34.19 313 ALA A N 1
ATOM 2408 C CA . ALA A 1 313 ? -2.121 -4.299 40.279 1.00 34.19 313 ALA A CA 1
ATOM 2409 C C . ALA A 1 313 ? -3.504 -3.667 40.089 1.00 34.19 313 ALA A C 1
ATOM 2411 O O . ALA A 1 313 ? -3.639 -2.483 39.788 1.00 34.19 313 ALA A O 1
ATOM 2412 N N . PHE A 1 314 ? -4.536 -4.448 40.393 1.00 33.31 314 PHE A N 1
ATOM 2413 C CA . PHE A 1 314 ? -5.742 -3.892 40.988 1.00 33.31 314 PHE A CA 1
ATOM 2414 C C . PHE A 1 314 ? -5.356 -3.220 42.316 1.00 33.31 314 PHE A C 1
ATOM 2416 O O . PHE A 1 314 ? -4.748 -3.889 43.158 1.00 33.31 314 PHE A O 1
ATOM 2423 N N . PRO A 1 315 ? -5.737 -1.962 42.586 1.00 33.28 315 PRO A N 1
ATOM 2424 C CA . PRO A 1 315 ? -5.850 -1.511 43.957 1.00 33.28 315 PRO A CA 1
ATOM 2425 C C . PRO A 1 315 ? -7.120 -2.139 44.534 1.00 33.28 315 PRO A C 1
ATOM 2427 O O . PRO A 1 315 ? -8.219 -1.596 44.452 1.00 33.28 315 PRO A O 1
ATOM 2430 N N . THR A 1 316 ? -6.977 -3.330 45.111 1.00 35.12 316 THR A N 1
ATOM 2431 C CA . THR A 1 316 ? -7.932 -3.812 46.105 1.00 35.12 316 THR A CA 1
ATOM 2432 C C . THR A 1 316 ? -7.837 -2.914 47.334 1.00 35.12 316 THR A C 1
ATOM 2434 O O . THR A 1 316 ? -6.772 -2.827 47.943 1.00 35.12 316 THR A O 1
ATOM 2437 N N . GLY A 1 317 ? -8.957 -2.317 47.739 1.00 30.67 317 GLY A N 1
ATOM 2438 C CA . GLY A 1 317 ? -9.160 -1.909 49.128 1.00 30.67 317 GLY A CA 1
ATOM 2439 C C . GLY A 1 317 ? -9.413 -0.424 49.350 1.00 30.67 317 GLY A C 1
ATOM 2440 O O . GLY A 1 317 ? -8.551 0.294 49.841 1.00 30.67 317 GLY A O 1
ATOM 2441 N N . ALA A 1 318 ? -10.655 -0.003 49.125 1.00 33.47 318 ALA A N 1
ATOM 2442 C CA . ALA A 1 318 ? -11.267 1.057 49.916 1.00 33.47 318 ALA A CA 1
ATOM 2443 C C . ALA A 1 318 ? -12.709 0.651 50.238 1.00 33.47 318 ALA A C 1
ATOM 2445 O O . ALA A 1 318 ? -13.655 1.073 49.584 1.00 33.47 318 ALA A O 1
ATOM 2446 N N . THR A 1 319 ? -12.876 -0.191 51.256 1.00 32.38 319 THR A N 1
ATOM 2447 C CA . THR A 1 319 ? -14.153 -0.315 51.965 1.00 32.38 319 THR A CA 1
ATOM 2448 C C . THR A 1 319 ? -13.887 -0.262 53.455 1.00 32.38 319 THR A C 1
ATOM 2450 O O . THR A 1 319 ? -13.176 -1.083 54.030 1.00 32.38 319 THR A O 1
ATOM 2453 N N . THR A 1 320 ? -14.448 0.787 54.031 1.00 33.34 320 THR A N 1
ATOM 2454 C CA . THR A 1 320 ? -14.480 1.163 55.433 1.00 33.34 320 THR A CA 1
ATOM 2455 C C . THR A 1 320 ? -15.031 0.051 56.318 1.00 33.34 320 THR A C 1
ATOM 2457 O O . THR A 1 320 ? -16.038 -0.580 56.007 1.00 33.34 320 THR A O 1
ATOM 2460 N N . SER A 1 321 ? -14.380 -0.126 57.463 1.00 29.33 321 SER A N 1
ATOM 2461 C CA . SER A 1 321 ? -14.816 -0.942 58.588 1.00 29.33 321 SER A CA 1
ATOM 2462 C C . SER A 1 321 ? -16.163 -0.480 59.153 1.00 29.33 321 SER A C 1
ATOM 2464 O O . SER A 1 321 ? -16.286 0.667 59.581 1.00 29.33 321 SER A O 1
ATOM 2466 N N . ALA A 1 322 ? -17.118 -1.399 59.274 1.00 32.38 322 ALA A N 1
ATOM 2467 C CA . ALA A 1 322 ? -18.166 -1.327 60.286 1.00 32.38 322 ALA A CA 1
ATOM 2468 C C . ALA A 1 322 ? -18.480 -2.746 60.781 1.00 32.38 322 ALA A C 1
ATOM 2470 O O . ALA A 1 322 ? -18.846 -3.635 60.016 1.00 32.38 322 ALA A O 1
ATOM 2471 N N . SER A 1 323 ? -18.248 -2.947 62.072 1.00 29.80 323 SER A N 1
ATOM 2472 C CA . SER A 1 323 ? -18.538 -4.137 62.862 1.00 29.80 323 SER A CA 1
ATOM 2473 C C . SER A 1 323 ? -20.039 -4.267 63.142 1.00 29.80 323 SER A C 1
ATOM 2475 O O . SER A 1 323 ? -20.713 -3.269 63.386 1.00 29.80 323 SER A O 1
ATOM 2477 N N . GLY A 1 324 ? -20.562 -5.497 63.181 1.00 29.19 324 GLY A N 1
ATOM 2478 C CA . GLY A 1 324 ? -21.944 -5.737 63.611 1.00 29.19 324 GLY A CA 1
ATOM 2479 C C . GLY A 1 324 ? -22.440 -7.168 63.402 1.00 29.19 324 GLY A C 1
ATOM 2480 O O . GLY A 1 324 ? -23.063 -7.477 62.399 1.00 29.19 324 GLY A O 1
ATOM 2481 N N . THR A 1 325 ? -22.121 -8.020 64.372 1.00 29.14 325 THR A N 1
ATOM 2482 C CA . THR A 1 325 ? -22.768 -9.278 64.810 1.00 29.14 325 THR A CA 1
ATOM 2483 C C . THR A 1 325 ? -24.161 -9.668 64.253 1.00 29.14 325 THR A C 1
ATOM 2485 O O . THR A 1 325 ? -25.110 -8.896 64.343 1.00 29.14 325 THR A O 1
ATOM 2488 N N . ALA A 1 326 ? -24.286 -10.937 63.823 1.00 27.25 326 ALA A N 1
ATOM 2489 C CA . ALA A 1 326 ? -25.519 -11.755 63.690 1.00 27.25 326 ALA A CA 1
ATOM 2490 C C . ALA A 1 326 ? -26.145 -12.090 65.082 1.00 27.25 326 ALA A C 1
ATOM 2492 O O . ALA A 1 326 ? -25.463 -11.766 66.061 1.00 27.25 326 ALA A O 1
ATOM 2493 N N . PRO A 1 327 ? -27.316 -12.782 65.267 1.00 37.62 327 PRO A N 1
ATOM 2494 C CA . PRO A 1 327 ? -28.079 -13.719 64.385 1.00 37.62 327 PRO A CA 1
ATOM 2495 C C . PRO A 1 327 ? -29.643 -13.641 64.596 1.00 37.62 327 PRO A C 1
ATOM 2497 O O . PRO A 1 327 ? -30.088 -12.571 65.005 1.00 37.62 327 PRO A O 1
ATOM 2500 N N . PRO A 1 328 ? -30.510 -14.698 64.504 1.00 38.44 328 PRO A N 1
ATOM 2501 C CA . PRO A 1 328 ? -30.657 -15.877 63.613 1.00 38.44 328 PRO A CA 1
ATOM 2502 C C . PRO A 1 328 ? -32.072 -16.052 62.946 1.00 38.44 328 PRO A C 1
ATOM 2504 O O . PRO A 1 328 ? -33.032 -15.352 63.243 1.00 38.44 328 PRO A O 1
ATOM 2507 N N . SER A 1 329 ? -32.149 -17.070 62.071 1.00 28.45 329 SER A N 1
ATOM 2508 C CA . SER A 1 329 ? -33.260 -17.879 61.491 1.00 28.45 329 SER A CA 1
ATOM 2509 C C . SER A 1 329 ? -34.723 -17.830 62.003 1.00 28.45 329 SER A C 1
ATOM 2511 O O . SER A 1 329 ? -34.964 -17.938 63.201 1.00 28.45 329 SER A O 1
ATOM 2513 N N . SER A 1 330 ? -35.691 -17.934 61.071 1.00 28.72 330 SER A N 1
ATOM 2514 C CA . SER A 1 330 ? -36.900 -18.812 61.118 1.00 28.72 330 SER A CA 1
ATOM 2515 C C . SER A 1 330 ? -37.650 -18.763 59.762 1.00 28.72 330 SER A C 1
ATOM 2517 O O . SER A 1 330 ? -37.757 -17.704 59.156 1.00 28.72 330 SER A O 1
ATOM 2519 N N . GLU A 1 331 ? -37.802 -19.908 59.089 1.00 27.23 331 GLU A N 1
ATOM 2520 C CA . GLU A 1 331 ? -39.040 -20.699 58.877 1.00 27.23 331 GLU A CA 1
ATOM 2521 C C . GLU A 1 331 ? -39.984 -20.234 57.744 1.00 27.23 331 GLU A C 1
ATOM 2523 O O . GLU A 1 331 ? -40.439 -19.098 57.672 1.00 27.23 331 GLU A O 1
ATOM 2528 N N . SER A 1 332 ? -40.281 -21.184 56.848 1.00 28.05 332 SER A N 1
ATOM 2529 C CA . SER A 1 332 ? -41.339 -21.156 55.824 1.00 28.05 332 SER A CA 1
ATOM 2530 C C . SER A 1 332 ? -42.718 -21.444 56.450 1.00 28.05 332 SER A C 1
ATOM 2532 O O . SER A 1 332 ? -42.770 -21.946 57.573 1.00 28.05 332 SER A O 1
ATOM 2534 N N . PRO A 1 333 ? -43.843 -21.246 55.727 1.00 33.97 333 PRO A N 1
ATOM 2535 C CA . PRO A 1 333 ? -44.416 -22.411 55.038 1.00 33.97 333 PRO A CA 1
ATOM 2536 C C . PRO A 1 333 ? -45.157 -22.144 53.703 1.00 33.97 333 PRO A C 1
ATOM 2538 O O . PRO A 1 333 ? -45.494 -21.032 53.317 1.00 33.97 333 PRO A O 1
ATOM 2541 N N . SER A 1 334 ? -45.395 -23.278 53.041 1.00 26.44 334 SER A N 1
ATOM 2542 C CA . SER A 1 334 ? -46.164 -23.645 51.840 1.00 26.44 334 SER A CA 1
ATOM 2543 C C . SER A 1 334 ? -47.535 -22.989 51.570 1.00 26.44 334 SER A C 1
ATOM 2545 O O . SER A 1 334 ? -48.296 -22.765 52.507 1.00 26.44 334 SER A O 1
ATOM 2547 N N . SER A 1 335 ? -47.987 -22.963 50.301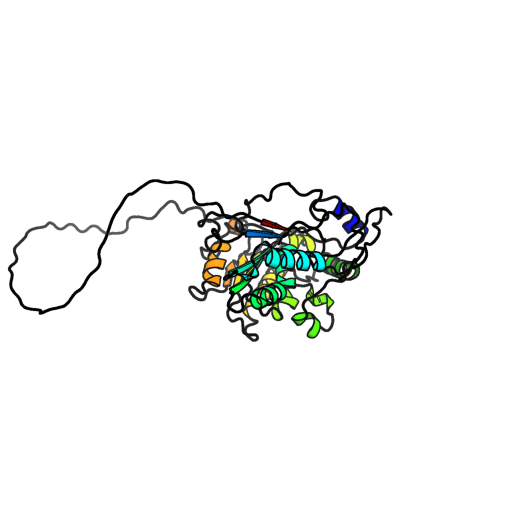 1.00 30.44 335 SER A N 1
ATOM 2548 C CA . SER A 1 335 ? -48.886 -24.008 49.732 1.00 30.44 335 SER A CA 1
ATOM 2549 C C . SER A 1 335 ? -49.495 -23.689 48.341 1.00 30.44 335 SER A C 1
ATOM 2551 O O . SER A 1 335 ? -49.848 -22.554 48.050 1.00 30.44 335 SER A O 1
ATOM 2553 N N . ASN A 1 336 ? -49.609 -24.766 47.539 1.00 27.34 336 ASN A N 1
ATOM 2554 C CA . ASN A 1 336 ? -50.645 -25.194 46.565 1.00 27.34 336 ASN A CA 1
ATOM 2555 C C . ASN A 1 336 ? -51.076 -24.291 45.380 1.00 27.34 336 ASN A C 1
ATOM 2557 O O . ASN A 1 336 ? -51.568 -23.190 45.565 1.00 27.34 336 ASN A O 1
ATOM 2561 N N . ALA A 1 337 ? -50.838 -24.728 44.128 1.00 27.75 337 ALA A N 1
ATOM 2562 C CA . ALA A 1 337 ? -51.686 -25.586 43.250 1.00 27.75 337 ALA A CA 1
ATOM 2563 C C . ALA A 1 337 ? -52.550 -24.707 42.300 1.00 27.75 337 ALA A C 1
ATOM 2565 O O . ALA A 1 337 ? -53.040 -23.673 42.720 1.00 27.75 337 ALA A O 1
ATOM 2566 N N . THR A 1 338 ? -52.800 -24.973 41.009 1.00 27.58 338 THR A N 1
ATOM 2567 C CA . THR A 1 338 ? -53.164 -26.236 40.348 1.00 27.58 338 THR A CA 1
ATOM 2568 C C . THR A 1 338 ? -53.197 -26.053 38.805 1.00 27.58 338 THR A C 1
ATOM 2570 O O . THR A 1 338 ? -53.570 -24.989 38.329 1.00 27.58 338 THR A O 1
ATOM 2573 N N . GLN A 1 339 ? -52.933 -27.152 38.078 1.00 26.61 339 GLN A N 1
ATOM 2574 C CA . GLN A 1 339 ? -53.553 -27.613 36.808 1.00 26.61 339 GLN A CA 1
ATOM 2575 C C . GLN A 1 339 ? -53.206 -27.018 35.418 1.00 26.61 339 GLN A C 1
ATOM 2577 O O . GLN A 1 339 ? -53.672 -25.962 35.007 1.00 26.61 339 GLN A O 1
ATOM 2582 N N . SER A 1 340 ? -52.520 -27.863 34.627 1.00 27.91 340 SER A N 1
ATOM 2583 C CA . SER A 1 340 ? -52.710 -28.074 33.172 1.00 27.91 340 SER A CA 1
ATOM 2584 C C . SER A 1 340 ? -54.018 -28.845 32.867 1.00 27.91 340 SER A C 1
ATOM 2586 O O . SER A 1 340 ? -54.659 -29.319 33.809 1.00 27.91 340 SER A O 1
ATOM 2588 N N . PRO A 1 341 ? -54.412 -29.040 31.585 1.00 40.38 341 PRO A N 1
ATOM 2589 C CA . PRO A 1 341 ? -53.967 -30.220 30.798 1.00 40.38 341 PRO A CA 1
ATOM 2590 C C . PRO A 1 341 ? -53.594 -29.883 29.322 1.00 40.38 341 PRO A C 1
ATOM 2592 O O . PRO A 1 341 ? -54.163 -28.970 28.741 1.00 40.38 341 PRO A O 1
ATOM 2595 N N . SER A 1 342 ? -52.529 -30.466 28.737 1.00 29.23 342 SER A N 1
ATOM 2596 C CA . SER A 1 342 ? -52.458 -31.767 28.006 1.00 29.23 342 SER A CA 1
ATOM 2597 C C . SER A 1 342 ? -52.979 -31.672 26.554 1.00 29.23 342 SER A C 1
ATOM 2599 O O . SER A 1 342 ? -53.997 -31.036 26.334 1.00 29.23 342 SER A O 1
ATOM 2601 N N . ALA A 1 343 ? -52.469 -32.313 25.496 1.00 30.23 343 ALA A N 1
ATOM 2602 C CA . ALA A 1 343 ? -51.244 -33.033 25.126 1.00 30.23 343 ALA A CA 1
ATOM 2603 C C . ALA A 1 343 ? -51.444 -33.539 23.674 1.00 30.23 343 ALA A C 1
ATOM 2605 O O . ALA A 1 343 ? -52.589 -33.656 23.232 1.00 30.23 343 ALA A O 1
ATOM 2606 N N . LYS A 1 344 ? -50.345 -33.918 22.997 1.00 26.50 344 LYS A N 1
ATOM 2607 C CA . LYS A 1 344 ? -50.108 -35.154 22.190 1.00 26.50 344 LYS A CA 1
ATOM 2608 C C . LYS A 1 344 ? -49.005 -34.858 21.154 1.00 26.50 344 LYS A C 1
ATOM 2610 O O . LYS A 1 344 ? -49.182 -33.976 20.329 1.00 26.50 344 LYS A O 1
ATOM 2615 N N . GLN A 1 345 ? -47.770 -35.361 21.317 1.00 27.88 345 GLN A N 1
ATOM 2616 C CA . GLN A 1 345 ? -47.262 -36.719 20.983 1.00 27.88 345 GLN A CA 1
ATOM 2617 C C . GLN A 1 345 ? -47.524 -37.081 19.512 1.00 27.88 345 GLN A C 1
ATOM 2619 O O . GLN A 1 345 ? -48.654 -36.975 19.061 1.00 27.88 345 GLN A O 1
ATOM 2624 N N . SER A 1 346 ? -46.555 -37.513 18.702 1.00 27.12 346 SER A N 1
ATOM 2625 C CA . SER A 1 346 ? -45.577 -38.611 18.861 1.00 27.12 346 SER A CA 1
ATOM 2626 C C . SER A 1 346 ? -44.692 -38.629 17.583 1.00 27.12 346 SER A C 1
ATOM 2628 O O . SER A 1 346 ? -45.113 -38.024 16.605 1.00 27.12 346 SER A O 1
ATOM 2630 N N . LEU A 1 347 ? -43.557 -39.304 17.379 1.00 25.86 347 LEU A N 1
ATOM 2631 C CA . LEU A 1 347 ? -42.664 -40.214 18.104 1.00 25.86 347 LEU A CA 1
ATOM 2632 C C . LEU A 1 347 ? -41.472 -40.456 17.137 1.00 25.86 347 LEU A C 1
ATOM 2634 O O . LEU A 1 347 ? -41.686 -40.602 15.935 1.00 25.86 347 LEU A O 1
ATOM 2638 N N . ALA A 1 348 ? -40.245 -40.529 17.657 1.00 33.00 348 ALA A N 1
ATOM 2639 C CA . ALA A 1 348 ? -39.102 -41.191 17.004 1.00 33.00 348 ALA A CA 1
ATOM 2640 C C . ALA A 1 348 ? -39.168 -42.722 17.245 1.00 33.00 348 ALA A C 1
ATOM 2642 O O . ALA A 1 348 ? -40.073 -43.173 17.954 1.00 33.00 348 ALA A O 1
ATOM 2643 N N . PRO A 1 349 ? -38.239 -43.541 16.707 1.00 38.94 349 PRO A N 1
ATOM 2644 C CA . PRO A 1 349 ? -37.011 -43.884 17.468 1.00 38.94 349 PRO A CA 1
ATOM 2645 C C . PRO A 1 349 ? -35.759 -44.045 16.560 1.00 38.94 349 PRO A C 1
ATOM 2647 O O . PRO A 1 349 ? -35.892 -44.371 15.389 1.00 38.94 349 PRO A O 1
ATOM 2650 N N . GLY A 1 350 ? -34.524 -43.712 16.967 1.00 27.44 350 GLY A N 1
ATOM 2651 C CA . GLY A 1 350 ? -33.632 -44.429 17.910 1.00 27.44 350 GLY A CA 1
ATOM 2652 C C . GLY A 1 350 ? -32.537 -45.180 17.106 1.00 27.44 350 GLY A C 1
ATOM 2653 O O . GLY A 1 350 ? -32.860 -45.741 16.072 1.00 27.44 350 GLY A O 1
ATOM 2654 N N . ALA A 1 351 ? -31.244 -45.265 17.450 1.00 28.66 351 ALA A N 1
ATOM 2655 C CA . ALA A 1 351 ? -30.530 -45.024 18.701 1.00 28.66 351 ALA A CA 1
ATOM 2656 C C . ALA A 1 351 ? -28.983 -45.017 18.500 1.00 28.66 351 ALA A C 1
ATOM 2658 O O . ALA A 1 351 ? -28.503 -45.692 17.598 1.00 28.66 351 ALA A O 1
ATOM 2659 N N . ASN A 1 352 ? -28.271 -44.343 19.433 1.00 28.56 352 ASN A N 1
ATOM 2660 C CA . ASN A 1 352 ? -27.010 -44.714 20.138 1.00 28.56 352 ASN A CA 1
ATOM 2661 C C . ASN A 1 352 ? -25.734 -45.098 19.346 1.00 28.56 352 ASN A C 1
ATOM 2663 O O . ASN A 1 352 ? -25.804 -45.815 18.367 1.00 28.56 352 ASN A O 1
ATOM 2667 N N . ARG A 1 353 ? -24.484 -44.851 19.773 1.00 27.50 353 ARG A N 1
ATOM 2668 C CA . ARG A 1 353 ? -23.766 -44.142 20.869 1.00 27.50 353 ARG A CA 1
ATOM 2669 C C . ARG A 1 353 ? -22.270 -44.421 20.590 1.00 27.50 353 ARG A C 1
ATOM 2671 O O . ARG A 1 353 ? -21.998 -45.566 20.263 1.00 27.50 353 ARG A O 1
ATOM 2678 N N . THR A 1 354 ? -21.347 -43.479 20.835 1.00 25.97 354 THR A N 1
ATOM 2679 C CA . THR A 1 354 ? -20.093 -43.640 21.636 1.00 25.97 354 THR A CA 1
ATOM 2680 C C . THR A 1 354 ? -19.196 -42.396 21.535 1.00 25.97 354 THR A C 1
ATOM 2682 O O . THR A 1 354 ? -19.107 -41.781 20.479 1.00 25.97 354 THR A O 1
ATOM 2685 N N . GLN A 1 355 ? -18.552 -42.032 22.650 1.00 28.91 355 GLN A N 1
ATOM 2686 C CA . GLN A 1 355 ? -17.647 -40.887 22.825 1.00 28.91 355 GLN A CA 1
ATOM 2687 C C . GLN A 1 355 ? -16.155 -41.249 22.655 1.00 28.91 355 GLN A C 1
ATOM 2689 O O . GLN A 1 355 ? -15.730 -42.276 23.179 1.00 28.91 355 GLN A O 1
ATOM 2694 N N . GLY A 1 356 ? -15.395 -40.296 22.085 1.00 22.53 356 GLY A N 1
ATOM 2695 C CA . GLY A 1 356 ? -14.008 -39.895 22.423 1.00 22.53 356 GLY A CA 1
ATOM 2696 C C . GLY A 1 356 ? -12.834 -40.616 21.724 1.00 22.53 356 GLY A C 1
ATOM 2697 O O . GLY A 1 356 ? -13.015 -41.760 21.317 1.00 22.53 356 GLY A O 1
ATOM 2698 N N . PRO A 1 357 ? -11.604 -40.035 21.668 1.00 37.22 357 PRO A N 1
ATOM 2699 C CA . PRO A 1 357 ? -11.167 -38.650 21.948 1.00 37.22 357 PRO A CA 1
ATOM 2700 C C . PRO A 1 357 ? -10.288 -38.001 20.828 1.00 37.22 357 PRO A C 1
ATOM 2702 O O . PRO A 1 357 ? -9.841 -38.676 19.912 1.00 37.22 357 PRO A O 1
ATOM 2705 N N . PHE A 1 358 ? -10.046 -36.683 20.939 1.00 30.89 358 PHE A N 1
ATOM 2706 C CA . PHE A 1 358 ? -8.944 -35.864 20.374 1.00 30.89 358 PHE A CA 1
ATOM 2707 C C . PHE A 1 358 ? -8.144 -36.366 19.145 1.00 30.89 358 PHE A C 1
ATOM 2709 O O . PHE A 1 358 ? -7.304 -37.251 19.283 1.00 30.89 358 PHE A O 1
ATOM 2716 N N . SER A 1 359 ? -8.206 -35.625 18.026 1.00 25.80 359 SER A N 1
ATOM 2717 C CA . SER A 1 359 ? -7.015 -35.321 17.205 1.00 25.80 359 SER A CA 1
ATOM 2718 C C . SER A 1 359 ? -7.259 -34.166 16.219 1.00 25.80 359 SER A C 1
ATOM 2720 O O . SER A 1 359 ? -8.081 -34.295 15.318 1.00 25.80 359 SER A O 1
ATOM 2722 N N . THR A 1 360 ? -6.500 -33.082 16.415 1.00 28.98 360 THR A N 1
ATOM 2723 C CA . THR A 1 360 ? -6.012 -32.095 15.426 1.00 28.98 360 THR A CA 1
ATOM 2724 C C . THR A 1 360 ? -6.995 -31.570 14.376 1.00 28.98 360 THR A C 1
ATOM 2726 O O . THR A 1 360 ? -7.254 -32.228 13.368 1.00 28.98 360 THR A O 1
ATOM 2729 N N . GLU A 1 361 ? -7.435 -30.324 14.564 1.00 29.45 361 GLU A N 1
ATOM 2730 C CA . GLU A 1 361 ? -7.981 -29.498 13.485 1.00 29.45 361 GLU A CA 1
ATOM 2731 C C . GLU A 1 361 ? -6.985 -29.417 12.314 1.00 29.45 361 GLU A C 1
ATOM 2733 O O . GLU A 1 361 ? -5.773 -29.298 12.540 1.00 29.45 361 GLU A O 1
ATOM 2738 N N . PRO A 1 362 ? -7.456 -29.497 11.059 1.00 32.69 362 PRO A N 1
ATOM 2739 C CA . PRO A 1 362 ? -6.598 -29.278 9.912 1.00 32.69 362 PRO A CA 1
ATOM 2740 C C . PRO A 1 362 ? -6.222 -27.796 9.880 1.00 32.69 362 PRO A C 1
ATOM 2742 O O . PRO A 1 362 ? -7.076 -26.926 9.747 1.00 32.69 362 PRO A O 1
ATOM 2745 N N . THR A 1 363 ? -4.930 -27.508 10.000 1.00 42.59 363 THR A N 1
ATOM 2746 C CA . THR A 1 363 ? -4.398 -26.170 9.753 1.00 42.59 363 THR A CA 1
ATOM 2747 C C . THR A 1 363 ? -4.778 -25.733 8.338 1.00 42.59 363 THR A C 1
ATOM 2749 O O . THR A 1 363 ? -4.456 -26.413 7.361 1.00 42.59 363 THR A O 1
ATOM 2752 N N . THR A 1 364 ? -5.472 -24.600 8.218 1.00 41.22 364 THR A N 1
ATOM 2753 C CA . THR A 1 364 ? -5.866 -24.031 6.925 1.00 41.22 364 THR A CA 1
ATOM 2754 C C . THR A 1 364 ? -4.610 -23.803 6.068 1.00 41.22 364 THR A C 1
ATOM 2756 O O . THR A 1 364 ? -3.649 -23.169 6.536 1.00 41.22 364 THR A O 1
ATOM 2759 N N . PRO A 1 365 ? -4.543 -24.334 4.832 1.00 49.88 365 PRO A N 1
ATOM 2760 C CA . PRO A 1 365 ? -3.360 -24.187 3.996 1.00 49.88 365 PRO A CA 1
ATOM 2761 C C . PRO A 1 365 ? -3.179 -22.717 3.601 1.00 49.88 365 PRO A C 1
ATOM 2763 O O . PRO A 1 365 ? -4.090 -22.073 3.088 1.00 49.88 365 PRO A O 1
ATOM 2766 N N . SER A 1 366 ? -1.986 -22.172 3.838 1.00 51.69 366 SER A N 1
ATOM 2767 C CA . SER A 1 366 ? -1.611 -20.848 3.334 1.00 51.69 366 SER A CA 1
ATOM 2768 C C . SER A 1 366 ? -1.084 -20.980 1.910 1.00 51.69 366 SER A C 1
ATOM 2770 O O . SER A 1 366 ? -0.165 -21.762 1.662 1.00 51.69 366 SER A O 1
ATOM 2772 N N . LEU A 1 367 ? -1.649 -20.209 0.982 1.00 69.88 367 LEU A N 1
ATOM 2773 C CA . LEU A 1 367 ? -1.251 -20.205 -0.421 1.00 69.88 367 LEU A CA 1
ATOM 2774 C C . LEU A 1 367 ? -0.265 -19.065 -0.694 1.00 69.88 367 LEU A C 1
ATOM 2776 O O . LEU A 1 367 ? -0.458 -17.937 -0.242 1.00 69.88 367 LEU A O 1
ATOM 2780 N N . GLN A 1 368 ? 0.776 -19.345 -1.474 1.00 60.75 368 GLN A N 1
ATOM 2781 C CA . GLN A 1 368 ? 1.707 -18.336 -1.971 1.00 60.75 368 GLN A CA 1
ATOM 2782 C C . GLN A 1 368 ? 1.535 -18.195 -3.485 1.00 60.75 368 GLN A C 1
ATOM 2784 O O . GLN A 1 368 ? 1.816 -19.136 -4.223 1.00 60.75 368 GLN A O 1
ATOM 2789 N N . VAL A 1 369 ? 1.127 -17.011 -3.944 1.00 64.69 369 VAL A N 1
ATOM 2790 C CA . VAL A 1 369 ? 1.090 -16.672 -5.373 1.00 64.69 369 VAL A CA 1
ATOM 2791 C C . VAL A 1 369 ? 2.468 -16.145 -5.754 1.00 64.69 369 VAL A C 1
ATOM 2793 O O . VAL A 1 369 ? 2.922 -15.140 -5.202 1.00 64.69 369 VAL A O 1
ATOM 2796 N N . THR A 1 370 ? 3.165 -16.848 -6.646 1.00 55.19 370 THR A N 1
ATOM 2797 C CA . THR A 1 370 ? 4.491 -16.467 -7.144 1.00 55.19 370 THR A CA 1
ATOM 2798 C C . THR A 1 370 ? 4.381 -15.778 -8.496 1.00 55.19 370 THR A C 1
ATOM 2800 O O . THR A 1 370 ? 3.545 -16.120 -9.328 1.00 55.19 370 THR A O 1
ATOM 2803 N N . CYS A 1 371 ? 5.269 -14.821 -8.751 1.00 47.12 371 CYS A N 1
ATOM 2804 C CA . CYS A 1 371 ? 5.477 -14.341 -10.106 1.00 47.12 371 CYS A CA 1
ATOM 2805 C C . CYS A 1 371 ? 6.062 -15.458 -10.980 1.00 47.12 371 CYS A C 1
ATOM 2807 O O . CYS A 1 371 ? 6.965 -16.174 -10.520 1.00 47.12 371 CYS A O 1
ATOM 2809 N N . PRO A 1 372 ? 5.602 -15.600 -12.232 1.00 41.19 372 PRO A N 1
ATOM 2810 C CA . PRO A 1 372 ? 6.107 -16.627 -13.128 1.00 41.19 372 PRO A CA 1
ATOM 2811 C C . PRO A 1 372 ? 7.615 -16.450 -13.360 1.00 41.19 372 PRO A C 1
ATOM 2813 O O . PRO A 1 372 ? 8.059 -15.445 -13.909 1.00 41.19 372 PRO A O 1
ATOM 2816 N N . VAL A 1 373 ? 8.412 -17.452 -12.974 1.00 37.78 373 VAL A N 1
ATOM 2817 C CA . VAL A 1 373 ? 9.792 -17.596 -13.458 1.00 37.78 373 VAL A CA 1
ATOM 2818 C C . VAL A 1 373 ? 9.693 -18.178 -14.859 1.00 37.78 373 VAL A C 1
ATOM 2820 O O . VAL A 1 373 ? 9.354 -19.353 -15.012 1.00 37.78 373 VAL A O 1
ATOM 2823 N N . GLN A 1 374 ? 9.993 -17.405 -15.903 1.00 36.38 374 GLN A N 1
ATOM 2824 C CA . GLN A 1 374 ? 10.146 -18.012 -17.221 1.00 36.38 374 GLN A CA 1
ATOM 2825 C C . GLN A 1 374 ? 11.426 -18.858 -17.262 1.00 36.38 374 GLN A C 1
ATOM 2827 O O . GLN A 1 374 ? 12.516 -18.403 -17.592 1.00 36.38 374 GLN A O 1
ATOM 2832 N N . ARG A 1 375 ? 11.263 -20.157 -17.010 1.00 33.22 375 ARG A N 1
ATOM 2833 C CA . ARG A 1 375 ? 11.908 -21.179 -17.833 1.00 33.22 375 ARG A CA 1
ATOM 2834 C C . ARG A 1 375 ? 10.818 -21.933 -18.575 1.00 33.22 375 ARG A C 1
ATOM 2836 O O . ARG A 1 375 ? 10.253 -22.867 -18.029 1.00 33.22 375 ARG A O 1
ATOM 2843 N N . GLN A 1 376 ? 10.559 -21.518 -19.812 1.00 28.91 376 GLN A N 1
ATOM 2844 C CA . GLN A 1 376 ? 10.459 -22.362 -21.011 1.00 28.91 376 GLN A CA 1
ATOM 2845 C C . GLN A 1 376 ? 9.655 -21.644 -22.098 1.00 28.91 376 GLN A C 1
ATOM 2847 O O . GLN A 1 376 ? 8.574 -21.109 -21.867 1.00 28.91 376 GLN A O 1
ATOM 2852 N N . LYS A 1 377 ? 10.217 -21.671 -23.310 1.00 31.03 377 LYS A N 1
ATOM 2853 C CA . LYS A 1 377 ? 9.541 -21.352 -24.565 1.00 31.03 377 LYS A CA 1
ATOM 2854 C C . LYS A 1 377 ? 8.259 -22.182 -24.664 1.00 31.03 377 LYS A C 1
ATOM 2856 O O . LYS A 1 377 ? 8.334 -23.387 -24.881 1.00 31.03 377 LYS A O 1
ATOM 2861 N N . LEU A 1 378 ? 7.100 -21.546 -24.551 1.00 24.22 378 LEU A N 1
ATOM 2862 C CA . LEU A 1 378 ? 5.835 -22.131 -24.983 1.00 24.22 378 LEU A CA 1
ATOM 2863 C C . LEU A 1 378 ? 5.605 -21.718 -26.438 1.00 24.22 378 LEU A C 1
ATOM 2865 O O . LEU A 1 378 ? 5.108 -20.633 -26.724 1.00 24.22 378 LEU A O 1
ATOM 2869 N N . HIS A 1 379 ? 6.004 -22.590 -27.365 1.00 26.41 379 HIS A N 1
ATOM 2870 C CA . HIS A 1 379 ? 5.456 -22.575 -28.716 1.00 26.41 379 HIS A CA 1
ATOM 2871 C C . HIS A 1 379 ? 4.006 -23.064 -28.634 1.00 26.41 379 HIS A C 1
ATOM 2873 O O . HIS A 1 379 ? 3.766 -24.251 -28.426 1.00 26.41 379 HIS A O 1
ATOM 2879 N N . TRP A 1 380 ? 3.046 -22.158 -28.799 1.00 26.47 380 TRP A N 1
ATOM 2880 C CA . TRP A 1 380 ? 1.663 -22.524 -29.090 1.00 26.47 380 TRP A CA 1
ATOM 2881 C C . TRP A 1 380 ? 1.518 -22.740 -30.599 1.00 26.47 380 TRP A C 1
ATOM 2883 O O . TRP A 1 380 ? 1.596 -21.794 -31.380 1.00 26.47 380 TRP A O 1
ATOM 2893 N N . ILE A 1 381 ? 1.321 -23.995 -31.006 1.00 25.78 381 ILE A N 1
ATOM 2894 C CA . ILE A 1 381 ? 0.758 -24.356 -32.312 1.00 25.78 381 ILE A CA 1
ATOM 2895 C C . ILE A 1 381 ? -0.710 -24.722 -32.057 1.00 25.78 381 ILE A C 1
ATOM 2897 O O . ILE A 1 381 ? -0.954 -25.619 -31.248 1.00 25.78 381 ILE A O 1
ATOM 2901 N N . PRO A 1 382 ? -1.692 -24.088 -32.718 1.00 34.62 382 PRO A N 1
ATOM 2902 C CA . PRO A 1 382 ? -3.071 -24.540 -32.657 1.00 34.62 382 PRO A CA 1
ATOM 2903 C C . PRO A 1 382 ? -3.276 -25.681 -33.663 1.00 34.62 382 PRO A C 1
ATOM 2905 O O . PRO A 1 382 ? -3.076 -25.510 -34.865 1.00 34.62 382 PRO A O 1
ATOM 2908 N N . GLN A 1 383 ? -3.700 -26.847 -33.182 1.00 27.56 383 GLN A N 1
ATOM 2909 C CA . GLN A 1 383 ? -4.335 -27.869 -34.013 1.00 27.56 383 GLN A CA 1
ATOM 2910 C C . GLN A 1 383 ? -5.792 -27.991 -33.569 1.00 27.56 383 GLN A C 1
ATOM 2912 O O . GLN A 1 383 ? -6.105 -28.586 -32.543 1.00 27.56 383 GLN A O 1
ATOM 2917 N N . ILE A 1 384 ? -6.663 -27.364 -34.358 1.00 32.84 384 ILE A N 1
ATOM 2918 C CA . ILE A 1 384 ? -8.098 -27.638 -34.434 1.00 32.84 384 ILE A CA 1
ATOM 2919 C C . ILE A 1 384 ? -8.276 -28.646 -35.567 1.00 32.84 384 ILE A C 1
ATOM 2921 O O . ILE A 1 384 ? -7.954 -28.283 -36.691 1.00 32.84 384 ILE A O 1
ATOM 2925 N N . GLN A 1 385 ? -8.797 -29.841 -35.276 1.00 32.47 385 GLN A N 1
ATOM 2926 C CA . GLN A 1 385 ? -9.605 -30.740 -36.132 1.00 32.47 385 GLN A CA 1
ATOM 2927 C C . GLN A 1 385 ? -10.185 -31.814 -35.179 1.00 32.47 385 GLN A C 1
ATOM 2929 O O . GLN A 1 385 ? -9.443 -32.296 -34.330 1.00 32.47 385 GLN A O 1
ATOM 2934 N N . HIS A 1 386 ? -11.450 -32.237 -35.190 1.00 37.19 386 HIS A N 1
ATOM 2935 C CA . HIS A 1 386 ? -12.591 -32.059 -36.085 1.00 37.19 386 HIS A CA 1
ATOM 2936 C C . HIS A 1 386 ? -13.887 -32.149 -35.270 1.00 37.19 386 HIS A C 1
ATOM 2938 O O . HIS A 1 386 ? -13.865 -32.868 -34.244 1.00 37.19 386 HIS A O 1
#

Sequence (386 aa):
MQGGGWCKDIRQCTNRVKTQWGTTSNDKPSFRKAQALFSDDPAVNPLMHDWNKVYFRYCDGFSFSGTIANPIIGNDGTTELHLRGFDILQAGMTDLFAKHNLGMATDVVVGGCSAGGLSTLLHCDRWADAIQQYSPEAKVVCAPESGFFIDYNETASLTYGNLMRDGIELHQPMLPSGCTQHESDTSQCVYAENIVQHIETPVFVMQSLYDDWGRGAVKLSNGNVEAIEKFGALVKQTVLDVTKNQSMGSDQNGVFLVSCEEHCGGFDVEVNGFKKLEALKVWYEQQDAISVYLQEEGYSCQGCCLAPKPTTAFPTGATTSASGTAPPSSESPSSNATQSPSAKQSLAPGANRTQGPFSTEPTTPSLQVTCPVQRQKLHWIPQIQH

Secondary structure (DSSP, 8-state):
--------SHHHHHHHTTSTTT-GGGS-SS--TTSGGG---TTT-TTTTTS-EEEE---SSSTT-----SPEEPTTSS-EE---HHHHHHHHHHHHHHHH-GGG-SEEEEEEETHHHHHHHHTHHHHHHHHHHH-TT-EEEEEEES--------STT--HHHHHHHHHHHH-----HHHHTT-SSGGGGGSHHHHGGG--S-BEEEEETT-HHHHHHTT--TT-HHHHHHHHHHHHHHHHHTTT-GGGS-TT-EEEEE-S--SS--TT-EETTEEHHHHHHHHHTT-TT--EEE--PPSP-GGGGSPPPP--------------------------------------------------PPPPPEEEEPPP--------------

Radius of gyration: 27.81 Å; chains: 1; bounding box: 78×66×101 Å